Protein AF-A0A455T0Q9-F1 (afdb_monomer)

Secondary structure (DSSP, 8-state):
---EEEE--TT-HHHHHHHHHHHGGG--EEEESS-TTTTT--HHHHHHHHHHHHHHHHHH-TT-EEEEEEES-TT-HHHHHHHHHHHHHH----SEEEEEE---SS--HHHHHHHGGGHHHHHHHHHHHHHHHHSS---EEEEEE-S---SSPPGGGG-HHHHHHHHHHHHHHHHHTT-SEEEES-SSS-GGGGTS-SB-TTT-PBPHHHHHHHHHHHTTSTTS-----SPPPP----B--TT--EEEES----TTGGGGGGSS-BSSS--EEEEGGG-SEEEEEE--S--SEEEEEEE-TT-SSSB-SSSS-EEEEEEEEESS-SSSSSS--EEEEEESS--BSEEEEEEE-TT--EEEEEEEEE-TT-TT-EEEE-EEEEEE-SSHHHHTSEEEEEESHHHHHHTS-BGGG-S-HHHHHHHHSTT---EEEEEE-TT--HHHHHHHHHHHHHH-SS--EEEE---HHHHHTT--HHHHHHHHHHHHHHHHHTT-EEEEEEPPP---TTTHHHHHHHHHHHHHHHHHHHHHTTPPEEEEHHHHHHH-GGGB-TTSSSB-HHHHHHHHHHHHHHHHTTTS--

Sequence (582 aa):
MTCLGVLFNIFDVAFLKHVVSYAGSRCLLYEFGNEPDYNGISSASYLKQWNSVIPQLRQLNPQARFIGPVISQPSATEFLRAFLQGVRASGVLPDAISFHWYPCWQNSESDCLKLANSATEAIQDVRSLTRQILGHELPVGITEWNFDPGNPPPAYGEKSDFITAFTIQALQAMIRGGLTFACQFDAASYAGYGHLDLFDVETNAPRPQYYAMRNFIAQYYPGSAGASATPSQPRASPLVSRGKPVFCSANDDGPGGPAALVDGHYGNWAFWHGTERSLPSWCAIHVGSGPSRLLLTWTSDYVFDYLSDSGPTPRSYTIAVSANSTNGSDGSWKTLVTVSANRARNREHLLSFAGMSWVKMTVTGVQPGNSEHEFMIDEIDLFNVSTQAALNDSFFCLGTSITALSFNRFAEHQPALPELVQAAYPADFPALVNGGIGGQTSAGMLSQLDTFLSLNPDMHYWLIEVGTNDAFGQVDPATYRQTLQNLVTRIKQAGHVPVLALAPYSNRPGDSTVLNAEIEQLNRVVVEITQSAGLMRGPDLYTLFRDHPAYLSADGIHPSDAGAVAINRAWFEALQAYGIWS

Organism: NCBI:txid2045280

InterPro domains:
  IPR013830 SGNH hydrolase-type esterase domain [PF13472] (397-564)
  IPR017853 Glycoside hydrolase superfamily [SSF51445] (14-217)
  IPR036514 SGNH hydrolase superfamily [G3DSA:3.40.50.1110] (394-577)
  IPR051532 Diverse Ester Hydrolysis Enzymes [PTHR30383] (385-577)

Radius of gyration: 30.52 Å; Cα contacts (8 Å, |Δi|>4): 1267; chains: 1; bounding box: 64×58×85 Å

Solvent-accessible surface area (backbone atoms only — not comparable to full-atom values): 29656 Å² total; per-residue (Å²): 136,87,41,78,45,70,41,55,67,66,82,46,57,68,58,52,49,48,52,50,52,70,45,36,94,66,40,46,34,33,35,54,31,65,23,32,75,72,71,74,44,50,48,68,59,51,44,54,40,47,65,62,44,50,64,55,47,39,70,63,31,74,81,42,39,48,27,30,65,27,31,58,42,66,83,51,51,66,49,54,49,50,36,49,53,48,25,62,73,71,68,58,63,62,65,24,40,32,25,25,47,51,70,27,75,96,56,54,71,76,56,34,48,62,36,24,48,49,44,21,56,44,41,43,51,53,48,50,52,41,27,71,68,68,73,45,80,67,50,38,34,35,70,33,33,47,65,47,82,44,78,61,44,67,75,58,56,74,36,54,67,53,30,27,53,31,50,50,42,27,53,51,17,32,57,75,32,64,54,69,48,76,35,73,46,38,60,58,81,51,42,33,84,37,67,43,23,27,22,38,75,88,76,66,46,73,34,54,51,37,54,33,50,47,45,55,48,19,76,80,43,89,83,56,68,80,83,85,90,78,87,76,76,84,42,40,14,41,68,50,28,67,77,39,60,47,32,64,43,50,51,78,55,29,47,74,29,60,50,20,30,24,68,84,55,33,76,74,71,30,15,44,29,39,37,64,87,38,52,71,22,35,44,20,39,48,60,48,76,80,46,42,18,32,38,36,37,39,36,22,70,88,38,75,38,22,69,43,63,41,36,46,26,58,13,13,36,37,35,28,37,21,63,62,46,88,63,62,83,53,60,63,73,48,75,79,46,79,45,75,77,50,38,51,34,48,48,59,47,83,39,90,28,66,82,25,26,32,44,32,44,37,37,69,36,42,20,87,59,16,91,80,31,25,26,39,32,18,37,42,48,31,26,38,29,62,44,72,57,13,41,54,36,19,34,33,36,41,25,17,45,57,39,29,66,31,54,52,52,27,78,72,21,53,61,29,48,40,55,51,43,23,73,78,35,81,62,33,36,47,48,75,42,57,44,3,25,67,79,38,27,55,64,56,49,54,75,44,39,69,58,54,45,72,52,44,76,71,46,26,33,35,42,35,44,55,37,62,45,29,25,74,66,64,57,53,58,68,62,52,40,55,42,50,53,51,43,50,49,52,41,41,74,73,72,30,45,56,25,51,30,36,41,61,44,43,69,25,86,97,48,26,74,61,46,40,55,38,37,54,54,46,33,52,44,51,52,52,50,31,60,76,69,68,42,58,63,38,29,61,34,27,62,54,32,61,79,34,61,80,27,35,32,98,68,16,71,42,57,24,53,68,22,16,22,48,50,25,47,37,46,44,55,34,47,50,77,65,58,78,65,132

pLDDT: mean 92.4, std 10.83, range [26.39, 98.88]

Nearest PDB structures (foldseek):
  4rsh-assembly3_C  TM=8.071E-01  e=1.036E-08  Desulfitobacterium hafniense DCB-2
  7c84-assembly1_A  TM=7.240E-01  e=4.039E-07  Altericroceibacterium indicum
  2y2w-assembly2_E  TM=4.612E-01  e=4.222E-06  Bifidobacterium longum
  5cd9-assembly1_A  TM=6.404E-01  e=2.757E-04  Drosophila melanogaster
  5a4a-assembly1_A  TM=5.853E-01  e=2.322E-04  Drosophila melanogaster

Structure (mmCIF, N/CA/C/O backbone):
data_AF-A0A455T0Q9-F1
#
_entry.id   AF-A0A455T0Q9-F1
#
loop_
_atom_site.group_PDB
_atom_site.id
_atom_site.type_symbol
_atom_site.label_atom_id
_atom_site.label_alt_id
_atom_site.label_comp_id
_atom_site.label_asym_id
_atom_site.label_entity_id
_atom_site.label_seq_id
_atom_site.pdbx_PDB_ins_code
_atom_site.Cartn_x
_atom_site.Cartn_y
_atom_site.Cartn_z
_atom_site.occupancy
_atom_site.B_iso_or_equiv
_atom_site.auth_seq_id
_atom_site.auth_comp_id
_atom_site.auth_asym_id
_atom_site.auth_atom_id
_atom_site.pdbx_PDB_model_num
ATOM 1 N N . MET A 1 1 ? -15.721 6.278 16.844 1.00 50.1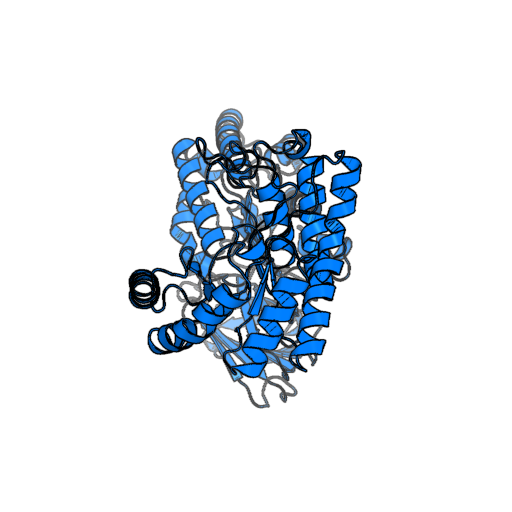2 1 MET A N 1
ATOM 2 C CA . MET A 1 1 ? -16.323 7.306 17.722 1.00 50.12 1 MET A CA 1
ATOM 3 C C . MET A 1 1 ? -15.515 8.577 17.498 1.00 50.12 1 MET A C 1
ATOM 5 O O . MET A 1 1 ? -14.302 8.484 17.579 1.00 50.12 1 MET A O 1
ATOM 9 N N . THR A 1 2 ? -16.124 9.691 17.088 1.00 63.84 2 THR A N 1
ATOM 10 C CA . THR A 1 2 ? -15.394 10.884 16.593 1.00 63.84 2 THR A CA 1
ATOM 11 C C . THR A 1 2 ? -15.257 12.021 17.614 1.00 63.84 2 THR A C 1
ATOM 13 O O . THR A 1 2 ? -14.629 13.022 17.296 1.00 63.84 2 THR A O 1
ATOM 16 N N . CYS A 1 3 ? -15.834 11.900 18.818 1.00 88.38 3 CYS A N 1
ATOM 17 C CA . CYS A 1 3 ? -15.766 12.927 19.866 1.00 88.38 3 CYS A CA 1
ATOM 18 C C . CYS A 1 3 ? -16.138 12.361 21.248 1.00 88.38 3 CYS A C 1
ATOM 20 O O . CYS A 1 3 ? -17.119 11.619 21.350 1.00 88.38 3 CYS A O 1
ATOM 22 N N . LEU A 1 4 ? -15.376 12.758 22.275 1.00 93.31 4 LEU A N 1
ATOM 23 C CA . LEU A 1 4 ? -15.742 12.724 23.693 1.00 93.31 4 LEU A CA 1
ATOM 24 C C . LEU A 1 4 ? -15.847 14.180 24.173 1.00 93.31 4 LEU A C 1
ATOM 26 O O . LEU A 1 4 ? -14.848 14.894 24.182 1.00 93.31 4 LEU A O 1
ATOM 30 N N . GLY A 1 5 ? -17.048 14.639 24.521 1.00 94.88 5 GLY A N 1
ATOM 31 C CA . GLY A 1 5 ? -17.279 15.998 25.013 1.00 94.88 5 GLY A CA 1
ATOM 32 C C . GLY A 1 5 ? -17.323 16.058 26.538 1.00 94.88 5 GLY A C 1
ATOM 33 O O . GLY A 1 5 ? -18.182 15.422 27.145 1.00 94.88 5 GLY A O 1
ATOM 34 N N . VAL A 1 6 ? -16.461 16.863 27.159 1.00 95.06 6 VAL A N 1
ATOM 35 C CA . VAL A 1 6 ? -16.468 17.076 28.616 1.00 95.06 6 VAL A CA 1
ATOM 36 C C . VAL A 1 6 ? -17.491 18.153 28.987 1.00 95.06 6 VAL A C 1
ATOM 38 O O . VAL A 1 6 ? -17.364 19.326 28.630 1.00 95.06 6 VAL A O 1
ATOM 41 N N . LEU A 1 7 ? -18.532 17.764 29.720 1.00 96.94 7 LEU A N 1
ATOM 42 C CA . LEU A 1 7 ? -19.565 18.646 30.264 1.00 96.94 7 LEU A CA 1
ATOM 43 C C . LEU A 1 7 ? -19.110 19.195 31.623 1.00 96.94 7 LEU A C 1
ATOM 45 O O . LEU A 1 7 ? -19.646 18.824 32.666 1.00 96.94 7 LEU A O 1
ATOM 49 N N . PHE A 1 8 ? -18.093 20.060 31.592 1.00 92.62 8 PHE A N 1
ATOM 50 C CA . PHE A 1 8 ? -17.301 20.470 32.758 1.00 92.62 8 PHE A CA 1
ATOM 51 C C . PHE A 1 8 ? -18.134 21.054 33.916 1.00 92.62 8 PHE A C 1
ATOM 53 O O . PHE A 1 8 ? -18.139 20.516 35.023 1.00 92.62 8 PHE A O 1
ATOM 60 N N . ASN A 1 9 ? -18.883 22.139 33.677 1.00 94.56 9 ASN A N 1
ATOM 61 C CA . ASN A 1 9 ? -19.725 22.743 34.712 1.00 94.56 9 ASN A CA 1
ATOM 62 C C . ASN A 1 9 ? -21.099 22.062 34.776 1.00 94.56 9 ASN A C 1
ATOM 64 O O . ASN A 1 9 ? -22.063 22.502 34.146 1.00 94.56 9 ASN A O 1
ATOM 68 N N . ILE A 1 10 ? -21.200 21.017 35.598 1.00 96.94 10 ILE A N 1
ATOM 69 C CA . ILE A 1 10 ? -22.423 20.216 35.760 1.00 96.94 10 ILE A CA 1
ATOM 70 C C . ILE A 1 10 ? -23.625 20.981 36.346 1.00 96.94 10 ILE A C 1
ATOM 72 O O . ILE A 1 10 ? -24.737 20.453 36.372 1.00 96.94 10 ILE A O 1
ATOM 76 N N . PHE A 1 11 ? -23.421 22.210 36.829 1.00 97.31 11 PHE A N 1
ATOM 77 C CA . PHE A 1 11 ? -24.466 23.041 37.428 1.00 97.31 11 PHE A CA 1
ATOM 78 C C . PHE A 1 11 ? -25.106 24.020 36.436 1.00 97.31 11 PHE A C 1
ATOM 80 O O . PHE A 1 11 ? -26.222 24.483 36.683 1.00 97.31 11 PHE A O 1
ATOM 87 N N . ASP A 1 12 ? -24.461 24.303 35.300 1.00 97.50 12 ASP A N 1
ATOM 88 C CA . ASP A 1 12 ? -25.028 25.154 34.249 1.00 97.50 12 ASP A CA 1
ATOM 89 C C . ASP A 1 12 ? -25.850 24.327 33.253 1.00 97.50 12 ASP A C 1
ATOM 91 O O . ASP A 1 12 ? -25.473 24.090 32.105 1.00 97.50 12 ASP A O 1
ATOM 95 N N . VAL A 1 13 ? -27.015 23.863 33.705 1.00 97.81 13 VAL A N 1
ATOM 96 C CA . VAL A 1 13 ? -27.886 22.970 32.924 1.00 97.81 13 VAL A CA 1
ATOM 97 C C . VAL A 1 13 ? -28.285 23.578 31.573 1.00 97.81 13 VAL A C 1
ATOM 99 O O . VAL A 1 13 ? -28.458 22.842 30.600 1.00 97.81 13 VAL A O 1
ATOM 102 N N . ALA A 1 14 ? -28.432 24.904 31.490 1.00 97.75 14 ALA A N 1
ATOM 103 C CA . ALA A 1 14 ? -28.763 25.581 30.240 1.00 97.75 14 ALA A CA 1
ATOM 104 C C . ALA A 1 14 ? -27.619 25.445 29.226 1.00 97.75 14 ALA A C 1
ATOM 106 O O . ALA A 1 14 ? -27.864 25.054 28.080 1.00 97.75 14 ALA A O 1
ATOM 107 N N . PHE A 1 15 ? -26.380 25.678 29.666 1.00 96.62 15 PHE A N 1
ATOM 108 C CA . PHE A 1 15 ? -25.196 25.474 28.841 1.00 96.62 15 PHE A CA 1
ATOM 109 C C . PHE A 1 15 ? -25.038 24.010 28.414 1.00 96.62 15 PHE A C 1
ATOM 111 O O . PHE A 1 15 ? -24.849 23.739 27.229 1.00 96.62 15 PHE A O 1
ATOM 118 N N . LEU A 1 16 ? -25.215 23.048 29.326 1.00 98.19 16 LEU A N 1
ATOM 119 C CA . LEU A 1 16 ? -25.100 21.622 28.988 1.00 98.19 16 LEU A CA 1
ATOM 120 C C . LEU A 1 16 ? -26.107 21.196 27.911 1.00 98.19 16 LEU A C 1
ATOM 122 O O . LEU A 1 16 ? -25.747 20.528 26.940 1.00 98.19 16 LEU A O 1
ATOM 126 N N . LYS A 1 17 ? -27.370 21.622 28.045 1.00 98.06 17 LYS A N 1
ATOM 127 C CA . LYS A 1 17 ? -28.409 21.368 27.036 1.00 98.06 17 LYS A CA 1
ATOM 128 C C . LYS A 1 17 ? -28.064 22.005 25.698 1.00 98.06 17 LYS A C 1
ATOM 130 O O . LYS A 1 17 ? -28.289 21.380 24.660 1.00 98.06 17 LYS A O 1
ATOM 135 N N . HIS A 1 18 ? -27.530 23.226 25.719 1.00 97.56 18 HIS A N 1
ATOM 136 C CA . HIS A 1 18 ? -27.092 23.914 24.514 1.00 97.56 18 HIS A CA 1
ATOM 137 C C . HIS A 1 18 ? -25.981 23.132 23.806 1.00 97.56 18 HIS A C 1
ATOM 139 O O . HIS A 1 18 ? -26.129 22.837 22.624 1.00 97.56 18 HIS A O 1
ATOM 145 N N . VAL A 1 19 ? -24.933 22.716 24.525 1.00 96.69 19 VAL A N 1
ATOM 146 C CA . VAL A 1 19 ? -23.808 21.945 23.967 1.00 96.69 19 VAL A CA 1
ATOM 147 C C . VAL A 1 19 ? -24.282 20.632 23.342 1.00 96.69 19 VAL A C 1
ATOM 149 O O . VAL A 1 19 ? -23.943 20.350 22.193 1.00 96.69 19 VAL A O 1
ATOM 152 N N . VAL A 1 20 ? -25.096 19.847 24.057 1.00 97.38 20 VAL A N 1
ATOM 153 C CA . VAL A 1 20 ? -25.588 18.549 23.560 1.00 97.38 20 VAL A CA 1
ATOM 154 C C . VAL A 1 20 ? -26.487 18.720 22.334 1.00 97.38 20 VAL A C 1
ATOM 156 O O . VAL A 1 20 ? -26.324 18.001 21.348 1.00 97.38 20 VAL A O 1
ATOM 159 N N . SER A 1 21 ? -27.392 19.703 22.358 1.00 97.12 21 SER A N 1
ATOM 160 C CA . SER A 1 21 ? -28.280 19.987 21.222 1.00 97.12 21 SER A CA 1
ATOM 161 C C . SER A 1 21 ? -27.502 20.500 20.011 1.00 97.12 21 SER A C 1
ATOM 163 O O . SER A 1 21 ? -27.764 20.091 18.884 1.00 97.12 21 SER A O 1
ATOM 165 N N . TYR A 1 22 ? -26.534 21.391 20.241 1.00 96.38 22 TYR A N 1
ATOM 166 C CA . TYR A 1 22 ? -25.723 21.987 19.187 1.00 96.38 22 TYR A CA 1
ATOM 167 C C . TYR A 1 22 ? -24.826 20.949 18.516 1.00 96.38 22 TYR A C 1
ATOM 169 O O . TYR A 1 22 ? -24.775 20.874 17.288 1.00 96.38 22 TYR A O 1
ATOM 177 N N . ALA A 1 23 ? -24.105 20.144 19.297 1.00 95.00 23 ALA A N 1
ATOM 178 C CA . ALA A 1 23 ? -23.210 19.127 18.757 1.00 95.00 23 ALA A CA 1
ATOM 179 C C . ALA A 1 23 ? -23.984 18.040 17.991 1.00 95.00 23 ALA A C 1
ATOM 181 O O . ALA A 1 23 ? -23.546 17.653 16.903 1.00 95.00 23 ALA A O 1
ATOM 182 N N . GLY A 1 24 ? -25.149 17.612 18.493 1.00 93.31 24 GLY A N 1
ATOM 183 C CA . GLY A 1 24 ? -26.023 16.655 17.813 1.00 93.31 24 GLY A CA 1
ATOM 184 C C . GLY A 1 24 ? -25.279 15.374 17.427 1.00 93.31 24 GLY A C 1
ATOM 185 O O . GLY A 1 24 ? -24.556 14.797 18.233 1.00 93.31 24 GLY A O 1
ATOM 186 N N . SER A 1 25 ? -25.388 14.944 16.169 1.00 93.00 25 SER A N 1
ATOM 187 C CA . SER A 1 25 ? -24.703 13.739 15.674 1.00 93.00 25 SER A CA 1
ATOM 188 C C . SER A 1 25 ? -23.174 13.858 15.576 1.00 93.00 25 SER A C 1
ATOM 190 O O . SER A 1 25 ? -22.503 12.853 15.350 1.00 93.00 25 SER A O 1
ATOM 192 N N . ARG A 1 26 ? -22.597 15.057 15.755 1.00 94.44 26 ARG A N 1
ATOM 193 C CA . ARG A 1 26 ? -21.139 15.273 15.686 1.00 94.44 26 ARG A CA 1
ATOM 194 C C . ARG A 1 26 ? -20.408 14.781 16.934 1.00 94.44 26 ARG A C 1
ATOM 196 O O . ARG A 1 26 ? -19.225 14.463 16.844 1.00 94.44 26 ARG A O 1
ATOM 203 N N . CYS A 1 27 ? -21.095 14.705 18.075 1.00 94.69 27 CYS A N 1
ATOM 204 C CA . CYS A 1 27 ? -20.546 14.160 19.312 1.00 94.69 27 CYS A CA 1
ATOM 205 C C . CYS A 1 27 ? -21.562 13.234 19.978 1.00 94.69 27 CYS A C 1
ATOM 207 O O . CYS A 1 27 ? -22.686 13.630 20.269 1.00 94.69 27 CYS A O 1
ATOM 209 N N . LEU A 1 28 ? -21.161 11.981 20.189 1.00 95.88 28 LEU A N 1
ATOM 210 C CA . LEU A 1 28 ? -22.045 10.913 20.667 1.00 95.88 28 LEU A CA 1
ATOM 211 C C . LEU A 1 28 ? -21.576 10.303 21.992 1.00 95.88 28 LEU A C 1
ATOM 213 O O . LEU A 1 28 ? -22.174 9.337 22.458 1.00 95.88 28 LEU A O 1
ATOM 217 N N . LEU A 1 29 ? -20.527 10.852 22.598 1.00 97.00 29 LEU A N 1
ATOM 218 C CA . LEU A 1 29 ? -20.042 10.456 23.912 1.00 97.00 29 LEU A CA 1
ATOM 219 C C . LEU A 1 29 ? -19.778 11.719 24.728 1.00 97.00 29 LEU A C 1
ATOM 221 O O . LEU A 1 29 ? -19.074 12.614 24.263 1.00 97.00 29 LEU A O 1
ATOM 225 N N . TYR A 1 30 ? -20.350 11.788 25.924 1.00 97.88 30 TYR A N 1
ATOM 226 C CA . TYR A 1 30 ? -20.175 12.909 26.838 1.00 97.88 30 TYR A CA 1
ATOM 227 C C . TYR A 1 30 ? -19.791 12.423 28.221 1.00 97.88 30 TYR A C 1
ATOM 229 O O . TYR A 1 30 ? -20.456 11.549 28.775 1.00 97.88 30 TYR A O 1
ATOM 237 N N . GLU A 1 31 ? -18.775 13.046 28.794 1.00 97.69 31 GLU A N 1
ATOM 238 C CA . GLU A 1 31 ? -18.416 12.870 30.194 1.00 97.69 31 GLU A CA 1
ATOM 239 C C . GLU A 1 31 ? -19.015 13.993 31.032 1.00 97.69 31 GLU A C 1
ATOM 241 O O . GLU A 1 31 ? -18.981 15.159 30.641 1.00 97.69 31 GLU A O 1
ATOM 246 N N . PHE A 1 32 ? -19.626 13.645 32.162 1.00 98.19 32 PHE A N 1
ATOM 247 C CA . PHE A 1 32 ? -20.325 14.606 33.008 1.00 98.19 32 PHE A CA 1
ATOM 248 C C . PHE A 1 32 ? -19.419 15.099 34.142 1.00 98.19 32 PHE A C 1
ATOM 250 O O . PHE A 1 32 ? -19.192 14.380 35.111 1.00 98.19 32 PHE A O 1
ATOM 257 N N . GLY A 1 33 ? -18.950 16.343 34.064 1.00 96.50 33 GLY A N 1
ATOM 258 C CA . GLY A 1 33 ? -18.023 16.931 35.035 1.00 96.50 33 GLY A CA 1
ATOM 259 C C . GLY A 1 33 ? -16.555 16.643 34.735 1.00 96.50 33 GLY A C 1
ATOM 260 O O . GLY A 1 33 ? -16.224 16.220 33.634 1.00 96.50 33 GLY A O 1
ATOM 261 N N . ASN A 1 34 ? -15.696 16.920 35.718 1.00 95.44 34 ASN A N 1
ATOM 262 C CA . ASN A 1 34 ? -14.262 16.630 35.709 1.00 95.44 34 ASN A CA 1
ATOM 263 C C . ASN A 1 34 ? -13.773 16.559 37.163 1.00 95.44 34 ASN A C 1
ATOM 265 O O . ASN A 1 34 ? -13.859 17.564 37.873 1.00 95.44 34 ASN A O 1
ATOM 269 N N . GLU A 1 35 ? -13.322 15.392 37.619 1.00 94.62 35 GLU A N 1
ATOM 270 C CA . GLU A 1 35 ? -12.754 15.177 38.961 1.00 94.62 35 GLU A CA 1
ATOM 271 C C . GLU A 1 35 ? -13.577 15.796 40.109 1.00 94.62 35 GLU A C 1
ATOM 273 O O . GLU A 1 35 ? -13.072 16.625 40.875 1.00 94.62 35 GLU A O 1
ATOM 278 N N . PRO A 1 36 ? -14.879 15.475 40.244 1.00 94.44 36 PRO A N 1
ATOM 279 C CA . PRO A 1 36 ? -15.721 16.081 41.275 1.00 94.44 36 PRO A CA 1
ATOM 280 C C . PRO A 1 36 ? -15.217 15.787 42.697 1.00 94.44 36 PRO A C 1
ATOM 282 O O . PRO A 1 36 ? -15.365 16.627 43.584 1.00 94.44 36 PRO A O 1
ATOM 285 N N . ASP A 1 37 ? -14.604 14.620 42.896 1.00 92.62 37 ASP A N 1
ATOM 286 C CA . ASP A 1 37 ? -13.989 14.161 44.141 1.00 92.62 37 ASP A CA 1
ATOM 287 C C . ASP A 1 37 ? -12.774 15.003 44.555 1.00 92.62 37 ASP A C 1
ATOM 289 O O . ASP A 1 37 ? -12.572 15.224 45.749 1.00 92.62 37 ASP A O 1
ATOM 293 N N . TYR A 1 38 ? -12.020 15.529 43.587 1.00 91.50 38 TYR A N 1
ATOM 294 C CA . TYR A 1 38 ? -10.909 16.449 43.832 1.00 91.50 38 TYR A CA 1
ATOM 295 C C . TYR A 1 38 ? -11.378 17.908 43.944 1.00 91.50 38 TYR A C 1
ATOM 297 O O . TYR A 1 38 ? -10.924 18.661 44.805 1.00 91.50 38 TYR A O 1
ATOM 305 N N . ASN A 1 39 ? -12.364 18.303 43.134 1.00 92.06 39 ASN A N 1
ATOM 306 C CA . ASN A 1 39 ? -12.865 19.678 43.038 1.00 92.06 39 ASN A CA 1
ATOM 307 C C . ASN A 1 39 ? -13.926 20.047 44.099 1.00 92.06 39 ASN A C 1
ATOM 309 O O . ASN A 1 39 ? -14.656 21.030 43.949 1.00 92.06 39 ASN A O 1
ATOM 313 N N . GLY A 1 40 ? -14.035 19.272 45.182 1.00 91.81 40 GLY A N 1
ATOM 314 C CA . GLY A 1 40 ? -14.900 19.584 46.327 1.00 91.81 40 GLY A CA 1
ATOM 315 C C . GLY A 1 40 ? -16.405 19.428 46.072 1.00 91.81 40 GLY A C 1
ATOM 316 O O . GLY A 1 40 ? -17.222 19.897 46.869 1.00 91.81 40 GLY A O 1
ATOM 317 N N . ILE A 1 41 ? -16.804 18.761 44.989 1.00 95.19 41 ILE A N 1
ATOM 318 C CA . ILE A 1 41 ? -18.204 18.419 44.731 1.00 95.19 41 ILE A CA 1
ATOM 319 C C . ILE A 1 41 ? -18.493 17.115 45.470 1.00 95.19 41 ILE A C 1
ATOM 321 O O . ILE A 1 41 ? -17.886 16.095 45.187 1.00 95.19 41 ILE A O 1
ATOM 325 N N . SER A 1 42 ? -19.443 17.100 46.406 1.00 95.25 42 SER A N 1
ATOM 326 C CA . SER A 1 42 ? -19.795 15.853 47.099 1.00 95.25 42 SER A CA 1
ATOM 327 C C . SER A 1 42 ? -20.470 14.844 46.160 1.00 95.25 42 SER A C 1
ATOM 329 O O . SER A 1 42 ? -21.213 15.226 45.249 1.00 95.25 42 SER A O 1
ATOM 331 N N . SER A 1 43 ? -20.303 13.545 46.430 1.00 95.06 43 SER A N 1
ATOM 332 C CA . SER A 1 43 ? -20.961 12.473 45.662 1.00 95.06 43 SER A CA 1
ATOM 333 C C . SER A 1 43 ? -22.486 12.618 45.643 1.00 95.06 43 SER A C 1
ATOM 335 O O . SER A 1 43 ? -23.119 12.362 44.622 1.00 95.06 43 SER A O 1
ATOM 337 N N . ALA A 1 44 ? -23.081 13.125 46.728 1.00 97.00 44 ALA A N 1
ATOM 338 C CA . ALA A 1 44 ? -24.506 13.440 46.803 1.00 97.00 44 ALA A CA 1
ATOM 339 C C . ALA A 1 44 ? -24.916 14.583 45.854 1.00 97.00 44 ALA A C 1
ATOM 341 O O . ALA A 1 44 ? -25.931 14.474 45.162 1.00 97.00 44 ALA A O 1
ATOM 342 N N . SER A 1 45 ? -24.136 15.669 45.795 1.00 97.75 45 SER A N 1
ATOM 343 C CA . SER A 1 45 ? -24.395 16.796 44.889 1.00 97.75 45 SER A CA 1
ATOM 344 C C . SER A 1 45 ? -24.212 16.400 43.427 1.00 97.75 45 SER A C 1
ATOM 346 O O . SER A 1 45 ? -25.068 16.720 42.599 1.00 97.75 45 SER A O 1
ATOM 348 N N . TYR A 1 46 ? -23.148 15.656 43.120 1.00 98.00 46 TYR A N 1
ATOM 349 C CA . TYR A 1 46 ? -22.896 15.124 41.784 1.00 98.00 46 TYR A CA 1
ATOM 350 C C . TYR A 1 46 ? -24.029 14.196 41.334 1.00 98.00 46 TYR A C 1
ATOM 352 O O . TYR A 1 46 ? -24.625 14.409 40.282 1.00 98.00 46 TYR A O 1
ATOM 360 N N . LEU A 1 47 ? -24.407 13.223 42.171 1.00 98.25 47 LEU A N 1
ATOM 361 C CA . LEU A 1 47 ? -25.494 12.286 41.886 1.00 98.25 47 LEU A CA 1
ATOM 362 C C . LEU A 1 47 ? -26.841 12.997 41.701 1.00 98.25 47 LEU A C 1
ATOM 364 O O . LEU A 1 47 ? -27.625 12.620 40.828 1.00 98.25 47 LEU A O 1
ATOM 368 N N . LYS A 1 48 ? -27.122 14.036 42.498 1.00 98.25 48 LYS A N 1
ATOM 369 C CA . LYS A 1 48 ? -28.328 14.858 42.335 1.00 98.25 48 LYS A CA 1
ATOM 370 C C . LYS A 1 48 ? -28.365 15.508 40.952 1.00 98.25 48 LYS A C 1
ATOM 372 O O . LYS A 1 48 ? -29.415 15.480 40.309 1.00 98.25 48 LYS A O 1
ATOM 377 N N . GLN A 1 49 ? -27.244 16.068 40.493 1.00 98.44 49 GLN A N 1
ATOM 378 C CA . GLN A 1 49 ? -27.159 16.639 39.149 1.00 98.44 49 GLN A CA 1
ATOM 379 C C . GLN A 1 49 ? -27.270 15.563 38.074 1.00 98.44 49 GLN A C 1
ATOM 381 O O . GLN A 1 49 ? -28.100 15.695 37.182 1.00 98.44 49 GLN A O 1
ATOM 386 N N . TRP A 1 50 ? -26.533 14.461 38.204 1.00 98.69 50 TRP A N 1
ATOM 387 C CA . TRP A 1 50 ? -26.584 13.331 37.282 1.00 98.69 50 TRP A CA 1
ATOM 388 C C . TRP A 1 50 ? -28.021 12.830 37.060 1.00 98.69 50 TRP A C 1
ATOM 390 O O . TRP A 1 50 ? -28.522 12.821 35.935 1.00 98.69 50 TRP A O 1
ATOM 400 N N . ASN A 1 51 ? -28.724 12.497 38.147 1.00 98.56 51 ASN A N 1
ATOM 401 C CA . ASN A 1 51 ? -30.087 11.962 38.096 1.00 98.56 51 ASN A CA 1
ATOM 402 C C . ASN A 1 51 ? -31.101 12.961 37.521 1.00 98.56 51 ASN A C 1
ATOM 404 O O . ASN A 1 51 ? -32.099 12.549 36.935 1.00 98.56 51 ASN A O 1
ATOM 408 N N . SER A 1 52 ? -30.863 14.262 37.694 1.00 98.25 52 SER A N 1
ATOM 409 C CA . SER A 1 52 ? -31.735 15.316 37.172 1.00 98.25 52 SER A CA 1
ATOM 410 C C . SER A 1 52 ? -31.463 15.608 35.695 1.00 98.25 52 SER A C 1
ATOM 412 O O . SER A 1 52 ? -32.391 15.747 34.898 1.00 98.25 52 SER A O 1
ATOM 414 N N . VAL A 1 53 ? -30.190 15.712 35.315 1.00 98.62 53 VAL A N 1
ATOM 415 C CA . VAL A 1 53 ? -29.760 16.301 34.043 1.00 98.62 53 VAL A CA 1
ATOM 416 C C . VAL A 1 53 ? -29.609 15.252 32.946 1.00 98.62 53 VAL A C 1
ATOM 418 O O . VAL A 1 53 ? -30.097 15.478 31.840 1.00 98.62 53 VAL A O 1
ATOM 421 N N . ILE A 1 54 ? -29.012 14.088 33.227 1.00 98.69 54 ILE A N 1
ATOM 422 C CA . ILE A 1 54 ? -28.749 13.062 32.202 1.00 98.69 54 ILE A CA 1
ATOM 423 C C . ILE A 1 54 ? -30.019 12.604 31.464 1.00 98.69 54 ILE A C 1
ATOM 425 O O . ILE A 1 54 ? -29.974 12.526 30.234 1.00 98.69 54 ILE A O 1
ATOM 429 N N . PRO A 1 55 ? -31.178 12.375 32.119 1.00 98.69 55 PRO A N 1
ATOM 430 C CA . PRO A 1 55 ? -32.408 12.043 31.398 1.00 98.69 55 PRO A CA 1
ATOM 431 C C . PRO A 1 55 ? -32.832 13.127 30.399 1.00 98.69 55 PRO A C 1
ATOM 433 O O . PRO A 1 55 ? -33.306 12.813 29.310 1.00 98.69 55 PRO A O 1
ATOM 436 N N . GLN A 1 56 ? -32.619 14.402 30.738 1.00 98.50 56 GLN A N 1
ATOM 437 C CA . GLN A 1 56 ? -32.939 15.529 29.860 1.00 98.50 56 GLN A CA 1
ATOM 438 C C . GLN A 1 56 ? -31.972 15.596 28.671 1.00 98.50 56 GLN A C 1
ATOM 440 O O . GLN A 1 56 ? -32.401 15.839 27.547 1.00 98.50 56 GLN A O 1
ATOM 445 N N . LEU A 1 57 ? -30.677 15.342 28.888 1.00 98.62 57 LEU A N 1
ATOM 446 C CA . LEU A 1 57 ? -29.690 15.318 27.802 1.00 98.62 57 LEU A CA 1
ATOM 447 C C . LEU A 1 57 ? -29.917 14.136 26.847 1.00 98.62 57 LEU A C 1
ATOM 449 O O . LEU A 1 57 ? -29.824 14.310 25.634 1.00 98.62 57 LEU A O 1
ATOM 453 N N . ARG A 1 58 ? -30.315 12.968 27.369 1.00 98.38 58 ARG A N 1
ATOM 454 C CA . ARG A 1 58 ? -30.720 11.806 26.557 1.00 98.38 58 ARG A CA 1
ATOM 455 C C . ARG A 1 58 ? -31.948 12.087 25.689 1.00 98.38 58 ARG A C 1
ATOM 457 O O . ARG A 1 58 ? -32.037 11.559 24.590 1.00 98.38 58 ARG A O 1
ATOM 464 N N . GLN A 1 59 ? -32.882 12.924 26.144 1.00 97.88 59 GLN A N 1
ATOM 465 C CA . GLN A 1 59 ? -34.013 13.351 25.309 1.00 97.88 59 GLN A CA 1
ATOM 466 C C . GLN A 1 59 ? -33.570 14.265 24.159 1.00 97.88 59 GLN A C 1
ATOM 468 O O . GLN A 1 59 ? -34.120 14.172 23.065 1.00 97.88 59 GLN A O 1
ATOM 473 N N . LEU A 1 60 ? -32.580 15.130 24.397 1.00 98.00 60 LEU A N 1
ATOM 474 C CA . LEU A 1 60 ? -32.050 16.046 23.382 1.00 98.00 60 LEU A CA 1
ATOM 475 C C . LEU A 1 60 ? -31.194 15.328 22.335 1.00 98.00 60 LEU A C 1
ATOM 477 O O . LEU A 1 60 ? -31.256 15.673 21.158 1.00 98.00 60 LEU A O 1
ATOM 481 N N . ASN A 1 61 ? -30.415 14.326 22.749 1.00 96.88 61 ASN A N 1
ATOM 482 C CA . ASN A 1 61 ? -29.622 13.495 21.849 1.00 96.88 61 ASN A CA 1
ATOM 483 C C . ASN A 1 61 ? -29.759 12.006 22.220 1.00 96.88 61 ASN A C 1
ATOM 485 O O . ASN A 1 61 ? -28.923 11.471 22.952 1.00 96.88 61 ASN A O 1
ATOM 489 N N . PRO A 1 62 ? -30.791 11.312 21.701 1.00 96.19 62 PRO A N 1
ATOM 490 C CA . PRO A 1 62 ? -31.055 9.907 22.027 1.00 96.19 62 PRO A CA 1
ATOM 491 C C . PRO A 1 62 ? -29.975 8.924 21.561 1.00 96.19 62 PRO A C 1
ATOM 493 O O . PRO A 1 62 ? -29.970 7.771 21.988 1.00 96.19 62 PRO A O 1
ATOM 496 N N . GLN A 1 63 ? -29.081 9.354 20.666 1.00 95.31 63 GLN A N 1
ATOM 497 C CA . GLN A 1 63 ? -27.965 8.542 20.177 1.00 95.31 63 GLN A CA 1
ATOM 498 C C . GLN A 1 63 ? -26.699 8.707 21.027 1.00 95.31 63 GLN A C 1
ATOM 500 O O . GLN A 1 63 ? -25.780 7.895 20.901 1.00 95.31 63 GLN A O 1
ATOM 505 N N . ALA A 1 64 ? -26.638 9.737 21.875 1.00 96.69 64 ALA A N 1
ATOM 506 C CA . ALA A 1 64 ? -25.482 10.003 22.711 1.00 96.69 64 ALA A CA 1
ATOM 507 C C . ALA A 1 64 ? -25.423 9.091 23.941 1.00 96.69 64 ALA A C 1
ATOM 509 O O . ALA A 1 64 ? -26.436 8.706 24.531 1.00 96.69 64 ALA A O 1
ATOM 510 N N . ARG A 1 65 ? -24.192 8.789 24.343 1.00 97.44 65 ARG A N 1
ATOM 511 C CA . ARG A 1 65 ? -23.829 8.055 25.551 1.00 97.44 65 ARG A CA 1
ATOM 512 C C . ARG A 1 65 ? -23.287 9.031 26.585 1.00 97.44 65 ARG A C 1
ATOM 514 O O . ARG A 1 65 ? -22.512 9.922 26.241 1.00 97.44 65 ARG A O 1
ATOM 521 N N . PHE A 1 66 ? -23.688 8.853 27.837 1.00 98.31 66 PHE A N 1
ATOM 522 C CA . PHE A 1 66 ? -23.278 9.698 28.954 1.00 98.31 66 PHE A CA 1
ATOM 523 C C . PHE A 1 66 ? -22.519 8.859 29.977 1.00 98.31 66 PHE A C 1
ATOM 525 O O . PHE A 1 66 ? -23.042 7.867 30.491 1.00 98.31 66 PHE A O 1
ATOM 532 N N . ILE A 1 67 ? -21.282 9.257 30.253 1.00 98.38 67 ILE A N 1
ATOM 533 C CA . ILE A 1 67 ? -20.333 8.531 31.099 1.00 98.38 67 ILE A CA 1
ATOM 534 C C . ILE A 1 67 ? -19.951 9.372 32.318 1.00 98.38 67 ILE A C 1
ATOM 536 O O . ILE A 1 67 ? -20.099 10.596 32.321 1.00 98.38 67 ILE A O 1
ATOM 540 N N . GLY A 1 68 ? -19.491 8.700 33.364 1.00 96.44 68 GLY A N 1
ATOM 541 C CA . GLY A 1 68 ? -19.084 9.319 34.620 1.00 96.44 68 GLY A CA 1
ATOM 542 C C . GLY A 1 68 ? -18.708 8.258 35.659 1.00 96.44 68 GLY A C 1
ATOM 543 O O . GLY A 1 68 ? -18.858 7.067 35.395 1.00 96.44 68 GLY A O 1
ATOM 544 N N . PRO A 1 69 ? -18.254 8.639 36.859 1.00 96.00 69 PRO A N 1
ATOM 545 C CA . PRO A 1 69 ? -18.323 9.987 37.404 1.00 96.00 69 PRO A CA 1
ATOM 546 C C . PRO A 1 69 ? -17.019 10.790 37.293 1.00 96.00 69 PRO A C 1
ATOM 548 O O . PRO A 1 69 ? -16.910 11.803 37.975 1.00 96.00 69 PRO A O 1
ATOM 551 N N . VAL A 1 70 ? -16.054 10.337 36.481 1.00 94.62 70 VAL A N 1
ATOM 552 C CA . VAL A 1 70 ? -14.768 11.012 36.234 1.00 94.62 70 VAL A CA 1
ATOM 553 C C . VAL A 1 70 ? -13.991 11.319 37.516 1.00 94.62 70 VAL A C 1
ATOM 555 O O . VAL A 1 70 ? -13.597 12.448 37.768 1.00 94.62 70 VAL A O 1
ATOM 558 N N . ILE A 1 71 ? -13.812 10.315 38.381 1.00 93.12 71 ILE A N 1
ATOM 559 C CA . ILE A 1 71 ? -13.006 10.485 39.604 1.00 93.12 71 ILE A CA 1
ATOM 560 C C . ILE A 1 71 ? -11.528 10.716 39.271 1.00 93.12 71 ILE A C 1
ATOM 562 O O . ILE A 1 71 ? -11.005 10.098 38.344 1.00 93.12 71 ILE A O 1
ATOM 566 N N . SER A 1 72 ? -10.855 11.539 40.074 1.00 90.00 72 SER A N 1
ATOM 567 C CA . SER A 1 72 ? -9.437 11.896 39.897 1.00 90.00 72 SER A CA 1
ATOM 568 C C . SER A 1 72 ? -8.470 10.723 40.064 1.00 90.00 72 SER A C 1
ATOM 570 O O . SER A 1 72 ? -7.403 10.704 39.455 1.00 90.00 72 SER A O 1
ATOM 572 N N . GLN A 1 73 ? -8.831 9.720 40.872 1.00 78.25 73 GLN A N 1
ATOM 573 C CA . GLN A 1 73 ? -8.060 8.487 41.012 1.00 78.25 73 GLN A CA 1
ATOM 574 C C . GLN A 1 73 ? -8.968 7.268 41.231 1.00 78.25 73 GLN A C 1
ATOM 576 O O . GLN A 1 73 ? -9.968 7.354 41.948 1.00 78.25 73 GLN A O 1
ATOM 581 N N . PRO A 1 74 ? -8.602 6.086 40.700 1.00 67.75 74 PRO A N 1
ATOM 582 C CA . PRO A 1 74 ? -9.385 4.851 40.839 1.00 67.75 74 PRO A CA 1
ATOM 583 C C . PRO A 1 74 ? -9.510 4.375 42.297 1.00 67.75 74 PRO A C 1
ATOM 585 O O . PRO A 1 74 ? -10.465 3.681 42.648 1.00 67.75 74 PRO A O 1
ATOM 588 N N . SER A 1 75 ? -8.584 4.793 43.166 1.00 61.84 75 SER A N 1
ATOM 589 C CA . SER A 1 75 ? -8.582 4.519 44.606 1.00 61.84 75 SER A CA 1
ATOM 590 C C . SER A 1 75 ? -9.636 5.318 45.391 1.00 61.84 75 SER A C 1
ATOM 592 O O . SER A 1 75 ? -9.881 5.001 46.559 1.00 61.84 75 SER A O 1
ATOM 594 N N . ALA A 1 76 ? -10.322 6.292 44.770 1.00 60.72 76 ALA A N 1
ATOM 595 C CA . ALA A 1 76 ? -11.416 7.076 45.358 1.00 60.72 76 ALA A CA 1
ATOM 596 C C . ALA A 1 76 ? -12.723 6.259 45.481 1.00 60.72 76 ALA A C 1
ATOM 598 O O . ALA A 1 76 ? -13.809 6.640 45.026 1.00 60.72 76 ALA A O 1
ATOM 599 N N . THR A 1 77 ? -12.613 5.092 46.117 1.00 69.94 77 THR A N 1
ATOM 600 C CA . THR A 1 77 ? -13.649 4.058 46.175 1.00 69.94 77 THR A CA 1
ATOM 601 C C . THR A 1 77 ? -14.938 4.531 46.840 1.00 69.94 77 THR A C 1
ATOM 603 O O . THR A 1 77 ? -16.002 4.034 46.479 1.00 69.94 77 THR A O 1
ATOM 606 N N . GLU A 1 78 ? -14.897 5.497 47.765 1.00 88.94 78 GLU A N 1
ATOM 607 C CA . GLU A 1 78 ? -16.104 6.005 48.431 1.00 88.94 78 GLU A CA 1
ATOM 608 C C . GLU A 1 78 ? -16.989 6.830 47.495 1.00 88.94 78 GLU A C 1
ATOM 610 O O . GLU A 1 78 ? -18.206 6.625 47.468 1.00 88.94 78 GLU A O 1
ATOM 615 N N . PHE A 1 79 ? -16.394 7.714 46.687 1.00 94.56 79 PHE A N 1
ATOM 616 C CA . PHE A 1 79 ? -17.150 8.521 45.733 1.00 94.56 79 PHE A CA 1
ATOM 617 C C . PHE A 1 79 ? -17.797 7.628 44.676 1.00 94.56 79 PHE A C 1
ATOM 619 O O . PHE A 1 79 ? -19.008 7.703 44.449 1.00 94.56 79 PHE A O 1
ATOM 626 N N . LEU A 1 80 ? -17.005 6.728 44.084 1.00 95.12 80 LEU A N 1
ATOM 627 C CA . LEU A 1 80 ? -17.486 5.782 43.083 1.00 95.12 80 LEU A CA 1
ATOM 628 C C . LEU A 1 80 ? -18.558 4.848 43.655 1.00 95.12 80 LEU A C 1
ATOM 630 O O . LEU A 1 80 ? -19.595 4.645 43.027 1.00 95.12 80 LEU A O 1
ATOM 634 N N . ARG A 1 81 ? -18.364 4.318 44.869 1.00 95.62 81 ARG A N 1
ATOM 635 C CA . ARG A 1 81 ? -19.355 3.473 45.553 1.00 95.62 81 ARG A CA 1
ATOM 636 C C . ARG A 1 81 ? -20.667 4.218 45.775 1.00 95.62 81 ARG A C 1
ATOM 638 O O . ARG A 1 81 ? -21.720 3.667 45.453 1.00 95.62 81 ARG A O 1
ATOM 645 N N . ALA A 1 82 ? -20.613 5.447 46.288 1.00 96.62 82 ALA A N 1
ATOM 646 C CA . ALA A 1 82 ? -21.799 6.269 46.518 1.00 96.62 82 ALA A CA 1
ATOM 647 C C . ALA A 1 82 ? -22.529 6.589 45.204 1.00 96.62 82 ALA A C 1
ATOM 649 O O . ALA A 1 82 ? -23.754 6.472 45.132 1.00 96.62 82 ALA A O 1
ATOM 650 N N . PHE A 1 83 ? -21.784 6.918 44.144 1.00 97.44 83 PHE A N 1
ATOM 651 C CA . PHE A 1 83 ? -22.341 7.134 42.812 1.00 97.44 83 PHE A CA 1
ATOM 652 C C . PHE A 1 83 ? -23.028 5.873 42.271 1.00 97.44 83 PHE A C 1
ATOM 654 O O . PHE A 1 83 ? -24.202 5.934 41.913 1.00 97.44 83 PHE A O 1
ATOM 661 N N . LEU A 1 84 ? -22.350 4.718 42.288 1.00 97.56 84 LEU A N 1
ATOM 662 C CA . LEU A 1 84 ? -22.881 3.435 41.809 1.00 97.56 84 LEU A CA 1
ATOM 663 C C . LEU A 1 84 ? -24.143 2.999 42.573 1.00 97.56 84 LEU A C 1
ATOM 665 O O . LEU A 1 84 ? -25.121 2.561 41.965 1.00 97.56 84 LEU A O 1
ATOM 669 N N . GLN A 1 85 ? -24.154 3.143 43.902 1.00 98.12 85 GLN A N 1
ATOM 670 C CA . GLN A 1 85 ? -25.342 2.878 44.724 1.00 98.12 85 GLN A CA 1
ATOM 671 C C . GLN A 1 85 ? -26.489 3.824 44.355 1.00 98.12 85 GLN A C 1
ATOM 673 O O . GLN A 1 85 ? -27.639 3.401 44.231 1.00 98.12 85 GLN A O 1
ATOM 678 N N . GLY A 1 86 ? -26.158 5.094 44.135 1.00 98.38 86 GLY A N 1
ATOM 679 C CA . GLY A 1 86 ? -27.087 6.134 43.736 1.00 98.38 86 GLY A CA 1
ATOM 680 C C . GLY A 1 86 ? -27.760 5.889 42.390 1.00 98.38 86 GLY A C 1
ATOM 681 O O . GLY A 1 86 ? -28.985 5.954 42.303 1.00 98.38 86 GLY A O 1
ATOM 682 N N . VAL A 1 87 ? -26.981 5.587 41.348 1.00 98.44 87 VAL A N 1
ATOM 683 C CA . VAL A 1 87 ? -27.515 5.322 40.000 1.00 98.44 87 VAL A CA 1
ATOM 684 C C . VAL A 1 87 ? -28.276 4.002 39.936 1.00 98.44 87 VAL A C 1
ATOM 686 O O . VAL A 1 87 ? -29.257 3.898 39.203 1.00 98.44 87 VAL A O 1
ATOM 689 N N . ARG A 1 88 ? -27.898 3.009 40.756 1.00 98.06 88 ARG A N 1
ATOM 690 C CA . ARG A 1 88 ? -28.699 1.792 40.943 1.00 98.06 88 ARG A CA 1
ATOM 691 C C . ARG A 1 88 ? -30.062 2.110 41.546 1.00 98.06 88 ARG A C 1
ATOM 693 O O . ARG A 1 88 ? -31.061 1.565 41.090 1.00 98.06 88 ARG A O 1
ATOM 700 N N . ALA A 1 89 ? -30.099 2.960 42.571 1.00 98.19 89 ALA A N 1
ATOM 701 C CA . ALA A 1 89 ? -31.337 3.330 43.248 1.00 98.19 89 ALA A CA 1
ATOM 702 C C . ALA A 1 89 ? -32.250 4.200 42.368 1.00 98.19 89 ALA A C 1
ATOM 704 O O . ALA A 1 89 ? -33.466 4.033 42.406 1.00 98.19 89 ALA A O 1
ATOM 705 N N . SER A 1 90 ? -31.683 5.113 41.572 1.00 98.19 90 SER A N 1
ATOM 706 C CA . SER A 1 90 ? -32.455 5.995 40.687 1.00 98.19 90 SER A CA 1
ATOM 707 C C . SER A 1 90 ? -32.844 5.353 39.353 1.00 98.19 90 SER A C 1
ATOM 709 O O . SER A 1 90 ? -33.770 5.827 38.698 1.00 98.19 90 SER A O 1
ATOM 711 N N . GLY A 1 91 ? -32.123 4.316 38.918 1.00 97.81 91 GLY A N 1
ATOM 712 C CA . GLY A 1 91 ? -32.248 3.724 37.584 1.00 97.81 91 GLY A CA 1
ATOM 713 C C . GLY A 1 91 ? -31.592 4.547 36.466 1.00 97.81 91 GLY A C 1
ATOM 714 O O . GLY A 1 91 ? -31.616 4.129 35.308 1.00 97.81 91 GLY A O 1
ATOM 715 N N . VAL A 1 92 ? -30.976 5.695 36.774 1.00 98.44 92 VAL A N 1
ATOM 716 C CA . VAL A 1 92 ? -30.282 6.544 35.789 1.00 98.44 92 VAL A CA 1
ATOM 717 C C . VAL A 1 92 ? -28.837 6.068 35.638 1.00 98.44 92 VAL A C 1
ATOM 719 O O . VAL A 1 92 ? -27.895 6.732 36.065 1.00 98.44 92 VAL A O 1
ATOM 722 N N . LEU A 1 93 ? -28.655 4.885 35.051 1.00 98.31 93 LEU A N 1
ATOM 723 C CA . LEU A 1 93 ? -27.330 4.286 34.871 1.00 98.31 93 LEU A CA 1
ATOM 724 C C . LEU A 1 93 ? -26.470 5.076 33.865 1.00 98.31 93 LEU A C 1
ATOM 726 O O . LEU A 1 93 ? -27.019 5.567 32.868 1.00 98.31 93 LEU A O 1
ATOM 730 N N . PRO A 1 94 ? -25.146 5.183 34.087 1.00 98.19 94 PRO A N 1
ATOM 731 C CA . PRO A 1 94 ? -24.204 5.643 33.073 1.00 98.19 94 PRO A CA 1
ATOM 732 C C . PRO A 1 94 ? -24.020 4.608 31.967 1.00 98.19 94 PRO A C 1
ATOM 734 O O . PRO A 1 94 ? -24.210 3.412 32.173 1.00 98.19 94 PRO A O 1
ATOM 737 N N . ASP A 1 95 ? -23.641 5.084 30.784 1.00 98.25 95 ASP A N 1
ATOM 738 C CA . ASP A 1 95 ? -23.313 4.227 29.645 1.00 98.25 95 ASP A CA 1
ATOM 739 C C . ASP A 1 95 ? -21.901 3.610 29.774 1.00 98.25 95 ASP A C 1
ATOM 741 O O . ASP A 1 95 ? -21.629 2.574 29.172 1.00 98.25 95 ASP A O 1
ATOM 745 N N . ALA A 1 96 ? -21.017 4.220 30.573 1.00 97.81 96 ALA A N 1
ATOM 746 C CA . ALA A 1 96 ? -19.713 3.692 30.981 1.00 97.81 96 ALA A CA 1
ATOM 747 C C . ALA A 1 96 ? -19.248 4.357 32.286 1.00 97.81 96 ALA A C 1
ATOM 749 O O . ALA A 1 96 ? -19.651 5.486 32.583 1.00 97.81 96 ALA A O 1
ATOM 750 N N . ILE A 1 97 ? -18.375 3.678 33.031 1.00 97.31 97 ILE A N 1
ATOM 751 C CA . ILE A 1 97 ? -17.673 4.252 34.181 1.00 97.31 97 ILE A CA 1
ATOM 752 C C . ILE A 1 97 ? -16.365 4.889 33.720 1.00 97.31 97 ILE A C 1
ATOM 754 O O . ILE A 1 97 ? -15.612 4.257 32.979 1.00 97.31 97 ILE A O 1
ATOM 758 N N . SER A 1 98 ? -16.086 6.113 34.160 1.00 96.50 98 SER A N 1
ATOM 759 C CA . SER A 1 98 ? -14.859 6.835 33.810 1.00 96.50 98 SER A CA 1
ATOM 760 C C . SER A 1 98 ? -14.091 7.362 35.020 1.00 96.50 98 SER A C 1
ATOM 762 O O . SER A 1 98 ? -14.682 7.639 36.070 1.00 96.50 98 SER A O 1
ATOM 764 N N . PHE A 1 99 ? -12.769 7.459 34.871 1.00 96.25 99 PHE A N 1
ATOM 765 C CA . PHE A 1 99 ? -11.828 7.957 35.875 1.00 96.25 99 PHE A CA 1
ATOM 766 C C . PHE A 1 99 ? -10.515 8.426 35.224 1.00 96.25 99 PHE A C 1
ATOM 768 O O . PHE A 1 99 ? -10.242 8.091 34.069 1.00 96.25 99 PHE A O 1
ATOM 775 N N . HIS A 1 100 ? -9.702 9.169 35.972 1.00 95.88 100 HIS A N 1
ATOM 776 C CA . HIS A 1 100 ? -8.367 9.614 35.570 1.00 95.88 100 HIS A CA 1
ATOM 777 C C . HIS A 1 100 ? -7.272 8.726 36.170 1.00 95.88 100 HIS A C 1
ATOM 779 O O . HIS A 1 100 ? -7.456 8.106 37.222 1.00 95.88 100 HIS A O 1
ATOM 785 N N . TRP A 1 101 ? -6.116 8.643 35.510 1.00 96.06 101 TRP A N 1
ATOM 786 C CA . TRP A 1 101 ? -5.003 7.826 35.989 1.00 96.06 101 TRP A CA 1
ATOM 787 C C . TRP A 1 101 ? -3.643 8.480 35.736 1.00 96.06 101 TRP A C 1
ATOM 789 O O . TRP A 1 101 ? -3.180 8.569 34.601 1.00 96.06 101 TRP A O 1
ATOM 799 N N . TYR A 1 102 ? -2.982 8.855 36.832 1.00 95.25 102 TYR A N 1
ATOM 800 C CA . TYR A 1 102 ? -1.595 9.308 36.864 1.00 95.25 102 TYR A CA 1
ATOM 801 C C . TYR A 1 102 ? -0.853 8.526 37.952 1.00 95.25 102 TYR A C 1
ATOM 803 O O . TYR A 1 102 ? -1.059 8.784 39.141 1.00 95.25 102 TYR A O 1
ATOM 811 N N . PRO A 1 103 ? -0.060 7.507 37.590 1.00 95.00 103 PRO A N 1
ATOM 812 C CA . PRO A 1 103 ? 0.488 6.574 38.566 1.00 95.00 103 PRO A CA 1
ATOM 813 C C . PRO A 1 103 ? 1.686 7.128 39.339 1.00 95.00 103 PRO A C 1
ATOM 815 O O . PRO A 1 103 ? 2.007 6.582 40.392 1.00 95.00 103 PRO A O 1
ATOM 818 N N . CYS A 1 104 ? 2.364 8.159 38.829 1.00 95.06 104 CYS A N 1
ATOM 819 C CA . CYS A 1 104 ? 3.553 8.720 39.455 1.00 95.06 104 CYS A CA 1
ATOM 820 C C . CYS A 1 104 ? 3.240 10.025 40.185 1.00 95.06 104 CYS A C 1
ATOM 822 O O . CYS A 1 104 ? 2.408 10.823 39.758 1.00 95.06 104 CYS A O 1
ATOM 824 N N . TRP A 1 105 ? 3.928 10.221 41.306 1.00 91.62 105 TRP A N 1
ATOM 825 C CA . TRP A 1 105 ? 3.947 11.464 42.059 1.00 91.62 105 TRP A CA 1
ATOM 826 C C . TRP A 1 105 ? 5.205 11.504 42.925 1.00 91.62 105 TRP A C 1
ATOM 828 O O . TRP A 1 105 ? 5.338 10.742 43.885 1.00 91.62 105 TRP A O 1
ATOM 838 N N . GLN A 1 106 ? 6.150 12.387 42.589 1.00 88.75 106 GLN A N 1
ATOM 839 C CA . GLN A 1 106 ? 7.445 12.511 43.289 1.00 88.75 106 GLN A CA 1
ATOM 840 C C . GLN A 1 106 ? 8.297 11.221 43.275 1.00 88.75 106 GLN A C 1
ATOM 842 O O . GLN A 1 106 ? 9.178 11.031 44.116 1.00 88.75 106 GLN A O 1
ATOM 847 N N . ASN A 1 107 ? 8.061 10.323 42.315 1.00 96.12 107 ASN A N 1
ATOM 848 C CA . ASN A 1 107 ? 8.824 9.086 42.163 1.00 96.12 107 ASN A CA 1
ATOM 849 C C . ASN A 1 107 ? 10.131 9.307 41.389 1.00 96.12 107 ASN A C 1
ATOM 851 O O . ASN A 1 107 ? 10.235 10.198 40.542 1.00 96.12 107 ASN A O 1
ATOM 855 N N . SER A 1 108 ? 11.112 8.429 41.627 1.00 95.94 108 SER A N 1
ATOM 856 C CA . SER A 1 108 ? 12.267 8.288 40.735 1.00 95.94 108 SER A CA 1
ATOM 857 C C . SER A 1 108 ? 11.828 7.765 39.360 1.00 95.94 108 SER A C 1
ATOM 859 O O . SER A 1 108 ? 10.804 7.090 39.254 1.00 95.94 108 SER A O 1
ATOM 861 N N . GLU A 1 109 ? 12.630 8.003 38.320 1.00 94.75 109 GLU A N 1
ATOM 862 C CA . GLU A 1 109 ? 12.395 7.476 36.963 1.00 94.75 109 GLU A CA 1
ATOM 863 C C . GLU A 1 109 ? 12.142 5.956 36.969 1.00 94.75 109 GLU A C 1
ATOM 865 O O . GLU A 1 109 ? 11.175 5.463 36.388 1.00 94.75 109 GLU A O 1
ATOM 870 N N . SER A 1 110 ? 12.970 5.209 37.709 1.00 91.81 110 SER A N 1
ATOM 871 C CA . SER A 1 110 ? 12.872 3.749 37.787 1.00 91.81 110 SER A CA 1
ATOM 872 C C . SER A 1 110 ? 11.636 3.255 38.541 1.00 91.81 110 SER A C 1
ATOM 874 O O . SER A 1 110 ? 11.112 2.189 38.223 1.00 91.81 110 SER A O 1
ATOM 876 N N . ASP A 1 111 ? 11.166 4.006 39.540 1.00 96.06 111 ASP A N 1
ATOM 877 C CA . ASP A 1 111 ? 9.978 3.631 40.306 1.00 96.06 111 ASP A CA 1
ATOM 878 C C . ASP A 1 111 ? 8.708 4.002 39.553 1.00 96.06 111 ASP A C 1
ATOM 880 O O . ASP A 1 111 ? 7.791 3.189 39.484 1.00 96.06 111 ASP A O 1
ATOM 884 N N . CYS A 1 112 ? 8.693 5.168 38.906 1.00 97.12 112 CYS A N 1
ATOM 885 C CA . CYS A 1 112 ? 7.589 5.592 38.057 1.00 97.12 112 CYS A CA 1
ATOM 886 C C . CYS A 1 112 ? 7.322 4.579 36.931 1.00 97.12 112 CYS A C 1
ATOM 888 O O . CYS A 1 112 ? 6.182 4.165 36.719 1.00 97.12 112 CYS A O 1
ATOM 890 N N . LEU A 1 113 ? 8.374 4.073 36.274 1.00 94.94 113 LEU A N 1
ATOM 891 C CA . LEU A 1 113 ? 8.218 3.065 35.222 1.00 94.94 113 LEU A CA 1
ATOM 892 C C . LEU A 1 113 ? 7.558 1.768 35.727 1.00 94.94 113 LEU A C 1
ATOM 894 O O . LEU A 1 113 ? 6.741 1.184 35.019 1.00 94.94 113 LEU A O 1
ATOM 898 N N . LYS A 1 114 ? 7.852 1.325 36.959 1.00 93.19 114 LYS A N 1
ATOM 899 C CA . LYS A 1 114 ? 7.206 0.133 37.550 1.00 93.19 114 LYS A CA 1
ATOM 900 C C . LYS A 1 114 ? 5.705 0.347 37.748 1.00 93.19 114 LYS A C 1
ATOM 902 O O . LYS A 1 114 ? 4.926 -0.594 37.582 1.00 93.19 114 LYS A O 1
ATOM 907 N N . LEU A 1 115 ? 5.303 1.576 38.079 1.00 96.50 115 LEU A N 1
ATOM 908 C CA . LEU A 1 115 ? 3.911 1.936 38.339 1.00 96.50 115 LEU A CA 1
ATOM 909 C C . LEU A 1 115 ? 3.060 1.996 37.064 1.00 96.50 115 LEU A C 1
ATOM 911 O O . LEU A 1 115 ? 1.837 1.929 37.172 1.00 96.50 115 LEU A O 1
ATOM 915 N N . ALA A 1 116 ? 3.657 2.006 35.866 1.00 94.88 116 ALA A N 1
ATOM 916 C CA . ALA A 1 116 ? 2.917 1.931 34.603 1.00 94.88 116 ALA A CA 1
ATOM 917 C C . ALA A 1 116 ? 1.968 0.714 34.542 1.00 94.88 116 ALA A C 1
ATOM 919 O O . ALA A 1 116 ? 0.867 0.789 34.000 1.00 94.88 116 ALA A O 1
ATOM 920 N N . ASN A 1 117 ? 2.356 -0.409 35.161 1.00 91.62 117 ASN A N 1
ATOM 921 C CA . ASN A 1 117 ? 1.542 -1.626 35.180 1.00 91.62 117 ASN A CA 1
ATOM 922 C C . ASN A 1 117 ? 0.317 -1.554 36.113 1.00 91.62 117 ASN A C 1
ATOM 924 O O . ASN A 1 117 ? -0.597 -2.375 35.962 1.00 91.62 117 ASN A O 1
ATOM 928 N N . SER A 1 118 ? 0.267 -0.570 37.024 1.00 95.12 118 SER A N 1
ATOM 929 C CA . SER A 1 118 ? -0.828 -0.388 37.993 1.00 95.12 118 SER A CA 1
ATOM 930 C C . SER A 1 118 ? -2.173 -0.057 37.343 1.00 95.12 118 SER A C 1
ATOM 932 O O . SER A 1 118 ? -3.214 -0.288 37.956 1.00 95.12 118 SER A O 1
ATOM 934 N N . ALA A 1 119 ? -2.186 0.386 36.077 1.00 95.00 119 ALA A N 1
ATOM 935 C CA . ALA A 1 119 ? -3.425 0.585 35.328 1.00 95.00 119 ALA A CA 1
ATOM 936 C C . ALA A 1 119 ? -4.296 -0.684 35.314 1.00 95.00 119 ALA A C 1
ATOM 938 O O . ALA A 1 119 ? -5.516 -0.592 35.411 1.00 95.00 119 ALA A O 1
ATOM 939 N N . THR A 1 120 ? -3.682 -1.876 35.255 1.00 94.75 120 THR A N 1
ATOM 940 C CA . THR A 1 120 ? -4.420 -3.154 35.267 1.00 94.75 120 THR A CA 1
ATOM 941 C C . THR A 1 120 ? -5.269 -3.291 36.535 1.00 94.75 120 THR A C 1
ATOM 943 O O . THR A 1 120 ? -6.451 -3.617 36.449 1.00 94.75 120 THR A O 1
ATOM 946 N N . GLU A 1 121 ? -4.667 -3.026 37.697 1.00 92.81 121 GLU A N 1
ATOM 947 C CA . GLU A 1 121 ? -5.309 -3.141 39.011 1.00 92.81 121 GLU A CA 1
ATOM 948 C C . GLU A 1 121 ? -6.399 -2.080 39.176 1.00 92.81 121 GLU A C 1
ATOM 950 O O . GLU A 1 121 ? -7.542 -2.420 39.469 1.00 92.81 121 GLU A O 1
ATOM 955 N N . ALA A 1 122 ? -6.096 -0.825 38.832 1.00 93.62 122 ALA A N 1
ATOM 956 C CA . ALA A 1 122 ? -7.066 0.268 38.825 1.00 93.62 122 ALA A CA 1
ATOM 957 C C . ALA A 1 122 ? -8.347 -0.071 38.040 1.00 93.62 122 ALA A C 1
ATOM 959 O O . ALA A 1 122 ? -9.465 0.147 38.512 1.00 93.62 122 ALA A O 1
ATOM 960 N N . ILE A 1 123 ? -8.196 -0.638 36.840 1.00 95.31 123 ILE A N 1
ATOM 961 C CA . ILE A 1 123 ? -9.333 -1.032 36.001 1.00 95.31 123 ILE A CA 1
ATOM 962 C C . ILE A 1 123 ? -10.104 -2.186 36.645 1.00 95.31 123 ILE A C 1
ATOM 964 O O . ILE A 1 123 ? -11.337 -2.171 36.673 1.00 95.31 123 ILE A O 1
ATOM 968 N N . GLN A 1 124 ? -9.398 -3.191 37.163 1.00 92.94 124 GLN A N 1
ATOM 969 C CA . GLN A 1 124 ? -10.015 -4.356 37.795 1.00 92.94 124 GLN A CA 1
ATOM 970 C C . GLN A 1 124 ? -10.786 -3.989 39.066 1.00 92.94 124 GLN A C 1
ATOM 972 O O . GLN A 1 124 ? -11.870 -4.540 39.283 1.00 92.94 124 GLN A O 1
ATOM 977 N N . ASP A 1 125 ? -10.303 -3.028 39.848 1.00 92.50 125 ASP A N 1
ATOM 978 C CA . ASP A 1 125 ? -10.986 -2.516 41.036 1.00 92.50 125 ASP A CA 1
ATOM 979 C C . ASP A 1 125 ? -12.298 -1.820 40.672 1.00 92.50 125 ASP A C 1
ATOM 981 O O . ASP A 1 125 ? -13.359 -2.152 41.216 1.00 92.50 125 ASP A O 1
ATOM 985 N N . VAL A 1 126 ? -12.264 -0.922 39.681 1.00 94.38 126 VAL A N 1
ATOM 986 C CA . VAL A 1 126 ? -13.461 -0.229 39.180 1.00 94.38 126 VAL A CA 1
ATOM 987 C C . VAL A 1 126 ? -14.486 -1.230 38.643 1.00 94.38 126 VAL A C 1
ATOM 989 O O . VAL A 1 126 ? -15.674 -1.150 38.979 1.00 94.38 126 VAL A O 1
ATOM 992 N N . ARG A 1 127 ? -14.052 -2.217 37.849 1.00 93.94 127 ARG A N 1
ATOM 993 C CA . ARG A 1 127 ? -14.934 -3.271 37.317 1.00 93.94 127 ARG A CA 1
ATOM 994 C C . ARG A 1 127 ? -15.538 -4.126 38.424 1.00 93.94 127 ARG A C 1
ATOM 996 O O . ARG A 1 127 ? -16.743 -4.386 38.407 1.00 93.94 127 ARG A O 1
ATOM 1003 N N . SER A 1 128 ? -14.722 -4.545 39.388 1.00 93.31 128 SER A N 1
ATOM 1004 C CA . SER A 1 128 ? -15.153 -5.387 40.505 1.00 93.31 128 SER A CA 1
ATOM 1005 C C . SER A 1 128 ? -16.187 -4.670 41.363 1.00 93.31 128 SER A C 1
ATOM 1007 O O . SER A 1 128 ? -17.241 -5.239 41.655 1.00 93.31 128 SER A O 1
ATOM 1009 N N . LEU A 1 129 ? -15.948 -3.398 41.688 1.00 94.44 129 LEU A N 1
ATOM 1010 C CA . LEU A 1 129 ? -16.885 -2.574 42.443 1.00 94.44 129 LEU A CA 1
ATOM 1011 C C . LEU A 1 129 ? -18.194 -2.339 41.676 1.00 94.44 129 LEU A C 1
ATOM 1013 O O . LEU A 1 129 ? -19.281 -2.470 42.245 1.00 94.44 129 LEU A O 1
ATOM 1017 N N . THR A 1 130 ? -18.097 -2.054 40.374 1.00 95.00 130 THR A N 1
ATOM 1018 C CA . THR A 1 130 ? -19.259 -1.885 39.488 1.00 95.00 130 THR A CA 1
ATOM 1019 C C . THR A 1 130 ? -20.110 -3.150 39.468 1.00 95.00 130 THR A C 1
ATOM 1021 O O . THR A 1 130 ? -21.308 -3.085 39.744 1.00 95.00 130 THR A O 1
ATOM 1024 N N . ARG A 1 131 ? -19.493 -4.318 39.252 1.00 95.69 131 ARG A N 1
ATOM 1025 C CA . ARG A 1 131 ? -20.184 -5.613 39.252 1.00 95.69 131 ARG A CA 1
ATOM 1026 C C . ARG A 1 131 ? -20.804 -5.929 40.612 1.00 95.69 131 ARG A C 1
ATOM 1028 O O . ARG A 1 131 ? -21.947 -6.377 40.664 1.00 95.69 131 ARG A O 1
ATOM 1035 N N . GLN A 1 132 ? -20.086 -5.669 41.705 1.00 96.19 132 GLN A N 1
ATOM 1036 C CA . GLN A 1 132 ? -20.574 -5.895 43.067 1.00 96.19 132 GLN A CA 1
ATOM 1037 C C . GLN A 1 132 ? -21.836 -5.072 43.363 1.00 96.19 132 GLN A C 1
ATOM 1039 O O . GLN A 1 132 ? -22.767 -5.575 43.994 1.00 96.19 132 GLN A O 1
ATOM 1044 N N . ILE A 1 133 ? -21.874 -3.808 42.933 1.00 97.06 133 ILE A N 1
ATOM 1045 C CA . ILE A 1 133 ? -22.978 -2.902 43.257 1.00 97.06 133 ILE A CA 1
ATOM 1046 C C . ILE A 1 133 ? -24.120 -3.032 42.253 1.00 97.06 133 ILE A C 1
ATOM 1048 O O . ILE A 1 133 ? -25.263 -3.124 42.687 1.00 97.06 133 ILE A O 1
ATOM 1052 N N . LEU A 1 134 ? -23.853 -3.048 40.946 1.00 97.00 134 LEU A N 1
ATOM 1053 C CA . LEU A 1 134 ? -24.887 -3.056 39.903 1.00 97.00 134 LEU A CA 1
ATOM 1054 C C . LEU A 1 134 ? -25.363 -4.466 39.518 1.00 97.00 134 LEU A C 1
ATOM 1056 O O . LEU A 1 134 ? -26.405 -4.605 38.878 1.00 97.00 134 LEU A O 1
ATOM 1060 N N . GLY A 1 135 ? -24.620 -5.512 39.888 1.00 95.25 135 GLY A N 1
ATOM 1061 C CA . GLY A 1 135 ? -24.907 -6.904 39.516 1.00 95.25 135 GLY A CA 1
ATOM 1062 C C . GLY A 1 135 ? -24.530 -7.269 38.075 1.00 95.25 135 GLY A C 1
ATOM 1063 O O . GLY A 1 135 ? -24.737 -8.405 37.662 1.00 95.25 135 GLY A O 1
ATOM 1064 N N . HIS A 1 136 ? -23.977 -6.328 37.312 1.00 93.75 136 HIS A N 1
ATOM 1065 C CA . HIS A 1 136 ? -23.481 -6.509 35.949 1.00 93.75 136 HIS A CA 1
ATOM 1066 C C . HIS A 1 136 ? -22.316 -5.547 35.700 1.00 93.75 136 HIS A C 1
ATOM 1068 O O . HIS A 1 136 ? -22.061 -4.643 36.497 1.00 93.75 136 HIS A O 1
ATOM 1074 N N . GLU A 1 137 ? -21.588 -5.756 34.608 1.00 91.19 137 GLU A N 1
ATOM 1075 C CA . GLU A 1 137 ? -20.510 -4.856 34.208 1.00 91.19 137 GLU A CA 1
ATOM 1076 C C . GLU A 1 137 ? -21.021 -3.737 33.306 1.00 91.19 137 GLU A C 1
ATOM 1078 O O . GLU A 1 137 ? -21.916 -3.942 32.486 1.00 91.19 137 GLU A O 1
ATOM 1083 N N . LEU A 1 138 ? -20.393 -2.572 33.433 1.00 96.19 138 LEU A N 1
ATOM 1084 C CA . LEU A 1 138 ? -20.463 -1.495 32.456 1.00 96.19 138 LEU A CA 1
ATOM 1085 C C . LEU A 1 138 ? -19.091 -1.350 31.784 1.00 96.19 138 LEU A C 1
ATOM 1087 O O . LEU A 1 138 ? -18.082 -1.737 32.386 1.00 96.19 138 LEU A O 1
ATOM 1091 N N . PRO A 1 139 ? -19.026 -0.792 30.562 1.00 97.62 139 PRO A N 1
ATOM 1092 C CA . PRO A 1 139 ? -17.763 -0.373 29.972 1.00 97.62 139 PRO A CA 1
ATOM 1093 C C . PRO A 1 139 ? -16.998 0.556 30.919 1.00 97.62 139 PRO A C 1
ATOM 1095 O O . PRO A 1 139 ? -17.606 1.324 31.666 1.00 97.62 139 PRO A O 1
ATOM 1098 N N . VAL A 1 140 ? -15.670 0.489 30.882 1.00 96.25 140 VAL A N 1
ATOM 1099 C CA . VAL A 1 140 ? -14.790 1.309 31.724 1.00 96.25 140 VAL A CA 1
ATOM 1100 C C . VAL A 1 140 ? -13.818 2.064 30.830 1.00 96.25 140 VAL A C 1
ATOM 1102 O O . VAL A 1 140 ? -13.198 1.453 29.956 1.00 96.25 140 VAL A O 1
ATOM 1105 N N . GLY A 1 141 ? -13.698 3.372 31.036 1.00 96.00 141 GLY A N 1
ATOM 1106 C CA . GLY A 1 141 ? -12.782 4.238 30.303 1.00 96.00 141 GLY A CA 1
ATOM 1107 C C . GLY A 1 141 ? -11.857 5.019 31.226 1.00 96.00 141 GLY A C 1
ATOM 1108 O O . GLY A 1 141 ? -12.268 5.432 32.306 1.00 96.00 141 GLY A O 1
ATOM 1109 N N . ILE A 1 142 ? -10.619 5.230 30.784 1.00 96.94 142 ILE A N 1
ATOM 1110 C CA . ILE A 1 142 ? -9.717 6.203 31.404 1.00 96.94 142 ILE A CA 1
ATOM 1111 C C . ILE A 1 142 ? -9.778 7.462 30.549 1.00 96.94 142 ILE A C 1
ATOM 1113 O O . ILE A 1 142 ? -9.288 7.468 29.421 1.00 96.94 142 ILE A O 1
ATOM 1117 N N . THR A 1 143 ? -10.445 8.497 31.037 1.00 95.31 143 THR A N 1
ATOM 1118 C CA . THR A 1 143 ? -10.731 9.713 30.258 1.00 95.31 143 THR A CA 1
ATOM 1119 C C . THR A 1 143 ? -9.632 10.759 30.324 1.00 95.31 143 THR A C 1
ATOM 1121 O O . THR A 1 143 ? -9.627 11.680 29.512 1.00 95.31 143 THR A O 1
ATOM 1124 N N . GLU A 1 144 ? -8.645 10.541 31.186 1.00 95.19 144 GLU A N 1
ATOM 1125 C CA . GLU A 1 144 ? -7.425 11.331 31.247 1.00 95.19 144 GLU A CA 1
ATOM 1126 C C . GLU A 1 144 ? -6.290 10.478 31.826 1.00 95.19 144 GLU A C 1
ATOM 1128 O O . GLU A 1 144 ? -6.458 9.839 32.872 1.00 95.19 144 GLU A O 1
ATOM 1133 N N . TRP A 1 145 ? -5.141 10.422 31.148 1.00 96.38 145 TRP A N 1
ATOM 1134 C CA . TRP A 1 145 ? -3.944 9.786 31.699 1.00 96.38 145 TRP A CA 1
ATOM 1135 C C . TRP A 1 145 ? -2.631 10.341 31.155 1.00 96.38 145 TRP A C 1
ATOM 1137 O O . TRP A 1 145 ? -2.501 10.602 29.959 1.00 96.38 145 TRP A O 1
ATOM 1147 N N . ASN A 1 146 ? -1.625 10.399 32.028 1.00 96.31 146 ASN A N 1
ATOM 1148 C CA . ASN A 1 146 ? -0.206 10.486 31.681 1.00 96.31 146 ASN A CA 1
ATOM 1149 C C . ASN A 1 146 ? 0.644 9.922 32.840 1.00 96.31 146 ASN A C 1
ATOM 1151 O O . ASN A 1 146 ? 0.103 9.324 33.768 1.00 96.31 146 ASN A O 1
ATOM 1155 N N . PHE A 1 147 ? 1.972 10.046 32.793 1.00 96.50 147 PHE A N 1
ATOM 1156 C CA . PHE A 1 147 ? 2.851 9.451 33.803 1.00 96.50 147 PHE A CA 1
ATOM 1157 C C . PHE A 1 147 ? 2.772 10.137 35.169 1.00 96.50 147 PHE A C 1
ATOM 1159 O O . PHE A 1 147 ? 2.690 9.446 36.180 1.00 96.50 147 PHE A O 1
ATOM 1166 N N . ASP A 1 148 ? 2.758 11.467 35.202 1.00 95.62 148 ASP A N 1
ATOM 1167 C CA . ASP A 1 148 ? 2.774 12.280 36.419 1.00 95.62 148 ASP A CA 1
ATOM 1168 C C . ASP A 1 148 ? 1.903 13.531 36.188 1.00 95.62 148 ASP A C 1
ATOM 1170 O O . ASP A 1 148 ? 1.954 14.096 35.093 1.00 95.62 148 ASP A O 1
ATOM 1174 N N . PRO A 1 149 ? 1.088 13.962 37.166 1.00 92.75 149 PRO A N 1
ATOM 1175 C CA . PRO A 1 149 ? 0.205 15.119 37.026 1.00 92.75 149 PRO A CA 1
ATOM 1176 C C . PRO A 1 149 ? 0.893 16.455 37.378 1.00 92.75 149 PRO A C 1
ATOM 1178 O O . PRO A 1 149 ? 0.238 17.493 37.468 1.00 92.75 149 PRO A O 1
ATOM 1181 N N . GLY A 1 150 ? 2.201 16.453 37.651 1.00 91.31 150 GLY A N 1
ATOM 1182 C CA . GLY A 1 150 ? 2.979 17.634 38.000 1.00 91.31 150 GLY A CA 1
ATOM 1183 C C . GLY A 1 150 ? 2.988 18.701 36.903 1.00 91.31 150 GLY A C 1
ATOM 1184 O O . GLY A 1 150 ? 2.923 18.416 35.709 1.00 91.31 150 GLY A O 1
ATOM 1185 N N . ASN A 1 151 ? 3.109 19.964 37.317 1.00 89.56 151 ASN A N 1
ATOM 1186 C CA . ASN A 1 151 ? 3.143 21.113 36.416 1.00 89.56 151 ASN A CA 1
ATOM 1187 C C . ASN A 1 151 ? 4.271 22.091 36.828 1.00 89.56 151 ASN A C 1
ATOM 1189 O O . ASN A 1 151 ? 4.022 22.978 37.651 1.00 89.56 151 ASN A O 1
ATOM 1193 N N . PRO A 1 152 ? 5.514 21.931 36.319 1.00 92.44 152 PRO A N 1
ATOM 1194 C CA . PRO A 1 152 ? 5.934 20.940 35.323 1.00 92.44 152 PRO A CA 1
ATOM 1195 C C . PRO A 1 152 ? 6.097 19.532 35.926 1.00 92.44 152 PRO A C 1
ATOM 1197 O O . PRO A 1 152 ? 6.358 19.402 37.128 1.00 92.44 152 PRO A O 1
ATOM 1200 N N . PRO A 1 153 ? 5.977 18.476 35.109 1.00 94.56 153 PRO A N 1
ATOM 1201 C CA . PRO A 1 153 ? 6.243 17.115 35.548 1.00 94.56 153 PRO A CA 1
ATOM 1202 C C . PRO A 1 153 ? 7.761 16.876 35.706 1.00 94.56 153 PRO A C 1
ATOM 1204 O O . PRO A 1 153 ? 8.582 17.693 35.271 1.00 94.56 153 PRO A O 1
ATOM 1207 N N . PRO A 1 154 ? 8.187 15.759 36.325 1.00 95.88 154 PRO A N 1
ATOM 1208 C CA . PRO A 1 154 ? 9.602 15.420 36.449 1.00 95.88 154 PRO A CA 1
ATOM 1209 C C . PRO A 1 154 ? 10.339 15.366 35.100 1.00 95.88 154 PRO A C 1
ATOM 1211 O O . PRO A 1 154 ? 9.876 14.746 34.146 1.00 95.88 154 PRO A O 1
ATOM 1214 N N . ALA A 1 155 ? 11.552 15.931 35.050 1.00 94.31 155 ALA A N 1
ATOM 1215 C CA . ALA A 1 155 ? 12.335 16.086 33.815 1.00 94.31 155 ALA A CA 1
ATOM 1216 C C . ALA A 1 155 ? 12.689 14.770 33.093 1.00 94.31 155 ALA A C 1
ATOM 1218 O O . ALA A 1 155 ? 13.038 14.792 31.916 1.00 94.31 155 ALA A O 1
ATOM 1219 N N . TYR A 1 156 ? 12.610 13.614 33.765 1.00 94.12 156 TYR A N 1
ATOM 1220 C CA . TYR A 1 156 ? 12.802 12.325 33.096 1.00 94.12 156 TYR A CA 1
ATOM 1221 C C . TYR A 1 156 ? 11.680 11.994 32.099 1.00 94.12 156 TYR A C 1
ATOM 1223 O O . TYR A 1 156 ? 11.909 11.181 31.210 1.00 94.12 156 TYR A O 1
ATOM 1231 N N . GLY A 1 157 ? 10.514 12.649 32.187 1.00 90.81 157 GLY A N 1
ATOM 1232 C CA . GLY A 1 157 ? 9.443 12.548 31.188 1.00 90.81 157 GLY A CA 1
ATOM 1233 C C . GLY A 1 157 ? 9.866 12.996 29.785 1.00 90.81 157 GLY A C 1
ATOM 1234 O O . GLY A 1 157 ? 9.352 12.482 28.798 1.00 90.81 157 GLY A O 1
ATOM 1235 N N . GLU A 1 158 ? 10.868 13.874 29.684 1.00 87.94 158 GLU A N 1
ATOM 1236 C CA . GLU A 1 158 ? 11.430 14.334 28.405 1.00 87.94 158 GLU A CA 1
ATOM 1237 C C . GLU A 1 158 ? 12.367 13.305 27.757 1.00 87.94 158 GLU A C 1
ATOM 1239 O O . GLU A 1 158 ? 12.706 13.405 26.575 1.00 87.94 158 GLU A O 1
ATOM 1244 N N . LYS A 1 159 ? 12.822 12.302 28.516 1.00 88.38 159 LYS A N 1
ATOM 1245 C CA . LYS A 1 159 ? 13.711 11.276 27.981 1.00 88.38 159 LYS A CA 1
ATOM 1246 C C . LYS A 1 159 ? 12.917 10.308 27.112 1.00 88.38 159 LYS A C 1
ATOM 1248 O O . LYS A 1 159 ? 11.972 9.657 27.561 1.00 88.38 159 LYS A O 1
ATOM 1253 N N . SER A 1 160 ? 13.335 10.195 25.853 1.00 79.88 160 SER A N 1
ATOM 1254 C CA . SER A 1 160 ? 12.639 9.386 24.852 1.00 79.88 160 SER A CA 1
ATOM 1255 C C . SER A 1 160 ? 12.528 7.909 25.240 1.00 79.88 160 SER A C 1
ATOM 1257 O O . SER A 1 160 ? 11.498 7.303 24.954 1.00 79.88 160 SER A O 1
ATOM 1259 N N . ASP A 1 161 ? 13.543 7.332 25.880 1.00 72.50 161 ASP A N 1
ATOM 1260 C CA . ASP A 1 161 ? 13.557 5.941 26.344 1.00 72.50 161 ASP A CA 1
ATOM 1261 C C . ASP A 1 161 ? 12.548 5.701 27.475 1.00 72.50 161 ASP A C 1
ATOM 1263 O O . ASP A 1 161 ? 11.733 4.779 27.380 1.00 72.50 161 ASP A O 1
ATOM 1267 N N . PHE A 1 162 ? 12.538 6.566 28.493 1.00 95.06 162 PHE A N 1
ATOM 1268 C CA . PHE A 1 162 ? 11.591 6.489 29.603 1.00 95.06 162 PHE A CA 1
ATOM 1269 C C . PHE A 1 162 ? 10.144 6.615 29.119 1.00 95.06 162 PHE A C 1
ATOM 1271 O O . PHE A 1 162 ? 9.338 5.713 29.359 1.00 95.06 162 PHE A O 1
ATOM 1278 N N . ILE A 1 163 ? 9.802 7.704 28.419 1.00 95.38 163 ILE A N 1
ATOM 1279 C CA . ILE A 1 163 ? 8.398 7.984 28.087 1.00 95.38 163 ILE A CA 1
ATOM 1280 C C . ILE A 1 163 ? 7.844 6.977 27.078 1.00 95.38 163 ILE A C 1
ATOM 1282 O O . ILE A 1 163 ? 6.668 6.617 27.142 1.00 95.38 163 ILE A O 1
ATOM 1286 N N . THR A 1 164 ? 8.700 6.440 26.201 1.00 87.25 164 THR A N 1
ATOM 1287 C CA . THR A 1 164 ? 8.335 5.338 25.304 1.00 87.25 164 THR A CA 1
ATOM 1288 C C . THR A 1 164 ? 8.030 4.068 26.092 1.00 87.25 164 THR A C 1
ATOM 1290 O O . THR A 1 164 ? 6.974 3.463 25.893 1.00 87.25 164 THR A O 1
ATOM 1293 N N . ALA A 1 165 ? 8.915 3.676 27.016 1.00 82.88 165 ALA A N 1
ATOM 1294 C CA . ALA A 1 165 ? 8.729 2.481 27.833 1.00 82.88 165 ALA A CA 1
ATOM 1295 C C . ALA A 1 165 ? 7.492 2.589 28.739 1.00 82.88 165 ALA A C 1
ATOM 1297 O O . ALA A 1 165 ? 6.700 1.648 28.800 1.00 82.88 165 ALA A O 1
ATOM 1298 N N . PHE A 1 166 ? 7.298 3.738 29.393 1.00 97.69 166 PHE A N 1
ATOM 1299 C CA . PHE A 1 166 ? 6.131 4.011 30.230 1.00 97.69 166 PHE A CA 1
ATOM 1300 C C . PHE A 1 166 ? 4.835 3.890 29.423 1.00 97.69 166 PHE A C 1
ATOM 1302 O O . PHE A 1 166 ? 3.936 3.143 29.801 1.00 97.69 166 PHE A O 1
ATOM 1309 N N . THR A 1 167 ? 4.770 4.569 28.275 1.00 97.00 167 THR A N 1
ATOM 1310 C CA . THR A 1 167 ? 3.582 4.611 27.411 1.00 97.00 167 THR A CA 1
ATOM 1311 C C . THR A 1 167 ? 3.185 3.221 26.928 1.00 97.00 167 THR A C 1
ATOM 1313 O O . THR A 1 167 ? 2.019 2.841 27.026 1.00 97.00 167 THR A O 1
ATOM 1316 N N . ILE A 1 168 ? 4.149 2.425 26.453 1.00 89.88 168 ILE A N 1
ATOM 1317 C CA . ILE A 1 168 ? 3.885 1.056 25.993 1.00 89.88 168 ILE A CA 1
ATOM 1318 C C . ILE A 1 168 ? 3.403 0.177 27.155 1.00 89.88 168 ILE A C 1
ATOM 1320 O O . ILE A 1 168 ? 2.411 -0.535 27.005 1.00 89.88 168 ILE A O 1
ATOM 1324 N N . GLN A 1 169 ? 4.059 0.236 28.320 1.00 93.44 169 GLN A N 1
ATOM 1325 C CA . GLN A 1 169 ? 3.661 -0.570 29.480 1.00 93.44 169 GLN A CA 1
ATOM 1326 C C . GLN A 1 169 ? 2.271 -0.194 30.003 1.00 93.44 169 GLN A C 1
ATOM 1328 O O . GLN A 1 169 ? 1.473 -1.087 30.292 1.00 93.44 169 GLN A O 1
ATOM 1333 N N . ALA A 1 170 ? 1.959 1.102 30.072 1.00 97.75 170 ALA A N 1
ATOM 1334 C CA . ALA A 1 170 ? 0.650 1.600 30.477 1.00 97.75 170 ALA A CA 1
ATOM 1335 C C . ALA A 1 170 ? -0.451 1.106 29.527 1.00 97.75 170 ALA A C 1
ATOM 1337 O O . ALA A 1 170 ? -1.434 0.518 29.975 1.00 97.75 170 ALA A O 1
ATOM 1338 N N . LEU A 1 171 ? -0.260 1.240 28.210 1.00 96.50 171 LEU A N 1
ATOM 1339 C CA . LEU A 1 171 ? -1.233 0.770 27.220 1.00 96.50 171 LEU A CA 1
ATOM 1340 C C . LEU A 1 171 ? -1.421 -0.756 27.266 1.00 96.50 171 LEU A C 1
ATOM 1342 O O . LEU A 1 171 ? -2.551 -1.242 27.218 1.00 96.50 171 LEU A O 1
ATOM 1346 N N . GLN A 1 172 ? -0.346 -1.533 27.436 1.00 93.06 172 GLN A N 1
ATOM 1347 C CA . GLN A 1 172 ? -0.452 -2.985 27.634 1.00 93.06 172 GLN A CA 1
ATOM 1348 C C . GLN A 1 172 ? -1.215 -3.339 28.917 1.00 93.06 172 GLN A C 1
ATOM 1350 O O . GLN A 1 172 ? -2.021 -4.270 28.918 1.00 93.06 172 GLN A O 1
ATOM 1355 N N . ALA A 1 173 ? -0.977 -2.610 30.007 1.00 94.19 173 ALA A N 1
ATOM 1356 C CA . ALA A 1 173 ? -1.694 -2.783 31.265 1.00 94.19 173 ALA A CA 1
ATOM 1357 C C . ALA A 1 173 ? -3.187 -2.454 31.120 1.00 94.19 173 ALA A C 1
ATOM 1359 O O . ALA A 1 173 ? -4.032 -3.215 31.592 1.00 94.19 173 ALA A O 1
ATOM 1360 N N . MET A 1 174 ? -3.525 -1.396 30.381 1.00 97.06 174 MET A N 1
ATOM 1361 C CA . MET A 1 174 ? -4.910 -1.041 30.064 1.00 97.06 174 MET A CA 1
ATOM 1362 C C . MET A 1 174 ? -5.618 -2.134 29.251 1.00 97.06 174 MET A C 1
ATOM 1364 O O . MET A 1 174 ? -6.751 -2.502 29.570 1.00 97.06 174 MET A O 1
ATOM 1368 N N . ILE A 1 175 ? -4.939 -2.716 28.256 1.00 92.94 175 ILE A N 1
ATOM 1369 C CA . ILE A 1 175 ? -5.463 -3.855 27.486 1.00 92.94 175 ILE A CA 1
ATOM 1370 C C . ILE A 1 175 ? -5.685 -5.069 28.393 1.00 92.94 175 ILE A C 1
ATOM 1372 O O . ILE A 1 175 ? -6.766 -5.657 28.368 1.00 92.94 175 ILE A O 1
ATOM 1376 N N . ARG A 1 176 ? -4.706 -5.430 29.235 1.00 92.81 176 ARG A N 1
ATOM 1377 C CA . ARG A 1 176 ? -4.843 -6.546 30.193 1.00 92.81 176 ARG A CA 1
ATOM 1378 C C . ARG A 1 176 ? -5.976 -6.325 31.194 1.00 92.81 176 ARG A C 1
ATOM 1380 O O . ARG A 1 176 ? -6.635 -7.285 31.584 1.00 92.81 176 ARG A O 1
ATOM 1387 N N . GLY A 1 177 ? -6.219 -5.076 31.591 1.00 91.12 177 GLY A N 1
ATOM 1388 C CA . GLY A 1 177 ? -7.345 -4.692 32.444 1.00 91.12 177 GLY A CA 1
ATOM 1389 C C . GLY A 1 177 ? -8.710 -4.790 31.750 1.00 91.12 177 GLY A C 1
ATOM 1390 O O . GLY A 1 177 ? -9.741 -4.756 32.420 1.00 91.12 177 GLY A O 1
ATOM 1391 N N . GLY A 1 178 ? -8.743 -4.933 30.420 1.00 92.25 178 GLY A N 1
ATOM 1392 C CA . GLY A 1 178 ? -9.978 -4.946 29.638 1.00 92.25 178 GLY A CA 1
ATOM 1393 C C . GLY A 1 178 ? -10.633 -3.566 29.553 1.00 92.25 178 GLY A C 1
ATOM 1394 O O . GLY A 1 178 ? -11.862 -3.462 29.636 1.00 92.25 178 GLY A O 1
ATOM 1395 N N . LEU A 1 179 ? -9.823 -2.507 29.449 1.00 95.19 179 LEU A N 1
ATOM 1396 C CA . LEU A 1 179 ? -10.307 -1.140 29.275 1.00 95.19 179 LEU A CA 1
ATOM 1397 C C . LEU A 1 179 ? -11.044 -0.984 27.938 1.00 95.19 179 LEU A C 1
ATOM 1399 O O . LEU A 1 179 ? -10.631 -1.536 26.922 1.00 95.19 179 LEU A O 1
ATOM 1403 N N . THR A 1 180 ? -12.138 -0.221 27.927 1.00 95.00 180 THR A N 1
ATOM 1404 C CA . THR A 1 180 ? -12.931 0.015 26.709 1.00 95.00 180 THR A CA 1
ATOM 1405 C C . THR A 1 180 ? -12.356 1.143 25.854 1.00 95.00 180 THR A C 1
ATOM 1407 O O . THR A 1 180 ? -12.353 1.041 24.631 1.00 95.00 180 THR A O 1
ATOM 1410 N N . PHE A 1 181 ? -11.884 2.224 26.478 1.00 93.81 181 PHE A N 1
ATOM 1411 C CA . PHE A 1 181 ? -11.247 3.353 25.798 1.00 93.81 181 PHE A CA 1
ATOM 1412 C C . PHE A 1 181 ? -10.320 4.112 26.755 1.00 93.81 181 PHE A C 1
ATOM 1414 O O . PHE A 1 181 ? -10.519 4.078 27.969 1.00 93.81 181 PHE A O 1
ATOM 1421 N N . ALA A 1 182 ? -9.321 4.796 26.198 1.00 94.94 182 ALA A N 1
ATOM 1422 C CA . ALA A 1 182 ? -8.387 5.638 26.937 1.00 94.94 182 ALA A CA 1
ATOM 1423 C C . ALA A 1 182 ? -8.157 6.962 26.196 1.00 94.94 182 ALA A C 1
ATOM 1425 O O . ALA A 1 182 ? -8.038 6.960 24.968 1.00 94.94 182 ALA A O 1
ATOM 1426 N N . CYS A 1 183 ? -8.037 8.062 26.931 1.00 94.88 183 CYS A N 1
ATOM 1427 C CA . CYS A 1 183 ? -7.723 9.387 26.402 1.00 94.88 183 CYS A CA 1
ATOM 1428 C C . CYS A 1 183 ? -6.417 9.876 27.038 1.00 94.88 183 CYS A C 1
ATOM 1430 O O . CYS A 1 183 ? -6.386 10.177 28.227 1.00 94.88 183 CYS A O 1
ATOM 1432 N N . GLN A 1 184 ? -5.329 9.882 26.260 1.00 95.12 184 GLN A N 1
ATOM 1433 C CA . GLN A 1 184 ? -4.043 10.395 26.740 1.00 95.12 184 GLN A CA 1
ATOM 1434 C C . GLN A 1 184 ? -4.128 11.914 26.911 1.00 95.12 184 GLN A C 1
ATOM 1436 O O . GLN A 1 184 ? -4.730 12.601 26.083 1.00 95.12 184 GLN A O 1
ATOM 1441 N N . PHE A 1 185 ? -3.539 12.401 27.999 1.00 93.69 185 PHE A N 1
ATOM 1442 C CA . PHE A 1 185 ? -3.428 13.812 28.330 1.00 93.69 185 PHE A CA 1
ATOM 1443 C C . PHE A 1 185 ? -1.983 14.287 28.110 1.00 93.69 185 PHE A C 1
ATOM 1445 O O . PHE A 1 185 ? -1.101 13.863 28.845 1.00 93.69 185 PHE A O 1
ATOM 1452 N N . ASP A 1 186 ? -1.682 15.124 27.123 1.00 91.25 186 ASP A N 1
ATOM 1453 C CA . ASP A 1 186 ? -2.617 15.708 26.160 1.00 91.25 186 ASP A CA 1
ATOM 1454 C C . ASP A 1 186 ? -2.011 15.892 24.760 1.00 91.25 186 ASP A C 1
ATOM 1456 O O . ASP A 1 186 ? -0.859 15.564 24.498 1.00 91.25 186 ASP A O 1
ATOM 1460 N N . ALA A 1 187 ? -2.815 16.374 23.809 1.00 91.25 187 ALA A N 1
ATOM 1461 C CA . ALA A 1 187 ? -2.363 16.515 22.430 1.00 91.25 187 ALA A CA 1
ATOM 1462 C C . ALA A 1 187 ? -1.412 17.711 22.230 1.00 91.25 187 ALA A C 1
ATOM 1464 O O . ALA A 1 187 ? -0.336 17.517 21.671 1.00 91.25 187 ALA A O 1
ATOM 1465 N N . ALA A 1 188 ? -1.834 18.926 22.602 1.00 92.56 188 ALA A N 1
ATOM 1466 C CA . ALA A 1 188 ? -1.142 20.182 22.279 1.00 92.56 188 ALA A CA 1
ATOM 1467 C C . ALA A 1 188 ? -1.800 21.398 22.984 1.00 92.56 188 ALA A C 1
ATOM 1469 O O . ALA A 1 188 ? -2.325 22.289 22.307 1.00 92.56 188 ALA A O 1
ATOM 1470 N N . SER A 1 189 ? -1.866 21.434 24.320 1.00 92.44 189 SER A N 1
ATOM 1471 C CA . SER A 1 189 ? -2.447 22.563 25.081 1.00 92.44 189 SER A CA 1
ATOM 1472 C C . SER A 1 189 ? -1.447 23.348 25.931 1.00 92.44 189 SER A C 1
ATOM 1474 O O . SER A 1 189 ? -1.853 24.271 26.641 1.00 92.44 189 SER A O 1
ATOM 1476 N N . TYR A 1 190 ? -0.151 23.041 25.818 1.00 92.81 190 TYR A N 1
ATOM 1477 C CA . TYR A 1 190 ? 0.913 23.543 26.687 1.00 92.81 190 TYR A CA 1
ATOM 1478 C C . TYR A 1 190 ? 0.785 23.013 28.127 1.00 92.81 190 TYR A C 1
ATOM 1480 O O . TYR A 1 190 ? 1.122 23.695 29.104 1.00 92.81 190 TYR A O 1
ATOM 1488 N N . ALA A 1 191 ? 0.290 21.783 28.275 1.00 91.06 191 ALA A N 1
ATOM 1489 C CA . ALA A 1 191 ? 0.112 21.135 29.561 1.00 91.06 191 ALA A CA 1
ATOM 1490 C C . ALA A 1 191 ? 1.471 20.791 30.181 1.00 91.06 191 ALA A C 1
ATOM 1492 O O . ALA A 1 191 ? 2.403 20.330 29.521 1.00 91.06 191 ALA A O 1
ATOM 1493 N N . GLY A 1 192 ? 1.626 21.059 31.479 1.00 90.81 192 GLY A N 1
ATOM 1494 C CA . GLY A 1 192 ? 2.914 20.843 32.132 1.00 90.81 192 GLY A CA 1
ATOM 1495 C C . GLY A 1 192 ? 4.038 21.698 31.538 1.00 90.81 192 GLY A C 1
ATOM 1496 O O . GLY A 1 192 ? 5.165 21.227 31.518 1.00 90.81 192 GLY A O 1
ATOM 1497 N N . TYR A 1 193 ? 3.754 22.903 31.019 1.00 92.75 193 TYR A N 1
ATOM 1498 C CA . TYR A 1 193 ? 4.684 23.713 30.205 1.00 92.75 193 TYR A CA 1
ATOM 1499 C C . TYR A 1 193 ? 5.064 23.064 28.856 1.00 92.75 193 TYR A C 1
ATOM 1501 O O . TYR A 1 193 ? 6.166 23.263 28.348 1.00 92.75 193 TYR A O 1
ATOM 1509 N N . GLY A 1 194 ? 4.159 22.270 28.278 1.00 91.25 194 GLY A N 1
ATOM 1510 C CA . GLY A 1 194 ? 4.372 21.520 27.036 1.00 91.25 194 GLY A CA 1
ATOM 1511 C C . GLY A 1 194 ? 5.049 20.160 27.235 1.00 91.25 194 GLY A C 1
ATOM 1512 O O . GLY A 1 194 ? 5.274 19.441 26.264 1.00 91.25 194 GLY A O 1
ATOM 1513 N N . HIS A 1 195 ? 5.398 19.801 28.475 1.00 91.62 195 HIS A N 1
ATOM 1514 C CA . HIS A 1 195 ? 6.094 18.553 28.806 1.00 91.62 195 HIS A CA 1
ATOM 1515 C C . HIS A 1 195 ? 5.167 17.325 28.863 1.00 91.62 195 HIS A C 1
ATOM 1517 O O . HIS A 1 195 ? 5.653 16.196 28.908 1.00 91.62 195 HIS A O 1
ATOM 1523 N N . LEU A 1 196 ? 3.845 17.526 28.872 1.00 93.69 196 LEU A N 1
ATOM 1524 C CA . LEU A 1 196 ? 2.848 16.446 28.833 1.00 93.69 196 LEU A CA 1
ATOM 1525 C C . LEU A 1 196 ? 2.219 16.260 27.440 1.00 93.69 196 LEU A C 1
ATOM 1527 O O . LEU A 1 196 ? 1.513 15.272 27.214 1.00 93.69 196 LEU A O 1
ATOM 1531 N N . ASP A 1 197 ? 2.519 17.169 26.511 1.00 94.62 197 ASP A N 1
ATOM 1532 C CA . ASP A 1 197 ? 1.920 17.214 25.185 1.00 94.62 197 ASP A CA 1
ATOM 1533 C C . ASP A 1 197 ? 2.511 16.148 24.239 1.00 94.62 197 ASP A C 1
ATOM 1535 O O . ASP A 1 197 ? 3.708 15.839 24.241 1.00 94.62 197 ASP A O 1
ATOM 1539 N N . LEU A 1 198 ? 1.682 15.621 23.336 1.00 95.62 198 LEU A N 1
ATOM 1540 C CA . LEU A 1 198 ? 2.120 14.784 22.213 1.00 95.62 198 LEU A CA 1
ATOM 1541 C C . LEU A 1 198 ? 2.812 15.596 21.116 1.00 95.62 198 LEU A C 1
ATOM 1543 O O . LEU A 1 198 ? 3.635 15.048 20.376 1.00 95.62 198 LEU A O 1
ATOM 1547 N N . PHE A 1 199 ? 2.484 16.880 21.000 1.00 94.75 199 PHE A N 1
ATOM 1548 C CA . PHE A 1 199 ? 3.044 17.791 20.014 1.00 94.75 199 PHE A CA 1
ATOM 1549 C C . PHE A 1 199 ? 3.503 19.077 20.678 1.00 94.75 199 PHE A C 1
ATOM 1551 O O . PHE A 1 199 ? 2.836 19.641 21.536 1.00 94.75 199 PHE A O 1
ATOM 1558 N N . ASP A 1 200 ? 4.644 19.572 20.230 1.00 91.06 200 ASP A N 1
ATOM 1559 C CA . ASP A 1 200 ? 5.097 20.901 20.588 1.00 91.06 200 ASP A CA 1
ATOM 1560 C C . ASP A 1 200 ? 4.152 21.967 20.004 1.00 91.06 200 ASP A C 1
ATOM 1562 O O . ASP A 1 200 ? 3.959 22.032 18.789 1.00 91.06 200 ASP A O 1
ATOM 1566 N N . VAL A 1 201 ? 3.550 22.792 20.865 1.00 90.50 201 VAL A N 1
ATOM 1567 C CA . VAL A 1 201 ? 2.507 23.760 20.473 1.00 90.50 201 VAL A CA 1
ATOM 1568 C C . VAL A 1 201 ? 3.009 24.893 19.576 1.00 90.50 201 VAL A C 1
ATOM 1570 O O . VAL A 1 201 ? 2.211 25.513 18.875 1.00 90.50 201 VAL A O 1
ATOM 1573 N N . GLU A 1 202 ? 4.312 25.183 19.588 1.00 88.50 202 GLU A N 1
ATOM 1574 C CA . GLU A 1 202 ? 4.900 26.250 18.773 1.00 88.50 202 GLU A CA 1
ATOM 1575 C C . GLU A 1 202 ? 5.305 25.733 17.391 1.00 88.50 202 GLU A C 1
ATOM 1577 O O . GLU A 1 202 ? 5.085 26.393 16.373 1.00 88.50 202 GLU A O 1
ATOM 1582 N N . THR A 1 203 ? 5.895 24.538 17.343 1.00 89.44 203 THR A N 1
ATOM 1583 C CA . THR A 1 203 ? 6.504 23.983 16.126 1.00 89.44 203 THR A CA 1
ATOM 1584 C C . THR A 1 203 ? 5.654 22.919 15.433 1.00 89.44 203 THR A C 1
ATOM 1586 O O . THR A 1 203 ? 5.954 22.549 14.297 1.00 89.44 203 THR A O 1
ATOM 1589 N N . ASN A 1 204 ? 4.599 22.419 16.084 1.00 86.06 204 ASN A N 1
ATOM 1590 C CA . ASN A 1 204 ? 3.841 21.219 15.705 1.00 86.06 204 ASN A CA 1
ATOM 1591 C C . ASN A 1 204 ? 4.696 19.941 15.622 1.00 86.06 204 ASN A C 1
ATOM 1593 O O . ASN A 1 204 ? 4.275 18.943 15.030 1.00 86.06 204 ASN A O 1
ATOM 1597 N N . ALA A 1 205 ? 5.910 19.953 16.180 1.00 83.44 205 ALA A N 1
ATOM 1598 C CA . ALA A 1 205 ? 6.787 18.797 16.144 1.00 83.44 205 ALA A CA 1
ATOM 1599 C C . ALA A 1 205 ? 6.254 17.696 17.083 1.00 83.44 205 ALA A C 1
ATOM 1601 O O . ALA A 1 205 ? 5.979 17.973 18.252 1.00 83.44 205 ALA A O 1
ATOM 1602 N N . PRO A 1 206 ? 6.115 16.442 16.616 1.00 88.50 206 PRO A N 1
ATOM 1603 C CA . PRO A 1 206 ? 5.722 15.333 17.479 1.00 88.50 206 PRO A CA 1
ATOM 1604 C C . PRO A 1 206 ? 6.807 15.022 18.518 1.00 88.50 206 PRO A C 1
ATOM 1606 O O . PRO A 1 206 ? 7.991 14.908 18.189 1.00 88.50 206 PRO A O 1
ATOM 1609 N N . ARG A 1 207 ? 6.384 14.815 19.765 1.00 89.19 207 ARG A N 1
ATOM 1610 C CA . ARG A 1 207 ? 7.231 14.426 20.900 1.00 89.19 207 ARG A CA 1
ATOM 1611 C C . ARG A 1 207 ? 7.359 12.896 21.002 1.00 89.19 207 ARG A C 1
ATOM 1613 O O . ARG A 1 207 ? 6.583 12.165 20.382 1.00 89.19 207 ARG A O 1
ATOM 1620 N N . PRO A 1 208 ? 8.321 12.351 21.770 1.00 86.75 208 PRO A N 1
ATOM 1621 C CA . PRO A 1 208 ? 8.544 10.901 21.833 1.00 86.75 208 PRO A CA 1
ATOM 1622 C C . PRO A 1 208 ? 7.306 10.072 22.219 1.00 86.75 208 PRO A C 1
ATOM 1624 O O . PRO A 1 208 ? 7.092 8.995 21.659 1.00 86.75 208 PRO A O 1
ATOM 1627 N N . GLN A 1 209 ? 6.447 10.586 23.108 1.00 94.38 209 GLN A N 1
ATOM 1628 C CA . GLN A 1 209 ? 5.210 9.910 23.511 1.00 94.38 209 GLN A CA 1
ATOM 1629 C C . GLN A 1 209 ? 4.233 9.709 22.337 1.00 94.38 209 GLN A C 1
ATOM 1631 O O . GLN A 1 209 ? 3.612 8.648 22.242 1.00 94.38 209 GLN A O 1
ATOM 1636 N N . TYR A 1 210 ? 4.168 10.654 21.386 1.00 93.88 210 TYR A N 1
ATOM 1637 C CA . TYR A 1 210 ? 3.384 10.500 20.153 1.00 93.88 210 TYR A CA 1
ATOM 1638 C C . TYR A 1 210 ? 3.845 9.287 19.355 1.00 93.88 210 TYR A C 1
ATOM 1640 O O . TYR A 1 210 ? 3.027 8.464 18.948 1.00 93.88 210 TYR A O 1
ATOM 1648 N N . TYR A 1 211 ? 5.156 9.145 19.152 1.00 84.19 211 TYR A N 1
ATOM 1649 C CA . TYR A 1 211 ? 5.704 8.010 18.417 1.00 84.19 211 TYR A CA 1
ATOM 1650 C C . TYR A 1 211 ? 5.438 6.690 19.138 1.00 84.19 211 TYR A C 1
ATOM 1652 O O . TYR A 1 211 ? 5.054 5.721 18.487 1.00 84.19 211 TYR A O 1
ATOM 1660 N N . ALA A 1 212 ? 5.569 6.656 20.466 1.00 82.69 212 ALA A N 1
ATOM 1661 C CA . ALA A 1 212 ? 5.259 5.475 21.263 1.00 82.69 212 ALA A CA 1
ATOM 1662 C C . ALA A 1 212 ? 3.788 5.054 21.112 1.00 82.69 212 ALA A C 1
ATOM 1664 O O . ALA A 1 212 ? 3.512 3.892 20.811 1.00 82.69 212 ALA A O 1
ATOM 1665 N N . MET A 1 213 ? 2.848 5.998 21.234 1.00 92.44 213 MET A N 1
ATOM 1666 C CA . MET A 1 213 ? 1.421 5.733 21.036 1.00 92.44 213 MET A CA 1
ATOM 1667 C C . MET A 1 213 ? 1.103 5.328 19.598 1.00 92.44 213 MET A C 1
ATOM 1669 O O . MET A 1 213 ? 0.439 4.318 19.389 1.00 92.44 213 MET A O 1
ATOM 1673 N N . ARG A 1 214 ? 1.592 6.076 18.601 1.00 87.62 214 ARG A N 1
ATOM 1674 C CA . ARG A 1 214 ? 1.379 5.782 17.178 1.00 87.62 214 ARG A CA 1
ATOM 1675 C C . ARG A 1 214 ? 1.869 4.381 16.837 1.00 87.62 214 ARG A C 1
ATOM 1677 O O . ARG A 1 214 ? 1.123 3.613 16.242 1.00 87.62 214 ARG A O 1
ATOM 1684 N N . ASN A 1 215 ? 3.095 4.046 17.233 1.00 76.00 215 ASN A N 1
ATOM 1685 C CA . ASN A 1 215 ? 3.696 2.749 16.941 1.00 76.00 215 ASN A CA 1
ATOM 1686 C C . ASN A 1 215 ? 2.978 1.621 17.696 1.00 76.00 215 ASN A C 1
ATOM 1688 O O . ASN A 1 215 ? 2.796 0.547 17.137 1.00 76.00 215 ASN A O 1
ATOM 1692 N N . PHE A 1 216 ? 2.528 1.855 18.935 1.00 81.50 216 PHE A N 1
ATOM 1693 C CA . PHE A 1 216 ? 1.725 0.883 19.679 1.00 81.50 216 PHE A CA 1
ATOM 1694 C C . PHE A 1 216 ? 0.365 0.644 19.015 1.00 81.50 216 PHE A C 1
ATOM 1696 O O . PHE A 1 216 ? -0.017 -0.495 18.779 1.00 81.50 216 PHE A O 1
ATOM 1703 N N . ILE A 1 217 ? -0.354 1.710 18.659 1.00 80.69 217 ILE A N 1
ATOM 1704 C CA . ILE A 1 217 ? -1.652 1.641 17.976 1.00 80.69 217 ILE A CA 1
ATOM 1705 C C . ILE A 1 217 ? -1.499 0.969 16.608 1.00 80.69 217 ILE A C 1
ATOM 1707 O O . ILE A 1 217 ? -2.331 0.139 16.248 1.00 80.69 217 ILE A O 1
ATOM 1711 N N . ALA A 1 218 ? -0.419 1.246 15.874 1.00 65.06 218 ALA A N 1
ATOM 1712 C CA . ALA A 1 218 ? -0.126 0.609 14.590 1.00 65.06 218 ALA A CA 1
ATOM 1713 C C . ALA A 1 218 ? -0.054 -0.928 14.679 1.00 65.06 218 ALA A C 1
ATOM 1715 O O . ALA A 1 218 ? -0.386 -1.601 13.705 1.00 65.06 218 ALA A O 1
ATOM 1716 N N . GLN A 1 219 ? 0.279 -1.497 15.849 1.00 67.06 219 GLN A N 1
ATOM 1717 C CA . GLN A 1 219 ? 0.236 -2.952 16.085 1.00 67.06 219 GLN A CA 1
ATOM 1718 C C . GLN A 1 219 ? -1.186 -3.527 15.969 1.00 67.06 219 GLN A C 1
ATOM 1720 O O . GLN A 1 219 ? -1.353 -4.697 15.638 1.00 67.06 219 GLN A O 1
ATOM 1725 N N . TYR A 1 220 ? -2.209 -2.710 16.233 1.00 65.50 220 TYR A N 1
ATOM 1726 C CA . TYR A 1 220 ? -3.624 -3.099 16.230 1.00 65.50 220 TYR A CA 1
ATOM 1727 C C . TYR A 1 220 ? -4.397 -2.536 15.027 1.00 65.50 220 TYR A C 1
ATOM 1729 O O . TYR A 1 220 ? -5.510 -2.979 14.748 1.00 65.50 220 TYR A O 1
ATOM 1737 N N . TYR A 1 221 ? -3.801 -1.589 14.297 1.00 53.66 221 TYR A N 1
ATOM 1738 C CA . TYR A 1 221 ? -4.337 -0.983 13.078 1.00 53.66 221 TYR A CA 1
ATOM 1739 C C . TYR A 1 221 ? -3.256 -1.009 11.989 1.00 53.66 221 TYR A C 1
ATOM 1741 O O . TYR A 1 221 ? -2.593 0.006 11.762 1.00 53.66 221 TYR A O 1
ATOM 1749 N N . PRO A 1 222 ? -3.060 -2.150 11.302 1.00 40.72 222 PRO A N 1
ATOM 1750 C CA . PRO A 1 222 ? -1.913 -2.384 10.416 1.00 40.72 222 PRO A CA 1
ATOM 1751 C C . PRO A 1 222 ? -1.916 -1.566 9.102 1.00 40.72 222 PRO A C 1
ATOM 1753 O O . PRO A 1 222 ? -1.317 -1.978 8.115 1.00 40.72 222 PRO A O 1
ATOM 1756 N N . GLY A 1 223 ? -2.564 -0.396 9.070 1.00 40.28 223 GLY A N 1
ATOM 1757 C CA . GLY A 1 223 ? -2.600 0.532 7.935 1.00 40.28 223 GLY A CA 1
ATOM 1758 C C . GLY A 1 223 ? -1.783 1.820 8.108 1.00 40.28 223 GLY A C 1
ATOM 1759 O O . GLY A 1 223 ? -1.738 2.621 7.179 1.00 40.28 223 GLY A O 1
ATOM 1760 N N . SER A 1 224 ? -1.136 2.071 9.254 1.00 38.16 224 SER A N 1
ATOM 1761 C CA . SER A 1 224 ? -0.413 3.338 9.463 1.00 38.16 224 SER A CA 1
ATOM 1762 C C . SER A 1 224 ? 0.794 3.215 10.407 1.00 38.16 224 SER A C 1
ATOM 1764 O O . SER A 1 224 ? 0.635 3.291 11.619 1.00 38.16 224 SER A O 1
ATOM 1766 N N . ALA A 1 225 ? 1.991 3.141 9.804 1.00 38.44 225 ALA A N 1
ATOM 1767 C CA . ALA A 1 225 ? 3.349 3.354 10.350 1.00 38.44 225 ALA A CA 1
ATOM 1768 C C . ALA A 1 225 ? 4.147 2.157 10.948 1.00 38.44 225 ALA A C 1
ATOM 1770 O O . ALA A 1 225 ? 4.003 1.812 12.113 1.00 38.44 225 ALA A O 1
ATOM 1771 N N . GLY A 1 226 ? 5.076 1.627 10.130 1.00 38.09 226 GLY A N 1
ATOM 1772 C CA . GLY A 1 226 ? 6.503 1.325 10.413 1.00 38.09 226 GLY A CA 1
ATOM 1773 C C . GLY A 1 226 ? 6.941 0.525 11.661 1.00 38.09 226 GLY A C 1
ATOM 1774 O O . GLY A 1 226 ? 7.016 1.084 12.748 1.00 38.09 226 GLY A O 1
ATOM 1775 N N . ALA A 1 227 ? 7.356 -0.731 11.418 1.00 41.50 227 ALA A N 1
ATOM 1776 C CA . ALA A 1 227 ? 8.046 -1.765 12.230 1.00 41.50 227 ALA A CA 1
ATOM 1777 C C . ALA A 1 227 ? 8.996 -1.301 13.380 1.00 41.50 227 ALA A C 1
ATOM 1779 O O . ALA A 1 227 ? 9.697 -0.306 13.229 1.00 41.50 227 ALA A O 1
ATOM 1780 N N . SER A 1 228 ? 9.115 -2.010 14.525 1.00 32.91 228 SER A N 1
ATOM 1781 C CA . SER A 1 228 ? 9.697 -3.370 14.610 1.00 32.91 228 SER A CA 1
ATOM 1782 C C . SER A 1 228 ? 9.173 -4.347 15.701 1.00 32.91 228 SER A C 1
ATOM 1784 O O . SER A 1 228 ? 8.988 -4.009 16.865 1.00 32.91 228 SER A O 1
ATOM 1786 N N . ALA A 1 229 ? 9.018 -5.599 15.235 1.00 39.69 229 ALA A N 1
ATOM 1787 C CA . ALA A 1 229 ? 9.279 -6.942 15.792 1.00 39.69 229 ALA A CA 1
ATOM 1788 C C . ALA A 1 229 ? 8.810 -7.390 17.202 1.00 39.69 229 ALA A C 1
ATOM 1790 O O . ALA A 1 229 ? 9.518 -7.235 18.196 1.00 39.69 229 ALA A O 1
ATOM 1791 N N . THR A 1 230 ? 7.742 -8.205 17.236 1.00 26.39 230 THR A N 1
ATOM 1792 C CA . THR A 1 230 ? 7.767 -9.583 17.800 1.00 26.39 230 THR A CA 1
ATOM 1793 C C . THR A 1 230 ? 6.630 -10.436 17.185 1.00 26.39 230 THR A C 1
ATOM 1795 O O . THR A 1 230 ? 5.720 -9.868 16.585 1.00 26.39 230 THR A O 1
ATOM 1798 N N . PRO A 1 231 ? 6.704 -11.780 17.262 1.00 35.22 231 PRO A N 1
ATOM 1799 C CA . PRO A 1 231 ? 6.586 -12.688 16.120 1.00 35.22 231 PRO A CA 1
ATOM 1800 C C . PRO A 1 231 ? 5.224 -12.624 15.409 1.00 35.22 231 PRO A C 1
ATOM 1802 O O . PRO A 1 231 ? 4.158 -12.737 16.016 1.00 35.22 231 PRO A O 1
ATOM 1805 N N . SER A 1 232 ? 5.314 -12.469 14.094 1.00 38.19 232 SER A N 1
ATOM 1806 C CA . SER A 1 232 ? 4.250 -12.506 13.098 1.00 38.19 232 SER A CA 1
ATOM 1807 C C . SER A 1 232 ? 3.418 -13.787 13.203 1.00 38.19 232 SER A C 1
ATOM 1809 O O . SER A 1 232 ? 3.931 -14.901 13.320 1.00 38.19 232 SER A O 1
ATOM 1811 N N . GLN A 1 233 ? 2.099 -13.640 13.091 1.00 39.25 233 GLN A N 1
ATOM 1812 C CA . GLN A 1 233 ? 1.336 -14.725 12.486 1.00 39.25 233 GLN A CA 1
ATOM 1813 C C . GLN A 1 233 ? 1.819 -14.890 11.039 1.00 39.25 233 GLN A C 1
ATOM 1815 O O . GLN A 1 233 ? 2.085 -13.868 10.401 1.00 39.25 233 GLN A O 1
ATOM 1820 N N . PRO A 1 234 ? 1.944 -16.126 10.524 1.00 44.53 234 PRO A N 1
ATOM 1821 C CA . PRO A 1 234 ? 2.509 -16.364 9.204 1.00 44.53 234 PRO A CA 1
ATOM 1822 C C . PRO A 1 234 ? 1.763 -15.541 8.151 1.00 44.53 234 PRO A C 1
ATOM 1824 O O . PRO A 1 234 ? 0.547 -15.663 7.988 1.00 44.53 234 PRO A O 1
ATOM 1827 N N . ARG A 1 235 ? 2.525 -14.674 7.478 1.00 60.41 235 ARG A N 1
ATOM 1828 C CA . ARG A 1 235 ? 2.087 -13.827 6.363 1.00 60.41 235 ARG A CA 1
ATOM 1829 C C . ARG A 1 235 ? 1.979 -14.606 5.053 1.00 60.41 235 ARG A C 1
ATOM 1831 O O . ARG A 1 235 ? 1.556 -14.028 4.061 1.00 60.41 235 ARG A O 1
ATOM 1838 N N . ALA A 1 236 ? 2.300 -15.900 5.102 1.00 67.50 236 ALA A N 1
ATOM 1839 C CA . ALA A 1 236 ? 2.231 -16.834 4.000 1.00 67.50 236 ALA A CA 1
ATOM 1840 C C . ALA A 1 236 ? 1.002 -16.566 3.135 1.00 67.50 236 ALA A C 1
ATOM 1842 O O . ALA A 1 236 ? -0.141 -16.668 3.599 1.00 67.50 236 ALA A O 1
ATOM 1843 N N . SER A 1 237 ? 1.265 -16.259 1.870 1.00 72.25 237 SER A N 1
ATOM 1844 C CA . SER A 1 237 ? 0.301 -16.267 0.780 1.00 72.25 237 SER A CA 1
ATOM 1845 C C . SER A 1 237 ? 0.588 -17.495 -0.085 1.00 72.25 237 SER A C 1
ATOM 1847 O O . SER A 1 237 ? 1.243 -17.379 -1.118 1.00 72.25 237 SER A O 1
ATOM 1849 N N . PRO A 1 238 ? 0.197 -18.718 0.339 1.00 84.81 238 PRO A N 1
ATOM 1850 C CA . PRO A 1 238 ? 0.584 -19.917 -0.383 1.00 84.81 238 PRO A CA 1
ATOM 1851 C C . PRO A 1 238 ? 0.076 -19.854 -1.816 1.00 84.81 238 PRO A C 1
ATOM 1853 O O . PRO A 1 238 ? -1.126 -19.675 -2.050 1.00 84.81 238 PRO A O 1
ATOM 1856 N N . LEU A 1 239 ? 0.983 -20.058 -2.763 1.00 93.94 239 LEU A N 1
ATOM 1857 C CA . LEU A 1 239 ? 0.635 -20.265 -4.154 1.00 93.94 239 LEU A CA 1
ATOM 1858 C C . LEU A 1 239 ? -0.013 -21.649 -4.306 1.00 93.94 239 LEU A C 1
ATOM 1860 O O . LEU A 1 239 ? 0.616 -22.679 -4.064 1.00 93.94 239 LEU A O 1
ATOM 1864 N N . VAL A 1 240 ? -1.294 -21.678 -4.672 1.00 95.56 240 VAL A N 1
ATOM 1865 C CA . VAL A 1 240 ? -2.126 -22.892 -4.702 1.00 95.56 240 VAL A CA 1
ATOM 1866 C C . VAL A 1 240 ? -2.496 -23.362 -6.109 1.00 95.56 240 VAL A C 1
ATOM 1868 O O . VAL A 1 240 ? -3.146 -24.398 -6.225 1.00 95.56 240 VAL A O 1
ATOM 1871 N N . SER A 1 241 ? -2.104 -22.653 -7.172 1.00 96.62 241 SER A N 1
ATOM 1872 C CA . SER A 1 241 ? -2.341 -23.072 -8.566 1.00 96.62 241 SER A CA 1
ATOM 1873 C C . SER A 1 241 ? -1.331 -24.099 -9.079 1.00 96.62 241 SER A C 1
ATOM 1875 O O . SER A 1 241 ? -1.698 -24.930 -9.906 1.00 96.62 241 SER A O 1
ATOM 1877 N N . ARG A 1 242 ? -0.083 -24.074 -8.594 1.00 94.81 242 ARG A N 1
ATOM 1878 C CA . ARG A 1 242 ? 1.029 -24.849 -9.171 1.00 94.81 242 ARG A CA 1
ATOM 1879 C C . ARG A 1 242 ? 0.741 -26.344 -9.269 1.00 94.81 242 ARG A C 1
ATOM 1881 O O . ARG A 1 242 ? 0.355 -26.976 -8.284 1.00 94.81 242 ARG A O 1
ATOM 1888 N N . GLY A 1 243 ? 0.933 -26.902 -10.465 1.00 95.12 243 GLY A N 1
ATOM 1889 C CA . GLY A 1 243 ? 0.726 -28.324 -10.758 1.00 95.12 243 GLY A CA 1
ATOM 1890 C C . GLY A 1 243 ? -0.716 -28.821 -10.586 1.00 95.12 243 GLY A C 1
ATOM 1891 O O . GLY A 1 243 ? -0.950 -30.033 -10.564 1.00 95.12 243 GLY A O 1
ATOM 1892 N N . LYS A 1 244 ? -1.698 -27.923 -10.424 1.00 97.00 244 LYS A N 1
ATOM 1893 C CA . LYS A 1 244 ? -3.108 -28.308 -10.311 1.00 97.00 244 LYS A CA 1
ATOM 1894 C C . LYS A 1 244 ? -3.664 -28.769 -11.661 1.00 97.00 244 LYS A C 1
ATOM 1896 O O . LYS A 1 244 ? -3.200 -28.321 -12.703 1.00 97.00 244 LYS A O 1
ATOM 1901 N N . PRO A 1 245 ? -4.692 -29.636 -11.672 1.00 96.88 245 PRO A N 1
ATOM 1902 C CA . PRO A 1 245 ? -5.363 -30.010 -12.911 1.00 96.88 245 PRO A CA 1
ATOM 1903 C C . PRO A 1 245 ? -5.959 -28.790 -13.621 1.00 96.88 245 PRO A C 1
ATOM 1905 O O . PRO A 1 245 ? -6.716 -28.027 -13.009 1.00 96.88 245 PRO A O 1
ATOM 1908 N N . VAL A 1 246 ? -5.658 -28.658 -14.914 1.00 96.75 246 VAL A N 1
ATOM 1909 C CA . VAL A 1 246 ? -6.192 -27.616 -15.798 1.00 96.75 246 VAL A CA 1
ATOM 1910 C C . VAL A 1 246 ? -6.944 -28.263 -16.955 1.00 96.75 246 VAL A C 1
ATOM 1912 O O . VAL A 1 246 ? -6.467 -29.219 -17.564 1.00 96.75 246 VAL A O 1
ATOM 1915 N N . PHE A 1 247 ? -8.125 -27.732 -17.257 1.00 95.81 247 PHE A N 1
ATOM 1916 C CA . PHE A 1 247 ? -8.962 -28.159 -18.375 1.00 95.81 247 PHE A CA 1
ATOM 1917 C C . PHE A 1 247 ? -9.302 -26.949 -19.227 1.00 95.81 247 PHE A C 1
ATOM 1919 O O . PHE A 1 247 ? -9.737 -25.935 -18.685 1.00 95.81 247 PHE A O 1
ATOM 1926 N N . CYS A 1 248 ? -9.146 -27.060 -20.541 1.00 95.00 248 CYS A N 1
ATOM 1927 C CA . CYS A 1 248 ? -9.412 -25.962 -21.460 1.00 95.00 248 CYS A CA 1
ATOM 1928 C C . CYS A 1 248 ? -10.385 -26.363 -22.572 1.00 95.00 248 CYS A C 1
ATOM 1930 O O . CYS A 1 248 ? -10.544 -27.540 -22.894 1.00 95.00 248 CYS A O 1
ATOM 1932 N N . SER A 1 249 ? -11.022 -25.363 -23.171 1.00 93.56 249 SER A N 1
ATOM 1933 C CA . SER A 1 249 ? -11.864 -25.473 -24.359 1.00 93.56 249 SER A CA 1
ATOM 1934 C C . SER A 1 249 ? -11.478 -24.387 -25.343 1.00 93.56 249 SER A C 1
ATOM 1936 O O . SER A 1 249 ? -11.318 -23.233 -24.949 1.00 93.56 249 SER A O 1
ATOM 1938 N N . ALA A 1 250 ? -11.406 -24.753 -26.625 1.00 85.12 250 ALA A N 1
ATOM 1939 C CA . ALA A 1 250 ? -10.969 -23.860 -27.696 1.00 85.12 250 ALA A CA 1
ATOM 1940 C C . ALA A 1 250 ? -9.596 -23.210 -27.405 1.00 85.12 250 ALA A C 1
ATOM 1942 O O . ALA A 1 250 ? -9.356 -22.052 -27.746 1.00 85.12 250 ALA A O 1
ATOM 1943 N N . ASN A 1 251 ? -8.730 -23.978 -26.736 1.00 76.06 251 ASN A N 1
ATOM 1944 C CA . ASN A 1 251 ? -7.283 -23.814 -26.721 1.00 76.06 251 ASN A CA 1
ATOM 1945 C C . ASN A 1 251 ? -6.779 -24.533 -27.972 1.00 76.06 251 ASN A C 1
ATOM 1947 O O . ASN A 1 251 ? -7.104 -25.703 -28.162 1.00 76.06 251 ASN A O 1
ATOM 1951 N N . ASP A 1 252 ? -6.033 -23.857 -28.830 1.00 72.12 252 ASP A N 1
ATOM 1952 C CA . ASP A 1 252 ? -5.341 -24.496 -29.961 1.00 72.12 252 ASP A CA 1
ATOM 1953 C C . ASP A 1 252 ? -4.094 -25.282 -29.520 1.00 72.12 252 ASP A C 1
ATOM 1955 O O . ASP A 1 252 ? -3.319 -25.736 -30.360 1.00 72.12 252 ASP A O 1
ATOM 1959 N N . ASP A 1 253 ? -3.969 -25.504 -28.207 1.00 62.91 253 ASP A N 1
ATOM 1960 C CA . ASP A 1 253 ? -2.901 -26.239 -27.548 1.00 62.91 253 ASP A CA 1
ATOM 1961 C C . ASP A 1 253 ? -1.538 -25.680 -27.949 1.00 62.91 253 ASP A C 1
ATOM 1963 O O . ASP A 1 253 ? -0.677 -26.396 -28.472 1.00 62.91 253 ASP A O 1
ATOM 1967 N N . GLY A 1 254 ? -1.334 -24.391 -27.640 1.00 66.81 254 GLY A N 1
ATOM 1968 C CA . GLY A 1 254 ? 0.002 -23.808 -27.549 1.00 66.81 254 GLY A CA 1
ATOM 1969 C C . GLY A 1 254 ? 0.973 -24.762 -26.827 1.00 66.81 254 GLY A C 1
ATOM 1970 O O . GLY A 1 254 ? 0.539 -25.634 -26.057 1.00 66.81 254 GLY A O 1
ATOM 1971 N N . PRO A 1 255 ? 2.289 -24.679 -27.097 1.00 71.12 255 PRO A N 1
ATOM 1972 C CA . PRO A 1 255 ? 3.248 -25.647 -26.570 1.00 71.12 255 PRO A CA 1
ATOM 1973 C C . PRO A 1 255 ? 3.068 -25.858 -25.052 1.00 71.12 255 PRO A C 1
ATOM 1975 O O . PRO A 1 255 ? 2.746 -24.931 -24.323 1.00 71.12 255 PRO A O 1
ATOM 1978 N N . GLY A 1 256 ? 3.183 -27.097 -24.564 1.00 77.69 256 GLY A N 1
ATOM 1979 C CA . GLY A 1 256 ? 2.930 -27.430 -23.147 1.00 77.69 256 GLY A CA 1
ATOM 1980 C C . GLY A 1 256 ? 1.462 -27.702 -22.767 1.00 77.69 256 GLY A C 1
ATOM 1981 O O . GLY A 1 256 ? 1.215 -28.327 -21.732 1.00 77.69 256 GLY A O 1
ATOM 1982 N N . GLY A 1 257 ? 0.491 -27.348 -23.618 1.00 86.25 257 GLY A N 1
ATOM 1983 C CA . GLY A 1 257 ? -0.933 -27.623 -23.396 1.00 86.25 257 GLY A CA 1
ATOM 1984 C C . GLY A 1 257 ? -1.507 -26.922 -22.151 1.00 86.25 257 GLY A C 1
ATOM 1985 O O . GLY A 1 257 ? -0.899 -25.993 -21.624 1.00 86.25 257 GLY A O 1
ATOM 1986 N N . PRO A 1 258 ? -2.666 -27.366 -21.620 1.00 90.44 258 PRO A N 1
ATOM 1987 C CA . PRO A 1 258 ? -3.325 -26.714 -20.479 1.00 90.44 258 PRO A CA 1
ATOM 1988 C C . PRO A 1 258 ? -2.464 -26.565 -19.216 1.00 90.44 258 PRO A C 1
ATOM 1990 O O . PRO A 1 258 ? -2.705 -25.668 -18.414 1.00 90.44 258 PRO A O 1
ATOM 1993 N N . ALA A 1 259 ? -1.485 -27.452 -19.019 1.00 91.50 259 ALA A N 1
ATOM 1994 C CA . ALA A 1 259 ? -0.627 -27.446 -17.838 1.00 91.50 259 ALA A CA 1
ATOM 1995 C C . ALA A 1 259 ? 0.359 -26.268 -17.809 1.00 91.50 259 ALA A C 1
ATOM 1997 O O . ALA A 1 259 ? 0.806 -25.925 -16.718 1.00 91.50 259 ALA A O 1
ATOM 1998 N N . ALA A 1 260 ? 0.647 -25.642 -18.961 1.00 92.19 260 ALA A N 1
ATOM 1999 C CA . ALA A 1 260 ? 1.517 -24.468 -19.046 1.00 92.19 260 ALA A CA 1
ATOM 2000 C C . ALA A 1 260 ? 1.056 -23.351 -18.096 1.00 92.19 260 ALA A C 1
ATOM 2002 O O . ALA A 1 260 ? 1.860 -22.774 -17.387 1.00 92.19 260 ALA A O 1
ATOM 2003 N N . LEU A 1 261 ? -0.263 -23.166 -17.955 1.00 95.00 261 LEU A N 1
ATOM 2004 C CA . LEU A 1 261 ? -0.866 -22.133 -17.106 1.00 95.00 261 LEU A CA 1
ATOM 2005 C C . LEU A 1 261 ? -0.580 -22.247 -15.601 1.00 95.00 261 LEU A C 1
ATOM 2007 O O . LEU A 1 261 ? -1.073 -21.405 -14.850 1.00 95.00 261 LEU A O 1
ATOM 2011 N N . VAL A 1 262 ? 0.069 -23.320 -15.142 1.00 96.44 262 VAL A N 1
ATOM 2012 C CA . VAL A 1 262 ? 0.345 -23.565 -13.719 1.00 96.44 262 VAL A CA 1
ATOM 2013 C C . VAL A 1 262 ? 1.710 -24.227 -13.474 1.00 96.44 262 VAL A C 1
ATOM 2015 O O . VAL A 1 262 ? 1.910 -24.846 -12.420 1.00 96.44 262 VAL A O 1
ATOM 2018 N N . ASP A 1 263 ? 2.655 -24.157 -14.415 1.00 94.12 263 ASP A N 1
ATOM 2019 C CA . ASP A 1 263 ? 3.874 -24.986 -14.393 1.00 94.12 263 ASP A CA 1
ATOM 2020 C C . ASP A 1 263 ? 5.091 -24.344 -13.701 1.00 94.12 263 ASP A C 1
ATOM 2022 O O . ASP A 1 263 ? 5.870 -25.046 -13.058 1.00 94.12 263 ASP A O 1
ATOM 2026 N N . GLY A 1 264 ? 5.206 -23.022 -13.722 1.00 93.62 264 GLY A N 1
ATOM 2027 C CA . GLY A 1 264 ? 6.258 -22.248 -13.058 1.00 93.62 264 GLY A CA 1
ATOM 2028 C C . GLY A 1 264 ? 7.113 -21.470 -14.035 1.00 93.62 264 GLY A C 1
ATOM 2029 O O . GLY A 1 264 ? 8.140 -20.929 -13.621 1.00 93.62 264 GLY A O 1
ATOM 2030 N N . HIS A 1 265 ? 6.761 -21.479 -15.316 1.00 91.94 265 HIS A N 1
ATOM 2031 C CA . HIS A 1 265 ? 7.643 -21.084 -16.389 1.00 91.94 265 HIS A CA 1
ATOM 2032 C C . HIS A 1 265 ? 7.043 -19.940 -17.204 1.00 91.94 265 HIS A C 1
ATOM 2034 O O . HIS A 1 265 ? 5.979 -20.049 -17.797 1.00 91.94 265 HIS A O 1
ATOM 2040 N N . TYR A 1 266 ? 7.793 -18.844 -17.267 1.00 92.62 266 TYR A N 1
ATOM 2041 C CA . TYR A 1 266 ? 7.395 -17.600 -17.918 1.00 92.62 266 TYR A CA 1
ATOM 2042 C C . TYR A 1 266 ? 8.216 -17.400 -19.185 1.00 92.62 266 TYR A C 1
ATOM 2044 O O . TYR A 1 266 ? 9.418 -17.686 -19.189 1.00 92.62 266 TYR A O 1
ATOM 2052 N N . GLY A 1 267 ? 7.583 -16.923 -20.259 1.00 89.56 267 GLY A N 1
ATOM 2053 C CA . GLY A 1 267 ? 8.263 -16.628 -21.528 1.00 89.56 267 GLY A CA 1
ATOM 2054 C C . GLY A 1 267 ? 8.951 -17.821 -22.208 1.00 89.56 267 GLY A C 1
ATOM 2055 O O . GLY A 1 267 ? 9.780 -17.632 -23.098 1.00 89.56 267 GLY A O 1
ATOM 2056 N N . ASN A 1 268 ? 8.621 -19.056 -21.825 1.00 88.94 268 ASN A N 1
ATOM 2057 C CA . ASN A 1 268 ? 9.210 -20.286 -22.371 1.00 88.94 268 ASN A CA 1
ATOM 2058 C C . ASN A 1 268 ? 8.528 -20.772 -23.667 1.00 88.94 268 ASN A C 1
ATOM 2060 O O . ASN A 1 268 ? 8.797 -21.888 -24.115 1.00 88.94 268 ASN A O 1
ATOM 2064 N N . TRP A 1 269 ? 7.643 -19.958 -24.256 1.00 89.00 269 TRP A N 1
ATOM 2065 C CA . TRP A 1 269 ? 6.783 -20.310 -25.392 1.00 89.00 269 TRP A CA 1
ATOM 2066 C C . TRP A 1 269 ? 5.808 -21.460 -25.118 1.00 89.00 269 TRP A C 1
ATOM 2068 O O . TRP A 1 269 ? 5.275 -22.032 -26.067 1.00 89.00 269 TRP A O 1
ATOM 2078 N N . ALA A 1 270 ? 5.545 -21.775 -23.848 1.00 89.00 270 ALA A N 1
ATOM 2079 C CA . ALA A 1 270 ? 4.420 -22.599 -23.445 1.00 89.00 270 ALA A CA 1
ATOM 2080 C C . ALA A 1 270 ? 3.277 -21.705 -22.954 1.00 89.00 270 ALA A C 1
ATOM 2082 O O . ALA A 1 270 ? 3.499 -20.785 -22.170 1.00 89.00 270 ALA A O 1
ATOM 2083 N N . PHE A 1 271 ? 2.066 -21.907 -23.472 1.00 91.56 271 PHE A N 1
ATOM 2084 C CA . PHE A 1 271 ? 0.949 -21.001 -23.200 1.00 91.56 271 PHE A CA 1
ATOM 2085 C C . PHE A 1 271 ? -0.406 -21.590 -23.587 1.00 91.56 271 PHE A C 1
ATOM 2087 O O . PHE A 1 271 ? -0.523 -22.453 -24.457 1.00 91.56 271 PHE A O 1
ATOM 2094 N N . TRP A 1 272 ? -1.456 -21.036 -22.987 1.00 93.69 272 TRP A N 1
ATOM 2095 C CA . TRP A 1 272 ? -2.796 -21.049 -23.561 1.00 93.69 272 TRP A CA 1
ATOM 2096 C C . TRP A 1 272 ? -2.863 -20.029 -24.694 1.00 93.69 272 TRP A C 1
ATOM 2098 O O . TRP A 1 272 ? -2.635 -18.839 -24.470 1.00 93.69 272 TRP A O 1
ATOM 2108 N N . HIS A 1 273 ? -3.207 -20.492 -25.894 1.00 93.25 273 HIS A N 1
ATOM 2109 C CA . HIS A 1 273 ? -3.413 -19.648 -27.066 1.00 93.25 273 HIS A CA 1
ATOM 2110 C C . HIS A 1 273 ? -4.828 -19.791 -27.619 1.00 93.25 273 HIS A C 1
ATOM 2112 O O . HIS A 1 273 ? -5.564 -20.756 -27.375 1.00 93.25 273 HIS A O 1
ATOM 2118 N N . GLY A 1 274 ? -5.264 -18.717 -28.261 1.00 92.38 274 GLY A N 1
ATOM 2119 C CA . GLY A 1 274 ? -6.542 -18.653 -28.930 1.00 92.38 274 GLY A CA 1
ATOM 2120 C C . GLY A 1 274 ? -6.613 -17.446 -29.849 1.00 92.38 274 GLY A C 1
ATOM 2121 O O . GLY A 1 274 ? -5.915 -16.448 -29.679 1.00 92.38 274 GLY A O 1
ATOM 2122 N N . THR A 1 275 ? -7.512 -17.528 -30.820 1.00 93.44 275 THR A N 1
ATOM 2123 C CA . THR A 1 275 ? -7.727 -16.502 -31.842 1.00 93.44 275 THR A CA 1
ATOM 2124 C C . THR A 1 275 ? -9.153 -15.990 -31.765 1.00 93.44 275 THR A C 1
ATOM 2126 O O . THR A 1 275 ? -10.019 -16.634 -31.176 1.00 93.44 275 THR A O 1
ATOM 2129 N N . GLU A 1 276 ? -9.450 -14.872 -32.423 1.00 94.12 276 GLU A N 1
ATOM 2130 C CA . GLU A 1 276 ? -10.818 -14.349 -32.528 1.00 94.12 276 GLU A CA 1
ATOM 2131 C C . GLU A 1 276 ? -11.833 -15.419 -32.981 1.00 94.12 276 GLU A C 1
ATOM 2133 O O . GLU A 1 276 ? -12.976 -15.437 -32.526 1.00 94.12 276 GLU A O 1
ATOM 2138 N N . ARG A 1 277 ? -11.404 -16.370 -33.823 1.00 92.62 277 ARG A N 1
ATOM 2139 C CA . ARG A 1 277 ? -12.245 -17.463 -34.336 1.00 92.62 277 ARG A CA 1
ATOM 2140 C C . ARG A 1 277 ? -12.520 -18.569 -33.318 1.00 92.62 277 ARG A C 1
ATOM 2142 O O . ARG A 1 277 ? -13.483 -19.309 -33.505 1.00 92.62 277 ARG A O 1
ATOM 2149 N N . SER A 1 278 ? -11.681 -18.716 -32.292 1.00 90.88 278 SER A N 1
ATOM 2150 C CA . SER A 1 278 ? -11.846 -19.728 -31.243 1.00 90.88 278 SER A CA 1
ATOM 2151 C C . SER A 1 278 ? -12.615 -19.205 -30.025 1.00 90.88 278 SER A C 1
ATOM 2153 O O . SER A 1 278 ? -12.894 -19.965 -29.099 1.00 90.88 278 SER A O 1
ATOM 2155 N N . LEU A 1 279 ? -13.008 -17.926 -30.020 1.00 94.81 279 LEU A N 1
ATOM 2156 C CA . LEU A 1 279 ? -13.754 -17.330 -28.917 1.00 94.81 279 LEU A CA 1
ATOM 2157 C C . LEU A 1 279 ? -15.226 -17.807 -28.873 1.00 94.81 279 LEU A C 1
ATOM 2159 O O . LEU A 1 279 ? -15.875 -17.910 -29.915 1.00 94.81 279 LEU A O 1
ATOM 2163 N N . PRO A 1 280 ? -15.805 -18.020 -27.673 1.00 96.38 280 PRO A N 1
ATOM 2164 C CA . PRO A 1 280 ? -15.150 -17.917 -26.373 1.00 96.38 280 PRO A CA 1
ATOM 2165 C C . PRO A 1 280 ? -14.224 -19.112 -26.099 1.00 96.38 280 PRO A C 1
ATOM 2167 O O . PRO A 1 280 ? -14.631 -20.267 -26.211 1.00 96.38 280 PRO A O 1
ATOM 2170 N N . SER A 1 281 ? -13.005 -18.811 -25.656 1.00 96.50 281 SER A N 1
ATOM 2171 C CA . SER A 1 281 ? -12.021 -19.799 -25.206 1.00 96.50 281 SER A CA 1
ATOM 2172 C C . SER A 1 281 ? -11.939 -19.750 -23.683 1.00 96.50 281 SER A C 1
ATOM 2174 O O . SER A 1 281 ? -12.058 -18.671 -23.093 1.00 96.50 281 SER A O 1
ATOM 2176 N N . TRP A 1 282 ? -11.769 -20.887 -23.009 1.00 97.31 282 TRP A N 1
ATOM 2177 C CA . TRP A 1 282 ? -11.655 -20.904 -21.547 1.00 97.31 282 TRP A CA 1
ATOM 2178 C C . TRP A 1 282 ? -10.699 -21.968 -21.032 1.00 97.31 282 TRP A C 1
ATOM 2180 O O . TRP A 1 282 ? -10.611 -23.049 -21.604 1.00 97.31 282 TRP A O 1
ATOM 2190 N N . CYS A 1 283 ? -10.081 -21.681 -19.887 1.00 97.75 283 CYS A N 1
ATOM 2191 C CA . CYS A 1 283 ? -9.336 -22.636 -19.075 1.00 97.75 283 CYS A CA 1
ATOM 2192 C C . CYS A 1 283 ? -9.827 -22.587 -17.621 1.00 97.75 283 CYS A C 1
ATOM 2194 O O . CYS A 1 283 ? -10.122 -21.518 -17.076 1.00 97.75 283 CYS A O 1
ATOM 2196 N N . ALA A 1 284 ? -9.959 -23.758 -17.000 1.00 98.31 284 ALA A N 1
ATOM 2197 C CA . ALA A 1 284 ? -10.440 -23.955 -15.641 1.00 98.31 284 ALA A CA 1
ATOM 2198 C C . ALA A 1 284 ? -9.418 -24.740 -14.813 1.00 98.31 284 ALA A C 1
ATOM 2200 O O . ALA A 1 284 ? -8.971 -25.808 -15.225 1.00 98.31 284 ALA A O 1
ATOM 2201 N N . ILE A 1 285 ? -9.099 -24.223 -13.629 1.00 98.62 285 ILE A N 1
ATOM 2202 C CA . ILE A 1 285 ? -8.110 -24.768 -12.700 1.00 98.62 285 ILE A CA 1
ATOM 2203 C C . ILE A 1 285 ? -8.845 -25.348 -11.490 1.00 98.62 285 ILE A C 1
ATOM 2205 O O . ILE A 1 285 ? -9.630 -24.652 -10.831 1.00 98.62 285 ILE A O 1
ATOM 2209 N N . HIS A 1 286 ? -8.576 -26.616 -11.171 1.00 98.25 286 HIS A N 1
ATOM 2210 C CA . HIS A 1 286 ? -9.074 -27.249 -9.951 1.00 98.25 286 HIS A CA 1
ATOM 2211 C C . HIS A 1 286 ? -8.165 -26.909 -8.766 1.00 98.25 286 HIS A C 1
ATOM 2213 O O . HIS A 1 286 ? -7.224 -27.634 -8.448 1.00 98.25 286 HIS A O 1
ATOM 2219 N N . VAL A 1 287 ? -8.459 -25.800 -8.090 1.00 97.44 287 VAL A N 1
ATOM 2220 C CA . VAL A 1 287 ? -7.697 -25.318 -6.925 1.00 97.44 287 VAL A CA 1
ATOM 2221 C C . VAL A 1 287 ? -7.789 -26.306 -5.756 1.00 97.44 287 VAL A C 1
ATOM 2223 O O . VAL A 1 287 ? -6.799 -26.591 -5.072 1.00 97.44 287 VAL A O 1
ATOM 2226 N N . GLY A 1 288 ? -8.977 -26.884 -5.568 1.00 94.88 288 GLY A N 1
ATOM 2227 C CA . GLY A 1 288 ? -9.347 -27.672 -4.397 1.00 94.88 288 GLY A CA 1
ATOM 2228 C C . GLY A 1 288 ? -9.989 -26.818 -3.300 1.00 94.88 288 GLY A C 1
ATOM 2229 O O . GLY A 1 288 ? -10.111 -25.601 -3.415 1.00 94.88 288 GLY A O 1
ATOM 2230 N N . SER A 1 289 ? -10.445 -27.471 -2.232 1.00 90.94 289 SER A N 1
ATOM 2231 C CA . SER A 1 289 ? -11.093 -26.812 -1.093 1.00 90.94 289 SER A CA 1
ATOM 2232 C C . SER A 1 289 ? -10.083 -26.205 -0.116 1.00 90.94 289 SER A C 1
ATOM 2234 O O . SER A 1 289 ? -8.983 -26.730 0.040 1.00 90.94 289 SER A O 1
ATOM 2236 N N . GLY A 1 290 ? -10.495 -25.183 0.634 1.00 89.81 290 GLY A N 1
ATOM 2237 C CA . GLY A 1 290 ? -9.723 -24.633 1.756 1.00 89.81 290 GLY A CA 1
ATOM 2238 C C . GLY A 1 290 ? -9.686 -23.107 1.756 1.00 89.81 290 GLY A C 1
ATOM 2239 O O . GLY A 1 290 ? -10.114 -22.511 2.746 1.00 89.81 290 GLY A O 1
ATOM 2240 N N . PRO A 1 291 ? -9.239 -22.462 0.663 1.00 95.56 291 PRO A N 1
ATOM 2241 C CA . PRO A 1 291 ? -9.238 -21.007 0.568 1.00 95.56 291 PRO A CA 1
ATOM 2242 C C . PRO A 1 291 ? -10.657 -20.424 0.638 1.00 95.56 291 PRO A C 1
ATOM 2244 O O . PRO A 1 291 ? -11.582 -20.926 0.003 1.00 95.56 291 PRO A O 1
ATOM 2247 N N . SER A 1 292 ? -10.838 -19.337 1.387 1.00 96.62 292 SER A N 1
ATOM 2248 C CA . SER A 1 292 ? -12.068 -18.531 1.381 1.00 96.62 292 SER A CA 1
ATOM 2249 C C . SER A 1 292 ? -11.973 -17.328 0.440 1.00 96.62 292 SER A C 1
ATOM 2251 O O . SER A 1 292 ? -12.999 -16.786 0.013 1.00 96.62 292 SER A O 1
ATOM 2253 N N . ARG A 1 293 ? -10.745 -16.927 0.092 1.00 97.56 293 ARG A N 1
ATOM 2254 C CA . ARG A 1 293 ? -10.403 -15.878 -0.870 1.00 97.56 293 ARG A CA 1
ATOM 2255 C C . ARG A 1 293 ? -9.175 -16.305 -1.669 1.00 97.56 293 ARG A C 1
ATOM 2257 O O . ARG A 1 293 ? -8.278 -16.940 -1.113 1.00 97.56 293 ARG A O 1
ATOM 2264 N N . LEU A 1 294 ? -9.134 -15.925 -2.941 1.00 98.31 294 LEU A N 1
ATOM 2265 C CA . LEU A 1 294 ? -7.970 -16.104 -3.809 1.00 98.31 294 LEU A CA 1
ATOM 2266 C C . LEU A 1 294 ? -7.580 -14.767 -4.429 1.00 98.31 294 LEU A C 1
ATOM 2268 O O . LEU A 1 294 ? -8.465 -14.041 -4.874 1.00 98.31 294 LEU A O 1
ATOM 2272 N N . LEU A 1 295 ? -6.288 -14.461 -4.492 1.00 98.44 295 LEU A N 1
ATOM 2273 C CA . LEU A 1 295 ? -5.777 -13.456 -5.417 1.00 98.44 295 LEU A CA 1
ATOM 2274 C C . LEU A 1 295 ? -5.360 -14.211 -6.675 1.00 98.44 295 LEU A C 1
ATOM 2276 O O . LEU A 1 295 ? -4.508 -15.091 -6.600 1.00 98.44 295 LEU A O 1
ATOM 2280 N N . LEU A 1 296 ? -6.013 -13.937 -7.800 1.00 98.56 296 LEU A N 1
ATOM 2281 C CA . LEU A 1 296 ? -5.610 -14.461 -9.100 1.00 98.56 296 LEU A CA 1
ATOM 2282 C C . LEU A 1 296 ? -4.697 -13.442 -9.760 1.00 98.56 296 LEU A C 1
ATOM 2284 O O . LEU A 1 296 ? -5.109 -12.295 -9.886 1.00 98.56 296 LEU A O 1
ATOM 2288 N N . THR A 1 297 ? -3.538 -13.858 -10.258 1.00 97.75 297 THR A N 1
ATOM 2289 C CA . THR A 1 297 ? -2.756 -13.085 -11.229 1.00 97.75 297 THR A CA 1
ATOM 2290 C C . THR A 1 297 ? -2.584 -13.903 -12.495 1.00 97.75 297 THR A C 1
ATOM 2292 O O . THR A 1 297 ? -2.271 -15.086 -12.423 1.00 97.75 297 THR A O 1
ATOM 2295 N N . TRP A 1 298 ? -2.781 -13.291 -13.654 1.00 97.19 298 TRP A N 1
ATOM 2296 C CA . TRP A 1 298 ? -2.454 -13.918 -14.934 1.00 97.19 298 TRP A CA 1
ATOM 2297 C C . TRP A 1 298 ? -1.391 -13.099 -15.655 1.00 97.19 298 TRP A C 1
ATOM 2299 O O . TRP A 1 298 ? -1.344 -11.876 -15.473 1.00 97.19 298 TRP A O 1
ATOM 2309 N N . THR A 1 299 ? -0.577 -13.766 -16.471 1.00 95.62 299 THR A N 1
ATOM 2310 C CA . THR A 1 299 ? 0.552 -13.166 -17.188 1.00 95.62 299 THR A CA 1
ATOM 2311 C C . THR A 1 299 ? 0.553 -13.560 -18.665 1.00 95.62 299 THR A C 1
ATOM 2313 O O . THR A 1 299 ? 0.042 -14.605 -19.056 1.00 95.62 299 THR A O 1
ATOM 2316 N N . SER A 1 300 ? 1.055 -12.644 -19.489 1.00 93.25 300 SER A N 1
ATOM 2317 C CA . SER A 1 300 ? 1.348 -12.816 -20.907 1.00 93.25 300 SER A CA 1
ATOM 2318 C C . SER A 1 300 ? 2.658 -12.091 -21.204 1.00 93.25 300 SER A C 1
ATOM 2320 O O . SER A 1 300 ? 2.653 -10.917 -21.597 1.00 93.25 300 SER A O 1
ATOM 2322 N N . ASP A 1 301 ? 3.794 -12.762 -21.040 1.00 86.75 301 ASP A N 1
ATOM 2323 C CA . ASP A 1 301 ? 5.098 -12.110 -21.199 1.00 86.75 301 ASP A CA 1
ATOM 2324 C C . ASP A 1 301 ? 5.552 -11.875 -22.657 1.00 86.75 301 ASP A C 1
ATOM 2326 O O . ASP A 1 301 ? 6.614 -11.305 -22.901 1.00 86.75 301 ASP A O 1
ATOM 2330 N N . TYR A 1 302 ? 4.711 -12.186 -23.647 1.00 86.81 302 TYR A N 1
ATOM 2331 C CA . TYR A 1 302 ? 4.954 -11.936 -25.082 1.00 86.81 302 TYR A CA 1
ATOM 2332 C C . TYR A 1 302 ? 4.744 -10.472 -25.517 1.00 86.81 302 TYR A C 1
ATOM 2334 O O . TYR A 1 302 ? 4.721 -10.145 -26.704 1.00 86.81 302 TYR A O 1
ATOM 2342 N N . VAL A 1 303 ? 4.572 -9.574 -24.549 1.00 91.12 303 VAL A N 1
ATOM 2343 C CA . VAL A 1 303 ? 4.468 -8.125 -24.731 1.00 91.12 303 VAL A CA 1
ATOM 2344 C C . VAL A 1 303 ? 5.482 -7.476 -23.812 1.00 91.12 303 VAL A C 1
ATOM 2346 O O . VAL A 1 303 ? 5.575 -7.862 -22.654 1.00 91.12 303 VAL A O 1
ATOM 2349 N N . PHE A 1 304 ? 6.224 -6.485 -24.302 1.00 94.19 304 PHE A N 1
ATOM 2350 C CA . PHE A 1 304 ? 7.219 -5.798 -23.482 1.00 94.19 304 PHE A CA 1
ATOM 2351 C C . PHE A 1 304 ? 6.575 -4.853 -22.455 1.00 94.19 304 PHE A C 1
ATOM 2353 O O . PHE A 1 304 ? 6.773 -5.001 -21.251 1.00 94.19 304 PHE A O 1
ATOM 2360 N N . ASP A 1 305 ? 5.769 -3.901 -22.929 1.00 96.88 305 ASP A N 1
ATOM 2361 C CA . ASP A 1 305 ? 5.158 -2.884 -22.074 1.00 96.88 305 ASP A CA 1
ATOM 2362 C C . ASP A 1 305 ? 3.961 -3.428 -21.296 1.00 96.88 305 ASP A C 1
ATOM 2364 O O . ASP A 1 305 ? 3.118 -4.145 -21.840 1.00 96.88 305 ASP A O 1
ATOM 2368 N N . TYR A 1 306 ? 3.836 -3.011 -20.033 1.00 97.56 306 TYR A N 1
ATOM 2369 C CA . TYR A 1 306 ? 2.688 -3.347 -19.192 1.00 97.56 306 TYR A CA 1
ATOM 2370 C C . TYR A 1 306 ? 1.348 -3.019 -19.862 1.00 97.56 306 TYR A C 1
ATOM 2372 O O . TYR A 1 306 ? 0.434 -3.835 -19.797 1.00 97.56 306 TYR A O 1
ATOM 2380 N N . LEU A 1 307 ? 1.237 -1.858 -20.525 1.00 96.25 307 LEU A N 1
ATOM 2381 C CA . LEU A 1 307 ? 0.048 -1.441 -21.272 1.00 96.25 307 LEU A CA 1
ATOM 2382 C C . LEU A 1 307 ? 0.302 -1.501 -22.780 1.00 96.25 307 LEU A C 1
ATOM 2384 O O . LEU A 1 307 ? 1.146 -0.770 -23.292 1.00 96.25 307 LEU A O 1
ATOM 2388 N N . SER A 1 308 ? -0.492 -2.291 -23.501 1.00 93.25 308 SER A N 1
ATOM 2389 C CA . SER A 1 308 ? -0.426 -2.405 -24.959 1.00 93.25 308 SER A CA 1
ATOM 2390 C C . SER A 1 308 ? -1.812 -2.598 -25.578 1.00 93.25 308 SER A C 1
ATOM 2392 O O . SER A 1 308 ? -2.656 -3.309 -25.036 1.00 93.25 308 SER A O 1
ATOM 2394 N N . ASP A 1 309 ? -2.036 -1.973 -26.738 1.00 90.56 309 ASP A N 1
ATOM 2395 C CA . ASP A 1 309 ? -3.248 -2.149 -27.558 1.00 90.56 309 ASP A CA 1
ATOM 2396 C C . ASP A 1 309 ? -3.053 -3.139 -28.719 1.00 90.56 309 ASP A C 1
ATOM 2398 O O . ASP A 1 309 ? -3.993 -3.399 -29.473 1.00 90.56 309 ASP A O 1
ATOM 2402 N N . SER A 1 310 ? -1.837 -3.666 -28.894 1.00 92.12 310 SER A N 1
ATOM 2403 C CA . SER A 1 310 ? -1.455 -4.509 -30.038 1.00 92.12 310 SER A CA 1
ATOM 2404 C C . SER A 1 310 ? -0.811 -5.843 -29.659 1.00 92.12 310 SER A C 1
ATOM 2406 O O . SER A 1 310 ? -0.617 -6.702 -30.519 1.00 92.12 310 SER A O 1
ATOM 2408 N N . GLY A 1 311 ? -0.488 -6.043 -28.383 1.00 92.00 311 GLY A N 1
ATOM 2409 C CA . GLY A 1 311 ? 0.056 -7.305 -27.893 1.00 92.00 311 GLY A CA 1
ATOM 2410 C C . GLY A 1 311 ? -0.967 -8.450 -27.906 1.00 92.00 311 GLY A C 1
ATOM 2411 O O . GLY A 1 311 ? -2.167 -8.172 -27.821 1.00 92.00 311 GLY A O 1
ATOM 2412 N N . PRO A 1 312 ? -0.531 -9.723 -27.959 1.00 94.12 312 PRO A N 1
ATOM 2413 C CA . PRO A 1 312 ? -1.421 -10.884 -27.910 1.00 94.12 312 PRO A CA 1
ATOM 2414 C C . PRO A 1 312 ? -1.958 -11.111 -26.486 1.00 94.12 312 PRO A C 1
ATOM 2416 O O . PRO A 1 312 ? -1.670 -12.113 -25.848 1.00 94.12 312 PRO A O 1
ATOM 2419 N N . THR A 1 313 ? -2.745 -10.174 -25.955 1.00 95.19 313 THR A N 1
ATOM 2420 C CA . THR A 1 313 ? -3.343 -10.262 -24.612 1.00 95.19 313 THR A CA 1
ATOM 2421 C C . THR A 1 313 ? -4.868 -10.332 -24.700 1.00 95.19 313 THR A C 1
ATOM 2423 O O . THR A 1 313 ? -5.466 -9.773 -25.625 1.00 95.19 313 THR A O 1
ATOM 2426 N N . PRO A 1 314 ? -5.554 -10.960 -23.729 1.00 96.19 314 PRO A N 1
ATOM 2427 C CA . PRO A 1 314 ? -7.010 -10.914 -23.679 1.00 96.19 314 PRO A CA 1
ATOM 2428 C C . PRO A 1 314 ? -7.514 -9.468 -23.588 1.00 96.19 314 PRO A C 1
ATOM 2430 O O . PRO A 1 314 ? -7.159 -8.743 -22.657 1.00 96.19 314 PRO A O 1
ATOM 2433 N N . ARG A 1 315 ? -8.385 -9.048 -24.511 1.00 96.81 315 ARG A N 1
ATOM 2434 C CA . ARG A 1 315 ? -9.062 -7.738 -24.469 1.00 96.81 315 ARG A CA 1
ATOM 2435 C C . ARG A 1 315 ? -10.292 -7.771 -23.577 1.00 96.81 315 ARG A C 1
ATOM 2437 O O . ARG A 1 315 ? -10.533 -6.836 -22.807 1.00 96.81 315 ARG A O 1
ATOM 2444 N N . SER A 1 316 ? -11.068 -8.844 -23.685 1.00 98.19 316 SER A N 1
ATOM 2445 C CA . SER A 1 316 ? -12.275 -9.063 -22.895 1.00 98.19 316 SER A CA 1
ATOM 2446 C C . SER A 1 316 ? -12.273 -10.470 -22.317 1.00 98.19 316 SER A C 1
ATOM 2448 O O . SER A 1 316 ? -11.939 -11.428 -23.012 1.00 98.19 316 SER A O 1
ATOM 2450 N N . TYR A 1 317 ? -12.629 -10.597 -21.043 1.00 98.56 317 TYR A N 1
ATOM 2451 C CA . TYR A 1 317 ? -12.688 -11.879 -20.355 1.00 98.56 317 TYR A CA 1
ATOM 2452 C C . TYR A 1 317 ? -13.572 -11.828 -19.109 1.00 98.56 317 TYR A C 1
ATOM 2454 O O . TYR A 1 317 ? -13.900 -10.766 -18.576 1.00 98.56 317 TYR A O 1
ATOM 2462 N N . THR A 1 318 ? -13.935 -13.005 -18.615 1.00 98.81 318 THR A N 1
ATOM 2463 C CA . THR A 1 318 ? -14.605 -13.187 -17.326 1.00 98.81 318 THR A CA 1
ATOM 2464 C C . THR A 1 318 ? -13.830 -14.160 -16.452 1.00 98.81 318 THR A C 1
ATOM 2466 O O . THR A 1 318 ? -13.125 -15.029 -16.968 1.00 98.81 318 THR A O 1
ATOM 2469 N N . ILE A 1 319 ? -13.973 -14.019 -15.133 1.00 98.88 319 ILE A N 1
ATOM 2470 C CA . ILE A 1 319 ? -13.466 -14.991 -14.158 1.00 98.88 319 ILE A CA 1
ATOM 2471 C C . ILE A 1 319 ? -14.644 -15.479 -13.324 1.00 98.88 319 ILE A C 1
ATOM 2473 O O . ILE A 1 319 ? -15.408 -14.676 -12.774 1.00 98.88 319 ILE A O 1
ATOM 2477 N N . ALA A 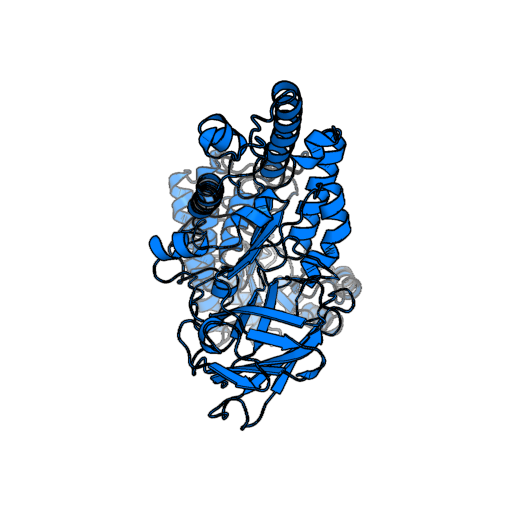1 320 ? -14.801 -16.796 -13.248 1.00 98.81 320 ALA A N 1
ATOM 2478 C CA . ALA A 1 320 ? -15.889 -17.465 -12.556 1.00 98.81 320 ALA A CA 1
ATOM 2479 C C . ALA A 1 320 ? -15.375 -18.547 -11.606 1.00 98.81 320 ALA A C 1
ATOM 2481 O O . ALA A 1 320 ? -14.290 -19.094 -11.792 1.00 98.81 320 ALA A O 1
ATOM 2482 N N . VAL A 1 321 ? -16.187 -18.876 -10.605 1.00 98.81 321 VAL A N 1
ATOM 2483 C CA . VAL A 1 321 ? -15.893 -19.923 -9.620 1.00 98.81 321 VAL A CA 1
ATOM 2484 C C . VAL A 1 321 ? -16.992 -20.977 -9.588 1.00 98.81 321 VAL A C 1
ATOM 2486 O O . VAL A 1 321 ? -18.152 -20.680 -9.890 1.00 98.81 321 VAL A O 1
ATOM 2489 N N . SER A 1 322 ? -16.633 -22.205 -9.219 1.00 98.62 322 SER A N 1
ATOM 2490 C CA . SER A 1 322 ? -17.580 -23.307 -9.028 1.00 98.62 322 SER A CA 1
ATOM 2491 C C . SER A 1 322 ? -17.183 -24.188 -7.845 1.00 98.62 322 SER A C 1
ATOM 2493 O O . SER A 1 322 ? -16.000 -24.361 -7.548 1.00 98.62 322 SER A O 1
ATOM 2495 N N . ALA A 1 323 ? -18.186 -24.755 -7.176 1.00 98.00 323 ALA A N 1
ATOM 2496 C CA . ALA A 1 323 ? -18.017 -25.725 -6.096 1.00 98.00 323 ALA A CA 1
ATOM 2497 C C . ALA A 1 323 ? -18.134 -27.182 -6.574 1.00 98.00 323 ALA A C 1
ATOM 2499 O O . ALA A 1 323 ? -17.721 -28.097 -5.865 1.00 98.00 323 ALA A O 1
ATOM 2500 N N . ASN A 1 324 ? -18.747 -27.410 -7.740 1.00 97.44 324 ASN A N 1
ATOM 2501 C CA . ASN A 1 324 ? -19.225 -28.730 -8.158 1.00 97.44 324 ASN A CA 1
ATOM 2502 C C . ASN A 1 324 ? -18.906 -29.088 -9.615 1.00 97.44 324 ASN A C 1
ATOM 2504 O O . ASN A 1 324 ? -19.483 -30.044 -10.130 1.00 97.44 324 ASN A O 1
ATOM 2508 N N . SER A 1 325 ? -18.028 -28.338 -10.284 1.00 98.19 325 SER A N 1
ATOM 2509 C CA . SER A 1 325 ? -17.475 -28.790 -11.561 1.00 98.19 325 SER A CA 1
ATOM 2510 C C . SER A 1 325 ? -16.563 -30.004 -11.346 1.00 98.19 325 SER A C 1
ATOM 2512 O O . SER A 1 325 ? -15.970 -30.176 -10.278 1.00 98.19 325 SER A O 1
ATOM 2514 N N . THR A 1 326 ? -16.459 -30.855 -12.360 1.00 96.62 326 THR A N 1
ATOM 2515 C CA . THR A 1 326 ? -15.538 -31.993 -12.398 1.00 96.62 326 THR A CA 1
ATOM 2516 C C . THR A 1 326 ? -14.452 -31.832 -13.458 1.00 96.62 326 THR A C 1
ATOM 2518 O O . THR A 1 326 ? -13.400 -32.458 -13.341 1.00 96.62 326 THR A O 1
ATOM 2521 N N . ASN A 1 327 ? -14.675 -30.994 -14.476 1.00 95.19 327 ASN A N 1
ATOM 2522 C CA . ASN A 1 327 ? -13.767 -30.865 -15.622 1.00 95.19 327 ASN A CA 1
ATOM 2523 C C . ASN A 1 327 ? -13.770 -29.473 -16.284 1.00 95.19 327 ASN A C 1
ATOM 2525 O O . ASN A 1 327 ? -13.370 -29.332 -17.438 1.00 95.19 327 ASN A O 1
ATOM 2529 N N . GLY A 1 328 ? -14.297 -28.444 -15.620 1.00 96.00 328 GLY A N 1
ATOM 2530 C CA . GLY A 1 328 ? -14.399 -27.093 -16.177 1.00 96.00 328 GLY A CA 1
ATOM 2531 C C . GLY A 1 328 ? -15.597 -26.855 -17.108 1.00 96.00 328 GLY A C 1
ATOM 2532 O O . GLY A 1 328 ? -16.069 -25.720 -17.195 1.00 96.00 328 GLY A O 1
ATOM 2533 N N . SER A 1 329 ? -16.124 -27.887 -17.777 1.00 96.62 329 SER A N 1
ATOM 2534 C CA . SER A 1 329 ? -17.243 -27.766 -18.732 1.00 96.62 329 SER A CA 1
ATOM 2535 C C . SER A 1 329 ? -18.626 -27.903 -18.084 1.00 96.62 329 SER A C 1
ATOM 2537 O O . SER A 1 329 ? -19.612 -27.381 -18.601 1.00 96.62 329 SER A O 1
ATOM 2539 N N . ASP A 1 330 ? -18.691 -28.572 -16.936 1.00 97.25 330 ASP A N 1
ATOM 2540 C CA . ASP A 1 330 ? -19.899 -28.876 -16.174 1.00 97.25 330 ASP A CA 1
ATOM 2541 C C . ASP A 1 330 ? -20.011 -28.034 -14.889 1.00 97.25 330 ASP A C 1
ATOM 2543 O O . ASP A 1 330 ? -19.191 -27.156 -14.619 1.00 97.25 330 ASP A O 1
ATOM 2547 N N . GLY A 1 331 ? -21.028 -28.312 -14.073 1.00 96.50 331 GLY A N 1
ATOM 2548 C CA . GLY A 1 331 ? -21.235 -27.650 -12.786 1.00 96.50 331 GLY A CA 1
ATOM 2549 C C . GLY A 1 331 ? -21.892 -26.271 -12.886 1.00 96.50 331 GLY A C 1
ATOM 2550 O O . GLY A 1 331 ? -22.213 -25.759 -13.960 1.00 96.50 331 GLY A O 1
ATOM 2551 N N . SER A 1 332 ? -22.119 -25.670 -11.722 1.00 97.88 332 SER A N 1
ATOM 2552 C CA . SER A 1 332 ? -22.726 -24.347 -11.590 1.00 97.88 332 SER A CA 1
ATOM 2553 C C . SER A 1 332 ? -21.629 -23.299 -11.441 1.00 97.88 332 SER A C 1
ATOM 2555 O O . SER A 1 332 ? -20.851 -23.355 -10.487 1.00 97.88 332 SER A O 1
ATOM 2557 N N . TRP A 1 333 ? -21.574 -22.341 -12.366 1.00 98.44 333 TRP A N 1
ATOM 2558 C CA . TRP A 1 333 ? -20.549 -21.296 -12.397 1.00 98.44 333 TRP A CA 1
ATOM 2559 C C . TRP A 1 333 ? -21.109 -19.944 -11.974 1.00 98.44 333 TRP A C 1
ATOM 2561 O O . TRP A 1 333 ? -22.140 -19.500 -12.476 1.00 98.44 333 TRP A O 1
ATOM 2571 N N . LYS A 1 334 ? -20.394 -19.269 -11.072 1.00 98.38 334 LYS A N 1
ATOM 2572 C CA . LYS A 1 334 ? -20.676 -17.895 -10.655 1.00 98.38 334 LYS A CA 1
ATOM 2573 C C . LYS A 1 334 ? -19.582 -16.973 -11.177 1.00 98.38 334 LYS A C 1
ATOM 2575 O O . LYS A 1 334 ? -18.459 -17.019 -10.682 1.00 98.38 334 LYS A O 1
ATOM 2580 N N . THR A 1 335 ? -19.916 -16.117 -12.137 1.00 98.62 335 THR A N 1
ATOM 2581 C CA . THR A 1 335 ? -19.015 -15.059 -12.610 1.00 98.62 335 THR A CA 1
ATOM 2582 C C . THR A 1 335 ? -18.823 -14.006 -11.523 1.00 98.62 335 THR A C 1
ATOM 2584 O O . THR A 1 335 ? -19.798 -13.483 -10.984 1.00 98.62 335 THR A O 1
ATOM 2587 N N . LEU A 1 336 ? -17.567 -13.711 -11.194 1.00 98.19 336 LEU A N 1
ATOM 2588 C CA . LEU A 1 336 ? -17.176 -12.698 -10.209 1.00 98.19 336 LEU A CA 1
ATOM 2589 C C . LEU A 1 336 ? -16.569 -11.462 -10.872 1.00 98.19 336 LEU A C 1
ATOM 2591 O O . LEU A 1 336 ? -16.755 -10.353 -10.384 1.00 98.19 336 LEU A O 1
ATOM 2595 N N . VAL A 1 337 ? -15.870 -11.660 -11.989 1.00 98.38 337 VAL A N 1
ATOM 2596 C CA . VAL A 1 337 ? -15.166 -10.601 -12.713 1.00 98.38 337 VAL A CA 1
ATOM 2597 C C . VAL A 1 337 ? -15.642 -10.572 -14.154 1.00 98.38 337 VAL A C 1
ATOM 2599 O O . VAL A 1 337 ? -15.832 -11.613 -14.785 1.00 98.38 337 VAL A O 1
ATOM 2602 N N . THR A 1 338 ? -15.806 -9.370 -14.692 1.00 98.38 338 THR A N 1
ATOM 2603 C CA . THR A 1 338 ? -16.003 -9.126 -16.122 1.00 98.38 338 THR A CA 1
ATOM 2604 C C . THR A 1 338 ? -15.138 -7.946 -16.533 1.00 98.38 338 THR A C 1
ATOM 2606 O O . THR A 1 338 ? -15.252 -6.861 -15.968 1.00 98.38 338 THR A O 1
ATOM 2609 N N . VAL A 1 339 ? -14.278 -8.162 -17.521 1.00 98.12 339 VAL A N 1
ATOM 2610 C CA . VAL A 1 339 ? -13.401 -7.148 -18.104 1.00 98.12 339 VAL A CA 1
ATOM 2611 C C . VAL A 1 339 ? -13.707 -7.064 -19.591 1.00 98.12 339 VAL A C 1
ATOM 2613 O O . VAL A 1 339 ? -13.747 -8.081 -20.273 1.00 98.12 339 VAL A O 1
ATOM 2616 N N . SER A 1 340 ? -13.931 -5.857 -20.105 1.00 96.06 340 SER A N 1
ATOM 2617 C CA . SER A 1 340 ? -14.255 -5.624 -21.521 1.00 96.06 340 SER A CA 1
ATOM 2618 C C . SER A 1 340 ? -13.169 -4.864 -22.281 1.00 96.06 340 SER A C 1
ATOM 2620 O O . SER A 1 340 ? -13.132 -4.920 -23.507 1.00 96.06 340 SER A O 1
ATOM 2622 N N . ALA A 1 341 ? -12.291 -4.157 -21.567 1.00 94.12 341 ALA A N 1
ATOM 2623 C CA . ALA A 1 341 ? -11.341 -3.223 -22.154 1.00 94.12 341 ALA A CA 1
ATOM 2624 C C . ALA A 1 341 ? -9.931 -3.342 -21.554 1.00 94.12 341 ALA A C 1
ATOM 2626 O O . ALA A 1 341 ? -9.302 -2.338 -21.217 1.00 94.12 341 ALA A O 1
ATOM 2627 N N . ASN A 1 342 ? -9.429 -4.567 -21.407 1.00 96.69 342 ASN A N 1
ATOM 2628 C CA . ASN A 1 342 ? -8.083 -4.793 -20.898 1.00 96.69 342 ASN A CA 1
ATOM 2629 C C . ASN A 1 342 ? -7.013 -4.296 -21.883 1.00 96.69 342 ASN A C 1
ATOM 2631 O O . ASN A 1 342 ? -7.147 -4.470 -23.093 1.00 96.69 342 ASN A O 1
ATOM 2635 N N . ARG A 1 343 ? -5.957 -3.689 -21.345 1.00 95.31 343 ARG A N 1
ATOM 2636 C CA . ARG A 1 343 ? -4.720 -3.331 -22.064 1.00 95.31 343 ARG A CA 1
ATOM 2637 C C . ARG A 1 343 ? -3.479 -3.878 -21.357 1.00 95.31 343 ARG A C 1
ATOM 2639 O O . ARG A 1 343 ? -2.380 -3.739 -21.875 1.00 95.31 343 ARG A O 1
ATOM 2646 N N . ALA A 1 344 ? -3.647 -4.423 -20.151 1.00 96.75 344 ALA A N 1
ATOM 2647 C CA . ALA A 1 344 ? -2.543 -4.903 -19.342 1.00 96.75 344 ALA A CA 1
ATOM 2648 C C . ALA A 1 344 ? -2.078 -6.275 -19.838 1.00 96.75 344 ALA A C 1
ATOM 2650 O O . ALA A 1 344 ? -2.928 -7.096 -20.186 1.00 96.75 344 ALA A O 1
ATOM 2651 N N . ARG A 1 345 ? -0.769 -6.540 -19.836 1.00 95.69 345 ARG A N 1
ATOM 2652 C CA . ARG A 1 345 ? -0.220 -7.873 -20.154 1.00 95.69 345 ARG A CA 1
ATOM 2653 C C . ARG A 1 345 ? -0.199 -8.841 -18.973 1.00 95.69 345 ARG A C 1
ATOM 2655 O O . ARG A 1 345 ? -0.065 -10.039 -19.164 1.00 95.69 345 ARG A O 1
ATOM 2662 N N . ASN A 1 346 ? -0.339 -8.325 -17.763 1.00 95.62 346 ASN A N 1
ATOM 2663 C CA . ASN A 1 346 ? -0.518 -9.101 -16.547 1.00 95.62 346 ASN A CA 1
ATOM 2664 C C . ASN A 1 346 ? -1.428 -8.316 -15.593 1.00 95.62 346 ASN A C 1
ATOM 2666 O O . ASN A 1 346 ? -1.490 -7.084 -15.645 1.00 95.62 346 ASN A O 1
ATOM 2670 N N . ARG A 1 347 ? -2.235 -9.007 -14.786 1.00 93.25 347 ARG A N 1
ATOM 2671 C CA . ARG A 1 347 ? -3.215 -8.333 -13.919 1.00 93.25 347 ARG A CA 1
ATOM 2672 C C . ARG A 1 347 ? -3.688 -9.214 -12.776 1.00 93.25 347 ARG A C 1
ATOM 2674 O O . ARG A 1 347 ? -3.823 -10.424 -12.947 1.00 93.25 347 ARG A O 1
ATOM 2681 N N . GLU A 1 348 ? -4.029 -8.579 -11.659 1.00 96.94 348 GLU A N 1
ATOM 2682 C CA . GLU A 1 348 ? -4.657 -9.233 -10.516 1.00 96.94 348 GLU A CA 1
ATOM 2683 C C . GLU A 1 348 ? -6.191 -9.153 -10.488 1.00 96.94 348 GLU A C 1
ATOM 2685 O O . GLU A 1 348 ? -6.798 -8.243 -11.058 1.00 96.94 348 GLU A O 1
ATOM 2690 N N . HIS A 1 349 ? -6.803 -10.092 -9.761 1.00 98.31 349 HIS A N 1
ATOM 2691 C CA . HIS A 1 349 ? -8.213 -10.089 -9.376 1.00 98.31 349 HIS A CA 1
ATOM 2692 C C . HIS A 1 349 ? -8.412 -10.783 -8.025 1.00 98.31 349 HIS A C 1
ATOM 2694 O O . HIS A 1 349 ? -8.144 -11.981 -7.897 1.00 98.31 349 HIS A O 1
ATOM 2700 N N . LEU A 1 350 ? -8.957 -10.079 -7.030 1.00 98.25 350 LEU A N 1
ATOM 2701 C CA . LEU A 1 350 ? -9.371 -10.690 -5.768 1.00 98.25 350 LEU A CA 1
ATOM 2702 C C . LEU A 1 350 ? -10.734 -11.395 -5.901 1.00 98.25 350 LEU A C 1
ATOM 2704 O O . LEU A 1 350 ? -11.762 -10.792 -6.213 1.00 98.25 350 LEU A O 1
ATOM 2708 N N . LEU A 1 351 ? -10.760 -12.695 -5.613 1.00 98.31 351 LEU A N 1
ATOM 2709 C CA . LEU A 1 351 ? -11.916 -13.572 -5.778 1.00 98.31 351 LEU A CA 1
ATOM 2710 C C . LEU A 1 351 ? -12.458 -14.036 -4.421 1.00 98.31 351 LEU A C 1
ATOM 2712 O O . LEU A 1 351 ? -11.725 -14.550 -3.575 1.00 98.31 351 LEU A O 1
ATOM 2716 N N . SER A 1 352 ? -13.776 -13.941 -4.234 1.00 97.31 352 SER A N 1
ATOM 2717 C CA . SER A 1 352 ? -14.465 -14.656 -3.152 1.00 97.31 352 SER A CA 1
ATOM 2718 C C . SER A 1 352 ? -14.555 -16.144 -3.499 1.00 97.31 352 SER A C 1
ATOM 2720 O O . SER A 1 352 ? -15.106 -16.503 -4.539 1.00 97.31 352 SER A O 1
ATOM 2722 N N . PHE A 1 353 ? -14.023 -17.008 -2.632 1.00 98.12 353 PHE A N 1
ATOM 2723 C CA . PHE A 1 353 ? -13.827 -18.434 -2.921 1.00 98.12 353 PHE A CA 1
ATOM 2724 C C . PHE A 1 353 ? -14.378 -19.378 -1.838 1.00 98.12 353 PHE A C 1
ATOM 2726 O O . PHE A 1 353 ? -14.201 -20.590 -1.906 1.00 98.12 353 PHE A O 1
ATOM 2733 N N . ALA A 1 354 ? -15.084 -18.849 -0.836 1.00 96.88 354 ALA A N 1
ATOM 2734 C CA . ALA A 1 354 ? -15.646 -19.653 0.245 1.00 96.88 354 ALA A CA 1
ATOM 2735 C C . ALA A 1 354 ? -16.593 -20.745 -0.287 1.00 96.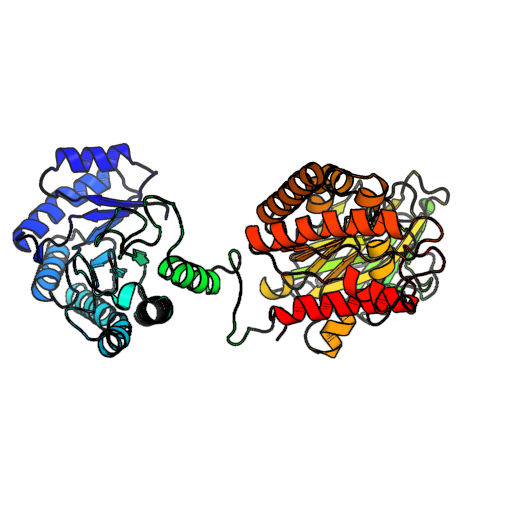88 354 ALA A C 1
ATOM 2737 O O . ALA A 1 354 ? -17.592 -20.455 -0.948 1.00 96.88 354 ALA A O 1
ATOM 2738 N N . GLY A 1 355 ? -16.271 -22.004 0.024 1.00 96.00 355 GLY A N 1
ATOM 2739 C CA . GLY A 1 355 ? -17.036 -23.172 -0.419 1.00 96.00 355 GLY A CA 1
ATOM 2740 C C . GLY A 1 355 ? -16.869 -23.525 -1.901 1.00 96.00 355 GLY A C 1
ATOM 2741 O O . GLY A 1 355 ? -17.613 -24.368 -2.393 1.00 96.00 355 GLY A O 1
ATOM 2742 N N . MET A 1 356 ? -15.925 -22.898 -2.606 1.00 98.31 356 MET A N 1
ATOM 2743 C CA . MET A 1 356 ? -15.602 -23.190 -4.004 1.00 98.31 356 MET A CA 1
ATOM 2744 C C . MET A 1 356 ? -14.375 -24.108 -4.097 1.00 98.31 356 MET A C 1
ATOM 2746 O O . MET A 1 356 ? -13.650 -24.307 -3.121 1.00 98.31 356 MET A O 1
ATOM 2750 N N . SER A 1 357 ? -14.154 -24.684 -5.276 1.00 98.19 357 SER A N 1
ATOM 2751 C CA . SER A 1 357 ? -13.006 -25.557 -5.564 1.00 98.19 357 SER A CA 1
ATOM 2752 C C . SER A 1 357 ? -12.390 -25.327 -6.945 1.00 98.19 357 SER A C 1
ATOM 2754 O O . SER A 1 357 ? -11.268 -25.769 -7.189 1.00 98.19 357 SER A O 1
ATOM 2756 N N . TRP A 1 358 ? -13.068 -24.582 -7.822 1.00 98.69 358 TRP A N 1
ATOM 2757 C CA . TRP A 1 358 ? -12.619 -24.288 -9.181 1.00 98.69 358 TRP A CA 1
ATOM 2758 C C . TRP A 1 358 ? -12.625 -22.800 -9.495 1.00 98.69 358 TRP A C 1
ATOM 2760 O O . TRP A 1 358 ? -13.567 -22.095 -9.129 1.00 98.69 358 TRP A O 1
ATOM 2770 N N . VAL A 1 359 ? -11.628 -22.364 -10.264 1.00 98.81 359 VAL A N 1
ATOM 2771 C CA . VAL A 1 359 ? -11.586 -21.054 -10.930 1.00 98.81 359 VAL A CA 1
ATOM 2772 C C . VAL A 1 359 ? -11.565 -21.280 -12.439 1.00 98.81 359 VAL A C 1
ATOM 2774 O O . VAL A 1 359 ? -10.895 -22.194 -12.910 1.00 98.81 359 VAL A O 1
ATOM 2777 N N . LYS A 1 360 ? -12.286 -20.465 -13.209 1.00 98.62 360 LYS A N 1
ATOM 2778 C CA . LYS A 1 360 ? -12.271 -20.479 -14.676 1.00 98.62 360 LYS A CA 1
ATOM 2779 C C . LYS A 1 360 ? -12.111 -19.073 -15.216 1.00 98.62 360 LYS A C 1
ATOM 2781 O O . LYS A 1 360 ? -12.876 -18.190 -14.833 1.00 98.62 360 LYS A O 1
ATOM 2786 N N . MET A 1 361 ? -11.185 -18.902 -16.152 1.00 98.62 361 MET A N 1
ATOM 2787 C CA . MET A 1 361 ? -11.078 -17.707 -16.980 1.00 98.62 361 MET A CA 1
ATOM 2788 C C . MET A 1 361 ? -11.660 -18.009 -18.362 1.00 98.62 361 MET A C 1
ATOM 2790 O O . MET A 1 361 ? -11.356 -19.039 -18.955 1.00 98.62 361 MET A O 1
ATOM 2794 N N . THR A 1 362 ? -12.537 -17.141 -18.864 1.00 98.44 362 THR A N 1
ATOM 2795 C CA . THR A 1 362 ? -13.112 -17.239 -20.216 1.00 98.44 362 THR A CA 1
ATOM 2796 C C . THR A 1 362 ? -12.783 -15.974 -20.982 1.00 98.44 362 THR A C 1
ATOM 2798 O O . THR A 1 362 ? -13.272 -14.906 -20.613 1.00 98.44 362 THR A O 1
ATOM 2801 N N . VAL A 1 363 ? -11.977 -16.090 -22.033 1.00 98.19 363 VAL A N 1
ATOM 2802 C CA . VAL A 1 363 ? -11.646 -14.997 -22.946 1.00 98.19 363 VAL A CA 1
ATOM 2803 C C . VAL A 1 363 ? -12.742 -14.885 -23.999 1.00 98.19 363 VAL A C 1
ATOM 2805 O O . VAL A 1 363 ? -13.182 -15.875 -24.584 1.00 98.19 363 VAL A O 1
ATOM 2808 N N . THR A 1 364 ? -13.210 -13.660 -24.211 1.00 97.81 364 THR A N 1
ATOM 2809 C CA . THR A 1 364 ? -14.314 -13.318 -25.117 1.00 97.81 364 THR A CA 1
ATOM 2810 C C . THR A 1 364 ? -13.949 -12.225 -26.116 1.00 97.81 364 THR A C 1
ATOM 2812 O O . THR A 1 364 ? -14.774 -11.878 -26.955 1.00 97.81 364 THR A O 1
ATOM 2815 N N . GLY A 1 365 ? -12.723 -11.696 -26.061 1.00 96.94 365 GLY A N 1
ATOM 2816 C CA . GLY A 1 365 ? -12.209 -10.734 -27.032 1.00 96.94 365 GLY A CA 1
ATOM 2817 C C . GLY A 1 365 ? -10.685 -10.664 -27.018 1.00 96.94 365 GLY A C 1
ATOM 2818 O O . GLY A 1 365 ? -10.072 -10.785 -25.955 1.00 96.94 365 GLY A O 1
ATOM 2819 N N . VAL A 1 366 ? -10.096 -10.411 -28.185 1.00 96.06 366 VAL A N 1
ATOM 2820 C CA . VAL A 1 366 ? -8.654 -10.187 -28.419 1.00 96.06 366 VAL A CA 1
ATOM 2821 C C . VAL A 1 366 ? -8.364 -8.708 -28.679 1.00 96.06 366 VAL A C 1
ATOM 2823 O O . VAL A 1 366 ? -9.290 -7.929 -28.930 1.00 96.06 366 VAL A O 1
ATOM 2826 N N . GLN A 1 367 ? -7.097 -8.289 -28.584 1.00 95.75 367 GLN A N 1
ATOM 2827 C CA . GLN A 1 367 ? -6.734 -6.897 -28.864 1.00 95.75 367 GLN A CA 1
ATOM 2828 C C . GLN A 1 367 ? -7.038 -6.532 -30.326 1.00 95.75 367 GLN A C 1
ATOM 2830 O O . GLN A 1 367 ? -6.602 -7.238 -31.234 1.00 95.75 367 GLN A O 1
ATOM 2835 N N . PRO A 1 368 ? -7.725 -5.406 -30.594 1.00 92.00 368 PRO A N 1
ATOM 2836 C CA . PRO A 1 368 ? -8.042 -5.003 -31.963 1.00 92.00 368 PRO A CA 1
ATOM 2837 C C . PRO A 1 368 ? -6.799 -4.582 -32.759 1.00 92.00 368 PRO A C 1
ATOM 2839 O O . PRO A 1 368 ? -6.810 -4.656 -33.983 1.00 92.00 368 PRO A O 1
ATOM 2842 N N . GLY A 1 369 ? -5.744 -4.118 -32.079 1.00 91.50 369 GLY A N 1
ATOM 2843 C CA . GLY A 1 369 ? -4.485 -3.720 -32.706 1.00 91.50 369 GLY A CA 1
ATOM 2844 C C . GLY A 1 369 ? -3.500 -4.870 -32.918 1.00 91.50 369 GLY A C 1
ATOM 2845 O O . GLY A 1 369 ? -2.422 -4.631 -33.456 1.00 91.50 369 GLY A O 1
ATOM 2846 N N . ASN A 1 370 ? -3.824 -6.088 -32.476 1.00 93.88 370 ASN A N 1
ATOM 2847 C CA . ASN A 1 370 ? -2.994 -7.262 -32.717 1.00 93.88 370 ASN A CA 1
ATOM 2848 C C . ASN A 1 370 ? -3.284 -7.806 -34.123 1.00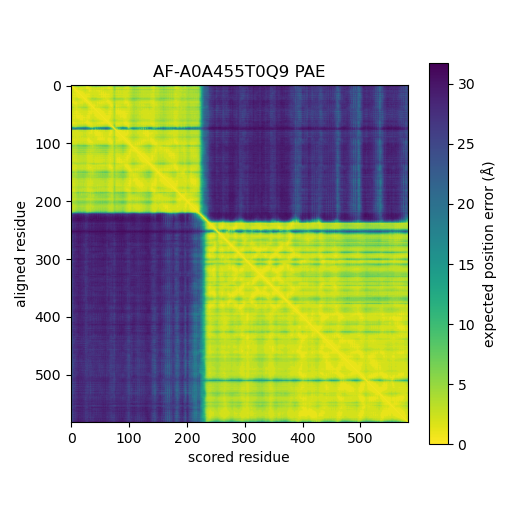 93.88 370 ASN A C 1
ATOM 2850 O O . ASN A 1 370 ? -4.425 -8.150 -34.423 1.00 93.88 370 ASN A O 1
ATOM 2854 N N . SER A 1 371 ? -2.265 -7.866 -34.987 1.00 92.19 371 SER A N 1
ATOM 2855 C CA . SER A 1 371 ? -2.429 -8.262 -36.396 1.00 92.19 371 SER A CA 1
ATOM 2856 C C . SER A 1 371 ? -2.858 -9.714 -36.578 1.00 92.19 371 SER A C 1
ATOM 2858 O O . SER A 1 371 ? -3.538 -10.029 -37.552 1.00 92.19 371 SER A O 1
ATOM 2860 N N . GLU A 1 372 ? -2.479 -10.580 -35.641 1.00 91.94 372 GLU A N 1
ATOM 2861 C CA . GLU A 1 372 ? -2.823 -12.004 -35.658 1.00 91.94 372 GLU A CA 1
ATOM 2862 C C . GLU A 1 372 ? -4.211 -12.275 -35.052 1.00 91.94 372 GLU A C 1
ATOM 2864 O O . GLU A 1 372 ? -4.736 -13.383 -35.160 1.00 91.94 372 GLU A O 1
ATOM 2869 N N . HIS A 1 373 ? -4.845 -11.253 -34.462 1.00 93.69 373 HIS A N 1
ATOM 2870 C CA . HIS A 1 373 ? -6.123 -11.345 -33.759 1.00 93.69 373 HIS A CA 1
ATOM 2871 C C . HIS A 1 373 ? -6.144 -12.484 -32.728 1.00 93.69 373 HIS A C 1
ATOM 2873 O O . HIS A 1 373 ? -7.088 -13.280 -32.667 1.00 93.69 373 HIS A O 1
ATOM 2879 N N . GLU A 1 374 ? -5.095 -12.550 -31.911 1.00 93.69 374 GLU A N 1
ATOM 2880 C CA . GLU A 1 374 ? -4.846 -13.637 -30.966 1.00 93.69 374 GLU A CA 1
ATOM 2881 C C . GLU A 1 374 ? -4.617 -13.156 -29.528 1.00 93.69 374 GLU A C 1
ATOM 2883 O O . GLU A 1 374 ? -4.454 -11.963 -29.250 1.00 93.69 374 GLU A O 1
ATOM 2888 N N . PHE A 1 375 ? -4.621 -14.107 -28.597 1.00 94.19 375 PHE A N 1
ATOM 2889 C CA . PHE A 1 375 ? -4.131 -13.914 -27.240 1.00 94.19 375 PHE A CA 1
ATOM 2890 C C . PHE A 1 375 ? -3.278 -15.101 -26.797 1.00 94.19 375 PHE A C 1
ATOM 2892 O O . PHE A 1 375 ? -3.507 -16.232 -27.218 1.00 94.19 375 PHE A O 1
ATOM 2899 N N . MET A 1 376 ? -2.336 -14.835 -25.900 1.00 93.88 376 MET A N 1
ATOM 2900 C CA . MET A 1 376 ? -1.495 -15.822 -25.240 1.00 93.88 376 MET A CA 1
ATOM 2901 C C . MET A 1 376 ? -1.520 -15.547 -23.735 1.00 93.88 376 MET A C 1
ATOM 2903 O O . MET A 1 376 ? -1.517 -14.392 -23.316 1.00 93.88 376 MET A O 1
ATOM 2907 N N . ILE A 1 377 ? -1.590 -16.594 -22.919 1.00 94.50 377 ILE A N 1
ATOM 2908 C CA . ILE A 1 377 ? -1.407 -16.529 -21.463 1.00 94.50 377 ILE A CA 1
ATOM 2909 C C . ILE A 1 377 ? -0.452 -17.662 -21.113 1.00 94.50 377 ILE A C 1
ATOM 2911 O O . ILE A 1 377 ? -0.781 -18.822 -21.362 1.00 94.50 377 ILE A O 1
ATOM 2915 N N . ASP A 1 378 ? 0.722 -17.342 -20.583 1.00 91.62 378 ASP A N 1
ATOM 2916 C CA . ASP A 1 378 ? 1.688 -18.351 -20.142 1.00 91.62 378 ASP A CA 1
ATOM 2917 C C . ASP A 1 378 ? 1.398 -18.820 -18.718 1.00 91.62 378 ASP A C 1
ATOM 2919 O O . ASP A 1 378 ? 1.539 -20.002 -18.441 1.00 91.62 378 ASP A O 1
ATOM 2923 N N . GLU A 1 379 ? 0.869 -17.950 -17.853 1.00 95.56 379 GLU A N 1
ATOM 2924 C CA . GLU A 1 379 ? 0.694 -18.289 -16.442 1.00 95.56 379 GLU A CA 1
ATOM 2925 C C . GLU A 1 379 ? -0.605 -17.764 -15.812 1.00 95.56 379 GLU A C 1
ATOM 2927 O O . GLU A 1 379 ? -1.016 -16.623 -16.044 1.00 95.56 379 GLU A O 1
ATOM 2932 N N . ILE A 1 380 ? -1.218 -18.573 -14.935 1.00 97.62 380 ILE A N 1
ATOM 2933 C CA . ILE A 1 380 ? -2.242 -18.150 -13.973 1.00 97.62 380 ILE A CA 1
ATOM 2934 C C . ILE A 1 380 ? -1.859 -18.620 -12.562 1.00 97.62 380 ILE A C 1
ATOM 2936 O O . ILE A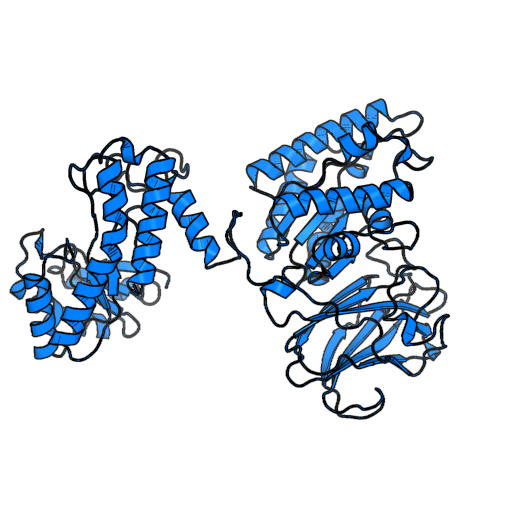 1 380 ? -2.059 -19.772 -12.162 1.00 97.62 380 ILE A O 1
ATOM 2940 N N . ASP A 1 381 ? -1.414 -17.669 -11.751 1.00 97.81 381 ASP A N 1
ATOM 2941 C CA . ASP A 1 381 ? -1.121 -17.874 -10.342 1.00 97.81 381 ASP A CA 1
ATOM 2942 C C . ASP A 1 381 ? -2.346 -17.593 -9.461 1.00 97.81 381 ASP A C 1
ATOM 2944 O O . ASP A 1 381 ? -3.071 -16.611 -9.636 1.00 97.81 381 ASP A O 1
ATOM 2948 N N . LEU A 1 382 ? -2.593 -18.480 -8.494 1.00 98.31 382 LEU A N 1
ATOM 2949 C CA . LEU A 1 382 ? -3.677 -18.359 -7.518 1.00 98.31 382 LEU A CA 1
ATOM 2950 C C . LEU A 1 382 ? -3.101 -18.413 -6.113 1.00 98.31 382 LEU A C 1
ATOM 2952 O O . LEU A 1 382 ? -2.624 -19.460 -5.682 1.00 98.31 382 LEU A O 1
ATOM 2956 N N . PHE A 1 383 ? -3.205 -17.317 -5.377 1.00 97.44 383 PHE A N 1
ATOM 2957 C CA . PHE A 1 383 ? -2.679 -17.199 -4.023 1.00 97.44 383 PHE A CA 1
ATOM 2958 C C . PHE A 1 383 ? -3.795 -17.331 -2.996 1.00 97.44 383 PHE A C 1
ATOM 2960 O O . PHE A 1 383 ? -4.840 -16.684 -3.111 1.00 97.44 383 PHE A O 1
ATOM 2967 N N . ASN A 1 384 ? -3.587 -18.147 -1.965 1.00 95.50 384 ASN A N 1
ATOM 2968 C CA . ASN A 1 384 ? -4.523 -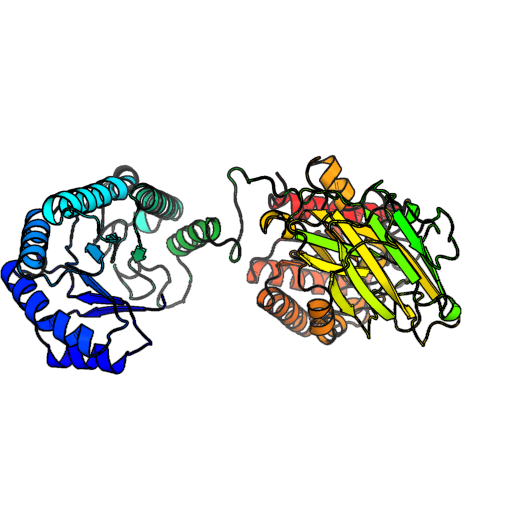18.236 -0.852 1.00 95.50 384 ASN A CA 1
ATOM 2969 C C . ASN A 1 384 ? -4.394 -17.014 0.068 1.00 95.50 384 ASN A C 1
ATOM 2971 O O . ASN A 1 384 ? -3.588 -16.993 0.993 1.00 95.50 384 ASN A O 1
ATOM 2975 N N . VAL A 1 385 ? -5.287 -16.047 -0.137 1.00 95.38 385 VAL A N 1
ATOM 2976 C CA . VAL A 1 385 ? -5.360 -14.784 0.617 1.00 95.38 385 VAL A CA 1
ATOM 2977 C C . VAL A 1 385 ? -6.574 -14.743 1.548 1.00 95.38 385 VAL A C 1
ATOM 2979 O O . VAL A 1 385 ? -7.246 -13.723 1.718 1.00 95.38 385 VAL A O 1
ATOM 2982 N N . SER A 1 386 ? -6.895 -15.889 2.157 1.00 93.94 386 SER A N 1
ATOM 2983 C CA . SER A 1 386 ? -8.021 -16.016 3.098 1.00 93.94 386 SER A CA 1
ATOM 2984 C C . SER A 1 386 ? -7.918 -15.058 4.293 1.00 93.94 386 SER A C 1
ATOM 2986 O O . SER A 1 386 ? -8.934 -14.736 4.912 1.00 93.94 386 SER A O 1
ATOM 2988 N N . THR A 1 387 ? -6.713 -14.573 4.601 1.00 89.50 387 THR A N 1
ATOM 2989 C CA . THR A 1 387 ? -6.452 -13.518 5.584 1.00 89.50 387 THR A CA 1
ATOM 2990 C C . THR A 1 387 ? -5.960 -12.248 4.889 1.00 89.50 387 THR A C 1
ATOM 2992 O O . THR A 1 387 ? -5.350 -12.295 3.823 1.00 89.50 387 THR A O 1
ATOM 2995 N N . GLN A 1 388 ? -6.185 -11.088 5.513 1.00 84.88 388 GLN A N 1
ATOM 2996 C CA . GLN A 1 388 ? -5.631 -9.831 5.000 1.00 84.88 388 GLN A CA 1
ATOM 2997 C C . GLN A 1 388 ? -4.095 -9.808 5.059 1.00 84.88 388 GLN A C 1
ATOM 2999 O O . GLN A 1 388 ? -3.466 -9.193 4.209 1.00 84.88 388 GLN A O 1
ATOM 3004 N N . ALA A 1 389 ? -3.491 -10.494 6.035 1.00 84.12 389 ALA A N 1
ATOM 3005 C CA . ALA A 1 389 ? -2.038 -10.592 6.144 1.00 84.12 389 ALA A CA 1
ATOM 3006 C C . ALA A 1 389 ? -1.421 -11.255 4.902 1.00 84.12 389 ALA A C 1
ATOM 3008 O O . ALA A 1 389 ? -0.452 -10.720 4.376 1.00 84.12 389 ALA A O 1
ATOM 3009 N N . ALA A 1 390 ? -2.036 -12.334 4.405 1.00 89.06 390 ALA A N 1
ATOM 3010 C CA . ALA A 1 390 ? -1.627 -13.010 3.175 1.00 89.06 390 ALA A CA 1
ATOM 3011 C C . ALA A 1 390 ? -1.835 -12.138 1.927 1.00 89.06 390 ALA A C 1
ATOM 3013 O O . ALA A 1 390 ? -0.980 -12.099 1.052 1.00 89.06 390 ALA A O 1
ATOM 3014 N N . LEU A 1 391 ? -2.935 -11.373 1.855 1.00 90.31 391 LEU A N 1
ATOM 3015 C CA . LEU A 1 391 ? -3.125 -10.423 0.748 1.00 90.31 391 LEU A CA 1
ATOM 3016 C C . LEU A 1 391 ? -2.028 -9.348 0.709 1.00 90.31 391 LEU A C 1
ATOM 3018 O O . LEU A 1 391 ? -1.644 -8.889 -0.362 1.00 90.31 391 LEU A O 1
ATOM 3022 N N . ASN A 1 392 ? -1.507 -8.964 1.874 1.00 90.31 392 ASN A N 1
ATOM 3023 C CA . ASN A 1 392 ? -0.456 -7.962 1.973 1.00 90.31 392 ASN A CA 1
ATOM 3024 C C . ASN A 1 392 ? 0.931 -8.476 1.528 1.00 90.31 392 ASN A C 1
ATOM 3026 O O . ASN A 1 392 ? 1.875 -7.690 1.546 1.00 90.31 392 ASN A O 1
ATOM 3030 N N . ASP A 1 393 ? 1.073 -9.751 1.149 1.00 91.69 393 ASP A N 1
ATOM 3031 C CA . ASP A 1 393 ? 2.283 -10.321 0.536 1.00 91.69 393 ASP A CA 1
ATOM 3032 C C . ASP A 1 393 ? 2.192 -10.259 -1.003 1.00 91.69 393 ASP A C 1
ATOM 3034 O O . ASP A 1 393 ? 2.159 -11.268 -1.711 1.00 91.69 393 ASP A O 1
ATOM 3038 N N . SER A 1 394 ? 2.031 -9.039 -1.520 1.00 95.81 394 SER A N 1
ATOM 3039 C CA . SER A 1 394 ? 1.761 -8.763 -2.933 1.00 95.81 394 SER A CA 1
ATOM 3040 C C . SER A 1 394 ? 2.466 -7.491 -3.407 1.00 95.81 394 SER A C 1
ATOM 3042 O O . SER A 1 394 ? 2.538 -6.491 -2.682 1.00 95.81 394 SER A O 1
ATOM 3044 N N . PHE A 1 395 ? 3.006 -7.543 -4.625 1.00 97.62 395 PHE A N 1
ATOM 3045 C CA . PHE A 1 395 ? 3.917 -6.547 -5.174 1.00 97.62 395 PHE A CA 1
ATOM 3046 C C . PHE A 1 395 ? 3.519 -6.142 -6.593 1.00 97.62 395 PHE A C 1
ATOM 3048 O O . PHE A 1 395 ? 3.461 -6.965 -7.506 1.00 97.62 395 PHE A O 1
ATOM 3055 N N . PHE A 1 396 ? 3.338 -4.840 -6.796 1.00 98.62 396 PHE A N 1
ATOM 3056 C CA . PHE A 1 396 ? 3.309 -4.234 -8.119 1.00 98.62 396 PHE A CA 1
ATOM 3057 C C . PHE A 1 396 ? 4.654 -3.560 -8.400 1.00 98.62 396 PHE A C 1
ATOM 3059 O O . PHE A 1 396 ? 5.052 -2.629 -7.696 1.00 98.62 396 PHE A O 1
ATOM 3066 N N . CYS A 1 397 ? 5.359 -4.028 -9.427 1.00 98.56 397 CYS A N 1
ATOM 3067 C CA . CYS A 1 397 ? 6.649 -3.489 -9.848 1.00 98.56 397 CYS A CA 1
ATOM 3068 C C . CYS A 1 397 ? 6.424 -2.410 -10.911 1.00 98.56 397 CYS A C 1
ATOM 3070 O O . CYS A 1 397 ? 6.357 -2.708 -12.101 1.00 98.56 397 CYS A O 1
ATOM 3072 N N . LEU A 1 398 ? 6.269 -1.161 -10.482 1.00 98.50 398 LEU A N 1
ATOM 3073 C CA . LEU A 1 398 ? 6.028 -0.013 -11.349 1.00 98.50 398 LEU A CA 1
ATOM 3074 C C . LEU A 1 398 ? 7.356 0.608 -11.794 1.00 98.50 398 LEU A C 1
ATOM 3076 O O . LEU A 1 398 ? 8.118 1.107 -10.969 1.00 98.50 398 LEU A O 1
ATOM 3080 N N . GLY A 1 399 ? 7.623 0.664 -13.097 1.00 97.94 399 GLY A N 1
ATOM 3081 C CA . GLY A 1 399 ? 8.863 1.292 -13.540 1.00 97.94 399 GLY A CA 1
ATOM 3082 C C . GLY A 1 399 ? 9.084 1.342 -15.036 1.00 97.94 399 GLY A C 1
ATOM 3083 O O . GLY A 1 399 ? 8.133 1.421 -15.817 1.00 97.94 399 GLY A O 1
ATOM 3084 N N . THR A 1 400 ? 10.356 1.355 -15.422 1.00 98.56 400 THR A N 1
ATOM 3085 C CA . THR A 1 400 ? 10.787 1.604 -16.801 1.00 98.56 400 THR A CA 1
ATOM 3086 C C . THR A 1 400 ? 11.036 0.303 -17.583 1.00 98.56 400 THR A C 1
ATOM 3088 O O . THR A 1 400 ? 10.600 -0.779 -17.175 1.00 98.56 400 THR A O 1
ATOM 3091 N N . SER A 1 401 ? 11.781 0.372 -18.694 1.00 98.38 401 SER A N 1
ATOM 3092 C CA . SER A 1 401 ? 12.322 -0.808 -19.381 1.00 98.38 401 SER A CA 1
ATOM 3093 C C . SER A 1 401 ? 13.210 -1.665 -18.472 1.00 98.38 401 SER A C 1
ATOM 3095 O O . SER A 1 401 ? 13.227 -2.884 -18.623 1.00 98.38 401 SER A O 1
ATOM 3097 N N . ILE A 1 402 ? 13.910 -1.063 -17.504 1.00 98.62 402 ILE A N 1
ATOM 3098 C CA . ILE A 1 402 ? 14.731 -1.788 -16.521 1.00 98.62 402 ILE A CA 1
ATOM 3099 C C . ILE A 1 402 ? 13.845 -2.700 -15.665 1.00 98.62 402 ILE A C 1
ATOM 3101 O O . ILE A 1 402 ? 14.154 -3.878 -15.486 1.00 98.62 402 ILE A O 1
ATOM 3105 N N . THR A 1 403 ? 12.708 -2.184 -15.194 1.00 98.56 403 THR A N 1
ATOM 3106 C CA . THR A 1 403 ? 11.694 -2.969 -14.474 1.00 98.56 403 THR A CA 1
ATOM 3107 C C . THR A 1 403 ? 11.065 -4.042 -15.365 1.00 98.56 403 THR A C 1
ATOM 3109 O O . THR A 1 403 ? 10.978 -5.195 -14.943 1.00 98.56 403 THR A O 1
ATOM 3112 N N . ALA A 1 404 ? 10.686 -3.694 -16.603 1.00 97.75 404 ALA A N 1
ATOM 3113 C CA . ALA A 1 404 ? 10.077 -4.637 -17.545 1.00 97.75 404 ALA A CA 1
ATOM 3114 C C . ALA A 1 404 ? 10.971 -5.865 -17.781 1.00 97.75 404 ALA A C 1
ATOM 3116 O O . ALA A 1 404 ? 10.479 -6.992 -17.715 1.00 97.75 404 ALA A O 1
ATOM 3117 N N . LEU A 1 405 ? 12.276 -5.646 -17.976 1.00 97.38 405 LEU A N 1
ATOM 3118 C CA . LEU A 1 405 ? 13.275 -6.701 -18.166 1.00 97.38 405 LEU A CA 1
ATOM 3119 C C . LEU A 1 405 ? 13.541 -7.497 -16.884 1.00 97.38 405 LEU A C 1
ATOM 3121 O O . LEU A 1 405 ? 13.632 -8.719 -16.930 1.00 97.38 405 LEU A O 1
ATOM 3125 N N . SER A 1 406 ? 13.646 -6.822 -15.737 1.00 98.00 406 SER A N 1
ATOM 3126 C CA . SER A 1 406 ? 14.067 -7.472 -14.489 1.00 98.00 406 SER A CA 1
ATOM 3127 C C . SER A 1 406 ? 12.994 -8.382 -13.895 1.00 98.00 406 SER A C 1
ATOM 3129 O O . SER A 1 406 ? 13.316 -9.407 -13.305 1.00 98.00 406 SER A O 1
ATOM 3131 N N . PHE A 1 407 ? 11.716 -8.034 -14.046 1.00 97.38 407 PHE A N 1
ATOM 3132 C CA . PHE A 1 407 ? 10.604 -8.749 -13.411 1.00 97.38 407 PHE A CA 1
ATOM 3133 C C . PHE A 1 407 ? 9.801 -9.642 -14.374 1.00 97.38 407 PHE A C 1
ATOM 3135 O O . PHE A 1 407 ? 8.667 -9.998 -14.067 1.00 97.38 407 PHE A O 1
ATOM 3142 N N . ASN A 1 408 ? 10.329 -9.989 -15.555 1.00 93.50 408 ASN A N 1
ATOM 3143 C CA . ASN A 1 408 ? 9.657 -10.895 -16.509 1.00 93.50 408 ASN A CA 1
ATOM 3144 C C . ASN A 1 408 ? 9.725 -12.385 -16.105 1.00 93.50 408 ASN A C 1
ATOM 3146 O O . ASN A 1 408 ? 9.094 -13.218 -16.735 1.00 93.50 408 ASN A O 1
ATOM 3150 N N . ARG A 1 409 ? 10.493 -12.724 -15.056 1.00 93.19 409 ARG A N 1
ATOM 3151 C CA . ARG A 1 409 ? 10.597 -14.073 -14.463 1.00 93.19 409 ARG A CA 1
ATOM 3152 C C . ARG A 1 409 ? 11.031 -15.177 -15.441 1.00 93.19 409 ARG A C 1
ATOM 3154 O O . ARG A 1 409 ? 10.850 -16.360 -15.142 1.00 93.19 409 ARG A O 1
ATOM 3161 N N . PHE A 1 410 ? 11.661 -14.812 -16.558 1.00 94.94 410 PHE A N 1
ATOM 3162 C CA . PHE A 1 410 ? 12.218 -15.769 -17.518 1.00 94.94 410 PHE A CA 1
ATOM 3163 C C . PHE A 1 410 ? 13.303 -16.624 -16.875 1.00 94.94 410 PHE A C 1
ATOM 3165 O O . PHE A 1 410 ? 13.907 -16.222 -15.880 1.00 94.94 410 PHE A O 1
ATOM 3172 N N . ALA A 1 411 ? 13.569 -17.799 -17.449 1.00 93.44 411 ALA A N 1
ATOM 3173 C CA . ALA A 1 411 ? 14.521 -18.760 -16.896 1.00 93.44 411 ALA A CA 1
ATOM 3174 C C . ALA A 1 411 ? 15.923 -18.157 -16.688 1.00 93.44 411 ALA A C 1
ATOM 3176 O O . ALA A 1 411 ? 16.585 -18.465 -15.697 1.00 93.44 411 ALA A O 1
ATOM 3177 N N . GLU A 1 412 ? 16.355 -17.262 -17.577 1.00 94.69 412 GLU A N 1
ATOM 3178 C CA . GLU A 1 412 ? 17.652 -16.580 -17.517 1.00 94.69 412 GLU A CA 1
ATOM 3179 C C . GLU A 1 412 ? 17.704 -15.513 -16.409 1.00 94.69 412 GLU A C 1
ATOM 3181 O O . GLU A 1 412 ? 18.786 -15.125 -15.971 1.00 94.69 412 GLU A O 1
ATOM 3186 N N . HIS A 1 413 ? 16.542 -15.061 -15.925 1.00 95.50 413 HIS A N 1
ATOM 3187 C CA . HIS A 1 413 ? 16.381 -14.035 -14.890 1.00 95.50 413 HIS A CA 1
ATOM 3188 C C . HIS A 1 413 ? 15.997 -14.617 -13.519 1.00 95.50 413 HIS A C 1
ATOM 3190 O O . HIS A 1 413 ? 15.563 -13.889 -12.624 1.00 95.50 413 HIS A O 1
ATOM 3196 N N . GLN A 1 414 ? 16.173 -15.928 -13.332 1.00 93.75 414 GLN A N 1
ATOM 3197 C CA . GLN A 1 414 ? 15.942 -16.612 -12.061 1.00 93.75 414 GLN A CA 1
ATOM 3198 C C . GLN A 1 414 ? 17.202 -16.638 -11.164 1.00 93.75 414 GLN A C 1
ATOM 3200 O O . GLN A 1 414 ? 18.326 -16.700 -11.669 1.00 93.75 414 GLN A O 1
ATOM 3205 N N . PRO A 1 415 ? 17.054 -16.666 -9.822 1.00 95.94 415 PRO A N 1
ATOM 3206 C CA . PRO A 1 415 ? 15.793 -16.598 -9.081 1.00 95.94 415 PRO A CA 1
ATOM 3207 C C . PRO A 1 415 ? 15.208 -15.176 -9.077 1.00 95.94 415 PRO A C 1
ATOM 3209 O O . PRO A 1 415 ? 15.918 -14.214 -8.769 1.00 95.94 415 PRO A O 1
ATOM 3212 N N . ALA A 1 416 ? 13.917 -15.051 -9.385 1.00 96.19 416 ALA A N 1
ATOM 3213 C CA . ALA A 1 416 ? 13.193 -13.792 -9.254 1.00 96.19 416 ALA A CA 1
ATOM 3214 C C . ALA A 1 416 ? 12.760 -13.548 -7.794 1.00 96.19 416 ALA A C 1
ATOM 3216 O O . ALA A 1 416 ? 12.999 -14.368 -6.903 1.00 96.19 416 ALA A O 1
ATOM 3217 N N . LEU A 1 417 ? 12.187 -12.370 -7.518 1.00 96.62 417 LEU A N 1
ATOM 3218 C CA . LEU A 1 417 ? 11.836 -11.945 -6.158 1.00 96.62 417 LEU A CA 1
ATOM 3219 C C . LEU A 1 417 ? 10.986 -12.987 -5.390 1.00 96.62 417 LEU A C 1
ATOM 3221 O O . LEU A 1 417 ? 11.379 -13.317 -4.270 1.00 96.62 417 LEU A O 1
ATOM 3225 N N . PRO A 1 418 ? 9.889 -13.559 -5.932 1.00 95.19 418 PRO A N 1
ATOM 3226 C CA . PRO A 1 418 ? 9.111 -14.569 -5.212 1.00 95.19 418 PRO A CA 1
ATOM 3227 C C . PRO A 1 418 ? 9.895 -15.850 -4.900 1.00 95.19 418 PRO A C 1
ATOM 3229 O O . PRO A 1 418 ? 9.771 -16.400 -3.808 1.00 95.19 418 PRO A O 1
ATOM 3232 N N . GLU A 1 419 ? 10.750 -16.301 -5.817 1.00 94.81 419 GLU A N 1
ATOM 3233 C CA . GLU A 1 419 ? 11.592 -17.486 -5.649 1.00 94.81 419 GLU A CA 1
ATOM 3234 C C . GLU A 1 419 ? 12.696 -17.253 -4.604 1.00 94.81 419 GLU A C 1
ATOM 3236 O O . GLU A 1 419 ? 12.999 -18.146 -3.812 1.00 94.81 419 GLU A O 1
ATOM 3241 N N . LEU A 1 420 ? 13.266 -16.043 -4.546 1.00 96.19 420 LEU A N 1
ATOM 3242 C CA . LEU A 1 420 ? 14.189 -15.631 -3.482 1.00 96.19 420 LEU A CA 1
ATOM 3243 C C . LEU A 1 420 ? 13.504 -15.625 -2.110 1.00 96.19 420 LEU A C 1
ATOM 3245 O O . LEU A 1 420 ? 14.090 -16.102 -1.135 1.00 96.19 420 LEU A O 1
ATOM 3249 N N . VAL A 1 421 ? 12.265 -15.125 -2.043 1.00 94.69 421 VAL A N 1
ATOM 3250 C CA . VAL A 1 421 ? 11.461 -15.143 -0.816 1.00 94.69 421 VAL A CA 1
ATOM 3251 C C . VAL A 1 421 ? 11.190 -16.574 -0.386 1.00 94.69 421 VAL A C 1
ATOM 3253 O O . VAL A 1 421 ? 11.531 -16.911 0.739 1.00 94.69 421 VAL A O 1
ATOM 3256 N N . GLN A 1 422 ? 10.693 -17.439 -1.270 1.00 92.75 422 GLN A N 1
ATOM 3257 C CA . GLN A 1 422 ? 10.419 -18.837 -0.932 1.00 92.75 422 GLN A CA 1
ATOM 3258 C C . GLN A 1 422 ? 11.681 -19.593 -0.495 1.00 92.75 422 GLN A C 1
ATOM 3260 O O . GLN A 1 422 ? 11.633 -20.408 0.427 1.00 92.75 422 GLN A O 1
ATOM 3265 N N . ALA A 1 423 ? 12.826 -19.324 -1.127 1.00 92.75 423 ALA A N 1
ATOM 3266 C CA . ALA A 1 423 ? 14.090 -19.945 -0.744 1.00 92.75 423 ALA A CA 1
ATOM 3267 C C . ALA A 1 423 ? 14.518 -19.572 0.687 1.00 92.75 423 ALA A C 1
ATOM 3269 O O . ALA A 1 423 ? 15.089 -20.407 1.392 1.00 92.75 423 ALA A O 1
ATOM 3270 N N . ALA A 1 424 ? 14.246 -18.338 1.123 1.00 90.06 424 ALA A N 1
ATOM 3271 C CA . ALA A 1 424 ? 14.535 -17.873 2.479 1.00 90.06 424 ALA A CA 1
ATOM 3272 C C . ALA A 1 424 ? 13.419 -18.209 3.488 1.00 90.06 424 ALA A C 1
ATOM 3274 O O . ALA A 1 424 ? 13.704 -18.478 4.655 1.00 90.06 424 ALA A O 1
ATOM 3275 N N . TYR A 1 425 ? 12.170 -18.231 3.027 1.00 89.75 425 TYR A N 1
ATOM 3276 C CA . TYR A 1 425 ? 10.940 -18.374 3.799 1.00 89.75 425 TYR A CA 1
ATOM 3277 C C . TYR A 1 425 ? 10.017 -19.382 3.091 1.00 89.75 425 TYR A C 1
ATOM 3279 O O . TYR A 1 425 ? 9.139 -18.993 2.326 1.00 89.75 425 TYR A O 1
ATOM 3287 N N . PRO A 1 426 ? 10.177 -20.700 3.327 1.00 87.38 426 PRO A N 1
ATOM 3288 C CA . PRO A 1 426 ? 9.506 -21.741 2.533 1.00 87.38 426 PRO A CA 1
ATOM 3289 C C . PRO A 1 426 ? 7.970 -21.719 2.527 1.00 87.38 426 PRO A C 1
ATOM 3291 O O . PRO A 1 426 ? 7.354 -22.415 1.721 1.00 87.38 426 PRO A O 1
ATOM 3294 N N . ALA A 1 427 ? 7.344 -20.977 3.445 1.00 83.00 427 ALA A N 1
ATOM 3295 C CA . ALA A 1 427 ? 5.895 -20.813 3.515 1.00 83.00 427 ALA A CA 1
ATOM 3296 C C . ALA A 1 427 ? 5.373 -19.631 2.675 1.00 83.00 427 ALA A C 1
ATOM 3298 O O . ALA A 1 427 ? 4.168 -19.557 2.431 1.00 83.00 427 ALA A O 1
ATOM 3299 N N . ASP A 1 428 ? 6.253 -18.733 2.236 1.00 86.50 428 ASP A N 1
ATOM 3300 C CA . ASP A 1 428 ? 5.912 -17.476 1.581 1.00 86.50 428 ASP A CA 1
ATOM 3301 C C . ASP A 1 428 ? 6.272 -17.543 0.092 1.00 86.50 428 ASP A C 1
ATOM 3303 O O . ASP A 1 428 ? 7.357 -17.971 -0.301 1.00 86.50 428 ASP A O 1
ATOM 3307 N N . PHE A 1 429 ? 5.328 -17.140 -0.754 1.00 92.38 429 PHE A N 1
ATOM 3308 C CA . PHE A 1 429 ? 5.542 -16.968 -2.186 1.00 92.38 429 PHE A CA 1
ATOM 3309 C C . PHE A 1 429 ? 4.679 -15.782 -2.625 1.00 92.38 429 PHE A C 1
ATOM 3311 O O . PHE A 1 429 ? 3.481 -15.957 -2.858 1.00 92.38 429 PHE A O 1
ATOM 3318 N N . PRO A 1 430 ? 5.242 -14.568 -2.675 1.00 94.25 430 PRO A N 1
ATOM 3319 C CA . PRO A 1 430 ? 4.449 -13.372 -2.885 1.00 94.25 430 PRO A CA 1
ATOM 3320 C C . PRO A 1 430 ? 3.881 -13.274 -4.296 1.00 94.25 430 PRO A C 1
ATOM 3322 O O . PRO A 1 430 ? 4.513 -13.683 -5.274 1.00 94.25 430 PRO A O 1
ATOM 3325 N N . ALA A 1 431 ? 2.715 -12.639 -4.409 1.00 95.62 431 ALA A N 1
ATOM 3326 C CA . ALA A 1 431 ? 2.181 -12.244 -5.706 1.00 95.62 431 ALA A CA 1
ATOM 3327 C C . ALA A 1 431 ? 3.019 -11.107 -6.297 1.00 95.62 431 ALA A C 1
ATOM 3329 O O . ALA A 1 431 ? 3.349 -10.150 -5.596 1.00 95.62 431 ALA A O 1
ATOM 3330 N N . LEU A 1 432 ? 3.345 -11.191 -7.587 1.00 96.44 432 LEU A N 1
ATOM 3331 C CA . LEU A 1 432 ? 4.132 -10.176 -8.282 1.00 96.44 432 LEU A CA 1
ATOM 3332 C C . LEU A 1 432 ? 3.522 -9.864 -9.647 1.00 96.44 432 LEU A C 1
ATOM 3334 O O . LEU A 1 432 ? 3.345 -10.759 -10.469 1.00 96.44 432 LEU A O 1
ATOM 3338 N N . VAL A 1 433 ? 3.251 -8.584 -9.904 1.00 97.75 433 VAL A N 1
ATOM 3339 C CA . VAL A 1 433 ? 2.840 -8.070 -11.218 1.00 97.75 433 VAL A CA 1
ATOM 3340 C C . VAL A 1 433 ? 3.905 -7.112 -11.747 1.00 97.75 433 VAL A C 1
ATOM 3342 O O . VAL A 1 433 ? 4.250 -6.119 -11.104 1.00 97.75 433 VAL A O 1
ATOM 3345 N N . ASN A 1 434 ? 4.417 -7.407 -12.943 1.00 97.81 434 ASN A N 1
ATOM 3346 C CA . ASN A 1 434 ? 5.421 -6.595 -13.627 1.00 97.81 434 ASN A CA 1
ATOM 3347 C C . ASN A 1 434 ? 4.756 -5.455 -14.413 1.00 97.81 434 ASN A C 1
ATOM 3349 O O . ASN A 1 434 ? 4.229 -5.671 -15.505 1.00 97.81 434 ASN A O 1
ATOM 3353 N N . GLY A 1 435 ? 4.821 -4.247 -13.854 1.00 97.81 435 GLY A N 1
ATOM 3354 C CA . GLY A 1 435 ? 4.265 -3.004 -14.385 1.00 97.81 435 GLY A CA 1
ATOM 3355 C C . GLY A 1 435 ? 5.239 -2.145 -15.200 1.00 97.81 435 GLY A C 1
ATOM 3356 O O . GLY A 1 435 ? 4.987 -0.951 -15.365 1.00 97.81 435 GLY A O 1
ATOM 3357 N N . GLY A 1 436 ? 6.359 -2.702 -15.671 1.00 98.06 436 GLY A N 1
ATOM 3358 C CA . GLY A 1 436 ? 7.364 -1.957 -16.431 1.00 98.06 436 GLY A CA 1
ATOM 3359 C C . GLY A 1 436 ? 6.866 -1.455 -17.794 1.00 98.06 436 GLY A C 1
ATOM 3360 O O . GLY A 1 436 ? 6.167 -2.171 -18.515 1.00 98.06 436 GLY A O 1
ATOM 3361 N N . ILE A 1 437 ? 7.239 -0.223 -18.154 1.00 98.19 437 ILE A N 1
ATOM 3362 C CA . ILE A 1 437 ? 6.975 0.393 -19.466 1.00 98.19 437 ILE A CA 1
ATOM 3363 C C . ILE A 1 437 ? 8.263 1.038 -19.995 1.00 98.19 437 ILE A C 1
ATOM 3365 O O . ILE A 1 437 ? 8.906 1.839 -19.314 1.00 98.19 437 ILE A O 1
ATOM 3369 N N . GLY A 1 438 ? 8.653 0.716 -21.224 1.00 97.94 438 GLY A N 1
ATOM 3370 C CA . GLY A 1 438 ? 9.826 1.279 -21.883 1.00 97.94 438 GLY A CA 1
ATOM 3371 C C . GLY A 1 438 ? 9.754 2.798 -22.029 1.00 97.94 438 GLY A C 1
ATOM 3372 O O . GLY A 1 438 ? 8.722 3.362 -22.382 1.00 97.94 438 GLY A O 1
ATOM 3373 N N . GLY A 1 439 ? 10.866 3.482 -21.744 1.00 97.31 439 GLY A N 1
ATOM 3374 C CA . GLY A 1 439 ? 10.958 4.943 -21.868 1.00 97.31 439 GLY A CA 1
ATOM 3375 C C . GLY A 1 439 ? 10.131 5.742 -20.851 1.00 97.31 439 GLY A C 1
ATOM 3376 O O . GLY A 1 439 ? 10.062 6.966 -20.954 1.00 97.31 439 GLY A O 1
ATOM 3377 N N . GLN A 1 440 ? 9.513 5.082 -19.867 1.00 97.38 440 GLN A N 1
ATOM 3378 C CA . GLN A 1 440 ? 8.677 5.740 -18.868 1.00 97.38 440 GLN A CA 1
ATOM 3379 C C . GLN A 1 440 ? 9.475 6.769 -18.050 1.00 97.38 440 GLN A C 1
ATOM 3381 O O . GLN A 1 440 ? 10.549 6.467 -17.527 1.00 97.38 440 GLN A O 1
ATOM 3386 N N . THR A 1 441 ? 8.929 7.979 -17.918 1.00 98.56 441 THR A N 1
ATOM 3387 C CA . THR A 1 441 ? 9.435 9.043 -17.030 1.00 98.56 441 THR A CA 1
ATOM 3388 C C . THR A 1 441 ? 8.556 9.167 -15.789 1.00 98.56 441 THR A C 1
ATOM 3390 O O . THR A 1 441 ? 7.418 8.685 -15.777 1.00 98.56 441 THR A O 1
ATOM 3393 N N . SER A 1 442 ? 9.027 9.867 -14.756 1.00 98.50 442 SER A N 1
ATOM 3394 C CA . SER A 1 442 ? 8.214 10.147 -13.562 1.00 98.50 442 SER A CA 1
ATOM 3395 C C . SER A 1 442 ? 6.904 10.874 -13.902 1.00 98.50 442 SER A C 1
ATOM 3397 O O . SER A 1 442 ? 5.848 10.557 -13.348 1.00 98.50 442 SER A O 1
ATOM 3399 N N . ALA A 1 443 ? 6.937 11.802 -14.864 1.00 98.50 443 ALA A N 1
ATOM 3400 C CA . ALA A 1 443 ? 5.757 12.531 -15.325 1.00 98.50 443 ALA A CA 1
ATOM 3401 C C . ALA A 1 443 ? 4.773 11.623 -16.082 1.00 98.50 443 ALA A C 1
ATOM 3403 O O . ALA A 1 443 ? 3.567 11.673 -15.825 1.00 98.50 443 ALA A O 1
ATOM 3404 N N . GLY A 1 444 ? 5.280 10.759 -16.972 1.00 98.25 444 GLY A N 1
ATOM 3405 C CA . GLY A 1 444 ? 4.471 9.756 -17.672 1.00 98.25 444 GLY A CA 1
ATOM 3406 C C . GLY A 1 444 ? 3.782 8.814 -16.686 1.00 98.25 444 GLY A C 1
ATOM 3407 O O . GLY A 1 444 ? 2.560 8.652 -16.723 1.00 98.25 444 GLY A O 1
ATOM 3408 N N . MET A 1 445 ? 4.544 8.316 -15.712 1.00 98.06 445 MET A N 1
ATOM 3409 C CA . MET A 1 445 ? 4.047 7.472 -14.632 1.00 98.06 445 MET A CA 1
ATOM 3410 C C . MET A 1 445 ? 2.937 8.154 -13.823 1.00 98.06 445 MET A C 1
ATOM 3412 O O . MET A 1 445 ? 1.885 7.555 -13.603 1.00 98.06 445 MET A O 1
ATOM 3416 N N . LEU A 1 446 ? 3.119 9.421 -13.433 1.00 98.38 446 LEU A N 1
ATOM 3417 C CA . LEU A 1 446 ? 2.103 10.174 -12.689 1.00 98.38 446 LEU A CA 1
ATOM 3418 C C . LEU A 1 446 ? 0.825 10.396 -13.506 1.00 98.38 446 LEU A C 1
ATOM 3420 O O . LEU A 1 446 ? -0.274 10.317 -12.954 1.00 98.38 446 LEU A O 1
ATOM 3424 N N . SER A 1 447 ? 0.960 10.650 -14.810 1.00 98.12 447 SER A N 1
ATOM 3425 C CA . SER A 1 447 ? -0.183 10.852 -15.708 1.00 98.12 447 SER A CA 1
ATOM 3426 C C . SER A 1 447 ? -1.045 9.596 -15.867 1.00 98.12 447 SER A C 1
ATOM 3428 O O . SER A 1 447 ? -2.255 9.695 -16.056 1.00 98.12 447 SER A O 1
ATOM 3430 N N . GLN A 1 448 ? -0.436 8.415 -15.735 1.00 97.69 448 GLN A N 1
ATOM 3431 C CA . GLN A 1 448 ? -1.096 7.117 -15.875 1.00 97.69 448 GLN A CA 1
ATOM 3432 C C . GLN A 1 448 ? -1.440 6.464 -14.528 1.00 97.69 448 GLN A C 1
ATOM 3434 O O . GLN A 1 448 ? -2.033 5.385 -14.516 1.00 97.69 448 GLN A O 1
ATOM 3439 N N . LEU A 1 449 ? -1.120 7.106 -13.396 1.00 98.19 449 LEU A N 1
ATOM 3440 C CA . LEU A 1 449 ? -1.229 6.490 -12.072 1.00 98.19 449 LEU A CA 1
ATOM 3441 C C . LEU A 1 449 ? -2.634 5.955 -11.767 1.00 98.19 449 LEU A C 1
ATOM 3443 O O . LEU A 1 449 ? -2.754 4.843 -11.267 1.00 98.19 449 LEU A O 1
ATOM 3447 N N . ASP A 1 450 ? -3.695 6.693 -12.109 1.00 97.50 450 ASP A N 1
ATOM 3448 C CA . ASP A 1 450 ? -5.070 6.219 -11.877 1.00 97.50 450 ASP A CA 1
ATOM 3449 C C . ASP A 1 450 ? -5.377 4.939 -12.659 1.00 97.50 450 ASP A C 1
ATOM 3451 O O . ASP A 1 450 ? -6.088 4.063 -12.170 1.00 97.50 450 ASP A O 1
ATOM 3455 N N . THR A 1 451 ? -4.803 4.800 -13.859 1.00 97.38 451 THR A N 1
ATOM 3456 C CA . THR A 1 451 ? -4.929 3.567 -14.641 1.00 97.38 451 THR A CA 1
ATOM 3457 C C . THR A 1 451 ? -4.227 2.423 -13.920 1.00 97.38 451 THR A C 1
ATOM 3459 O O . THR A 1 451 ? -4.855 1.389 -13.706 1.00 97.38 451 THR A O 1
ATOM 3462 N N . PHE A 1 452 ? -2.980 2.611 -13.472 1.00 98.25 452 PHE A N 1
ATOM 3463 C CA . PHE A 1 452 ? -2.251 1.580 -12.725 1.00 98.25 452 PHE A CA 1
ATOM 3464 C C . PHE A 1 452 ? -2.981 1.169 -11.441 1.00 98.25 452 PHE A C 1
ATOM 3466 O O . PHE A 1 452 ? -3.134 -0.026 -11.199 1.00 98.25 452 PHE A O 1
ATOM 3473 N N . LEU A 1 453 ? -3.4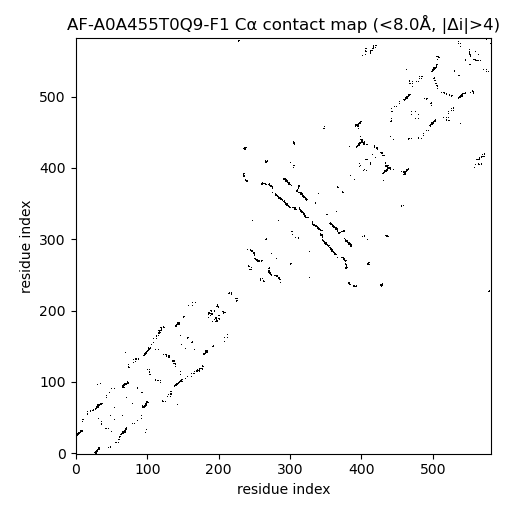80 2.133 -10.659 1.00 97.81 453 LEU A N 1
ATOM 3474 C CA . LEU A 1 453 ? -4.223 1.877 -9.418 1.00 97.81 453 LEU A CA 1
ATOM 3475 C C . LEU A 1 453 ? -5.519 1.104 -9.690 1.00 97.81 453 LEU A C 1
ATOM 3477 O O . LEU A 1 453 ? -5.848 0.164 -8.977 1.00 97.81 453 LEU A O 1
ATOM 3481 N N . SER A 1 454 ? -6.245 1.453 -10.757 1.00 96.19 454 SER A N 1
ATOM 3482 C CA . SER A 1 454 ? -7.488 0.758 -11.121 1.00 96.19 454 SER A CA 1
ATOM 3483 C C . SER A 1 454 ? -7.272 -0.678 -11.613 1.00 96.19 454 SER A C 1
ATOM 3485 O O . SER A 1 454 ? -8.165 -1.523 -11.508 1.00 96.19 454 SER A O 1
ATOM 3487 N N . LEU A 1 455 ? -6.101 -0.953 -12.193 1.00 96.62 455 LEU A N 1
ATOM 3488 C CA . LEU A 1 455 ? -5.750 -2.273 -12.700 1.00 96.62 455 LEU A CA 1
ATOM 3489 C C . LEU A 1 455 ? -5.201 -3.183 -11.599 1.00 96.62 455 LEU A C 1
ATOM 3491 O O . LEU A 1 455 ? -5.390 -4.392 -11.725 1.00 96.62 455 LEU A O 1
ATOM 3495 N N . ASN A 1 456 ? -4.604 -2.604 -10.549 1.00 97.38 456 ASN A N 1
ATOM 3496 C CA . ASN A 1 456 ? -3.952 -3.309 -9.441 1.00 97.38 456 ASN A CA 1
ATOM 3497 C C . ASN A 1 456 ? -4.417 -2.783 -8.057 1.00 97.38 456 ASN A C 1
ATOM 3499 O O . ASN A 1 456 ? -3.610 -2.223 -7.308 1.00 97.38 456 ASN A O 1
ATOM 3503 N N . PRO A 1 457 ? -5.722 -2.882 -7.731 1.00 96.12 457 PRO A N 1
ATOM 3504 C CA . PRO A 1 457 ? -6.291 -2.309 -6.509 1.00 96.12 457 PRO A CA 1
ATOM 3505 C C . PRO A 1 457 ? -5.989 -3.101 -5.224 1.00 96.12 457 PRO A C 1
ATOM 3507 O O . PRO A 1 457 ? -6.187 -2.575 -4.131 1.00 96.12 457 PRO A O 1
ATOM 3510 N N . ASP A 1 458 ? -5.552 -4.352 -5.334 1.00 95.62 458 ASP A N 1
ATOM 3511 C CA . ASP A 1 458 ? -5.316 -5.279 -4.228 1.00 95.62 458 ASP A CA 1
ATOM 3512 C C . ASP A 1 458 ? -3.810 -5.458 -3.915 1.00 95.62 458 ASP A C 1
ATOM 3514 O O . ASP A 1 458 ? -3.471 -5.883 -2.806 1.00 95.62 458 ASP A O 1
ATOM 3518 N N . MET A 1 459 ? -2.909 -5.064 -4.829 1.00 96.25 459 MET A N 1
ATOM 3519 C CA . MET A 1 459 ? -1.452 -5.076 -4.625 1.00 96.25 459 MET A CA 1
ATOM 3520 C C . MET A 1 459 ? -1.030 -4.177 -3.467 1.00 96.25 459 MET A C 1
ATOM 3522 O O . MET A 1 459 ? -1.261 -2.968 -3.483 1.00 96.25 459 MET A O 1
ATOM 3526 N N . HIS A 1 460 ? -0.339 -4.722 -2.470 1.00 95.56 460 HIS A N 1
ATOM 3527 C CA . HIS A 1 460 ? -0.013 -3.972 -1.260 1.00 95.56 460 HIS A CA 1
ATOM 3528 C C . HIS A 1 460 ? 1.243 -3.102 -1.397 1.00 95.56 460 HIS A C 1
ATOM 3530 O O . HIS A 1 460 ? 1.205 -1.908 -1.082 1.00 95.56 460 HIS A O 1
ATOM 3536 N N . TYR A 1 461 ? 2.348 -3.676 -1.873 1.00 97.88 461 TYR A N 1
ATOM 3537 C CA . TYR A 1 461 ? 3.623 -2.981 -2.040 1.00 97.88 461 TYR A CA 1
ATOM 3538 C C . TYR A 1 461 ? 3.808 -2.515 -3.484 1.00 97.88 461 TYR A C 1
ATOM 3540 O O . TYR A 1 461 ? 3.667 -3.289 -4.425 1.00 97.88 461 TYR A O 1
ATOM 3548 N N . TRP A 1 462 ? 4.153 -1.243 -3.661 1.00 98.56 462 TRP A N 1
ATOM 3549 C CA . TRP A 1 462 ? 4.414 -0.635 -4.963 1.00 98.56 462 TRP A CA 1
ATOM 3550 C C . TRP A 1 462 ? 5.905 -0.337 -5.065 1.00 98.56 462 TRP A C 1
ATOM 3552 O O . TRP A 1 462 ? 6.387 0.642 -4.491 1.00 98.56 462 TRP A O 1
ATOM 3562 N N . LEU A 1 463 ? 6.634 -1.215 -5.752 1.00 98.75 463 LEU A N 1
ATOM 3563 C CA . LEU A 1 463 ? 8.074 -1.101 -5.964 1.00 98.75 463 LEU A CA 1
ATOM 3564 C C . LEU A 1 463 ? 8.306 -0.191 -7.165 1.00 98.75 463 LEU A C 1
ATOM 3566 O O . LEU A 1 463 ? 7.854 -0.510 -8.261 1.00 98.75 463 LEU A O 1
ATOM 3570 N N . ILE A 1 464 ? 8.957 0.950 -6.950 1.00 98.81 464 ILE A N 1
ATOM 3571 C CA . ILE A 1 464 ? 9.052 2.019 -7.942 1.00 98.81 464 ILE A CA 1
ATOM 3572 C C . ILE A 1 464 ? 10.506 2.215 -8.355 1.00 98.81 464 ILE A C 1
ATOM 3574 O O . ILE A 1 464 ? 11.356 2.580 -7.538 1.00 98.81 464 ILE A O 1
ATOM 3578 N N . GLU A 1 465 ? 10.765 2.024 -9.643 1.00 98.44 465 GLU A N 1
ATOM 3579 C CA . GLU A 1 465 ? 12.026 2.347 -10.309 1.00 98.44 465 GLU A CA 1
ATOM 3580 C C . GLU A 1 465 ? 11.745 3.368 -11.413 1.00 98.44 465 GLU A C 1
ATOM 3582 O O . GLU A 1 465 ? 11.009 3.101 -12.362 1.00 98.44 465 GLU A O 1
ATOM 3587 N N . VAL A 1 466 ? 12.287 4.575 -11.257 1.00 98.44 466 VAL A N 1
ATOM 3588 C CA . VAL A 1 466 ? 12.193 5.655 -12.242 1.00 98.44 466 VAL A CA 1
ATOM 3589 C C . VAL A 1 466 ? 13.339 6.642 -12.018 1.00 98.44 466 VAL A C 1
ATOM 3591 O O . VAL A 1 466 ? 13.853 6.751 -10.905 1.00 98.44 466 VAL A O 1
ATOM 3594 N N . GLY A 1 467 ? 13.758 7.345 -13.071 1.00 98.00 467 GLY A N 1
ATOM 3595 C CA . GLY A 1 467 ? 14.807 8.368 -12.997 1.00 98.00 467 GLY A CA 1
ATOM 3596 C C . GLY A 1 467 ? 15.785 8.344 -14.169 1.00 98.00 467 GLY A C 1
ATOM 3597 O O . GLY A 1 467 ? 16.235 9.402 -14.591 1.00 98.00 467 GLY A O 1
ATOM 3598 N N . THR A 1 468 ? 16.069 7.182 -14.767 1.00 98.31 468 THR A N 1
ATOM 3599 C CA . THR A 1 468 ? 17.008 7.094 -15.906 1.00 98.31 468 THR A CA 1
ATOM 3600 C C . THR A 1 468 ? 16.503 7.864 -17.132 1.00 98.31 468 THR A C 1
ATOM 3602 O O . THR A 1 468 ? 17.251 8.625 -17.742 1.00 98.31 468 THR A O 1
ATOM 3605 N N . ASN A 1 469 ? 15.217 7.730 -17.479 1.00 98.56 469 ASN A N 1
ATOM 3606 C CA . ASN A 1 469 ? 14.624 8.474 -18.599 1.00 98.56 469 ASN A CA 1
ATOM 3607 C C . ASN A 1 469 ? 14.448 9.967 -18.278 1.00 98.56 469 ASN A C 1
ATOM 3609 O O . ASN A 1 469 ? 14.606 10.809 -19.159 1.00 98.56 469 ASN A O 1
ATOM 3613 N N . ASP A 1 470 ? 14.166 10.310 -17.019 1.00 98.75 470 ASP A N 1
ATOM 3614 C CA . ASP A 1 470 ? 14.128 11.696 -16.544 1.00 98.75 470 ASP A CA 1
ATOM 3615 C C . ASP A 1 470 ? 15.513 12.359 -16.650 1.00 98.75 470 ASP A C 1
ATOM 3617 O O . ASP A 1 470 ? 15.615 13.500 -17.097 1.00 98.75 470 ASP A O 1
ATOM 3621 N N . ALA A 1 471 ? 16.582 11.623 -16.333 1.00 98.38 471 ALA A N 1
ATOM 3622 C CA . ALA A 1 471 ? 17.964 12.066 -16.495 1.00 98.38 471 ALA A CA 1
ATOM 3623 C C . ALA A 1 471 ? 18.336 12.261 -17.974 1.00 98.38 471 ALA A C 1
ATOM 3625 O O . ALA A 1 471 ? 18.950 13.268 -18.324 1.00 98.38 471 ALA A O 1
ATOM 3626 N N . PHE A 1 472 ? 17.896 11.368 -18.871 1.00 96.75 472 PHE A N 1
ATOM 3627 C CA . PHE A 1 472 ? 18.024 11.592 -20.319 1.00 96.75 472 PHE A CA 1
ATOM 3628 C C . PHE A 1 472 ? 17.298 12.849 -20.793 1.00 96.75 472 PHE A C 1
ATOM 3630 O O . PHE A 1 472 ? 17.797 13.562 -21.663 1.00 96.75 472 PHE A O 1
ATOM 3637 N N . GLY A 1 473 ? 16.127 13.119 -20.219 1.00 96.94 473 GLY A N 1
ATOM 3638 C CA . GLY A 1 473 ? 15.360 14.331 -20.476 1.00 96.94 473 GLY A CA 1
ATOM 3639 C C . GLY A 1 473 ? 15.903 15.581 -19.780 1.00 96.94 473 GLY A C 1
ATOM 3640 O O . GLY A 1 473 ? 15.321 16.646 -19.979 1.00 96.94 473 GLY A O 1
ATOM 3641 N N . GLN A 1 474 ? 16.967 15.464 -18.972 1.00 97.31 474 GLN A N 1
ATOM 3642 C CA . GLN A 1 474 ? 17.512 16.535 -18.128 1.00 97.31 474 GLN A CA 1
ATOM 3643 C C . GLN A 1 474 ? 16.417 17.237 -17.309 1.00 97.31 474 GLN A C 1
ATOM 3645 O O . GLN A 1 474 ? 16.343 18.466 -17.241 1.00 97.31 474 GLN A O 1
ATOM 3650 N N . VAL A 1 475 ? 15.503 16.443 -16.739 1.00 98.31 475 VAL A N 1
ATOM 3651 C CA . VAL A 1 475 ? 14.390 16.956 -15.936 1.00 98.31 475 VAL A CA 1
ATOM 3652 C C . VAL A 1 475 ? 14.940 17.665 -14.703 1.00 98.31 475 VAL A C 1
ATOM 3654 O O . VAL A 1 475 ? 15.702 17.093 -13.928 1.00 98.31 475 VAL A O 1
ATOM 3657 N N . ASP A 1 476 ? 14.496 18.903 -14.491 1.00 98.19 476 ASP A N 1
ATOM 3658 C CA . ASP A 1 476 ? 14.875 19.697 -13.326 1.00 98.19 476 ASP A CA 1
ATOM 3659 C C . ASP A 1 476 ? 14.574 18.946 -12.001 1.00 98.19 476 ASP A C 1
ATOM 3661 O O . ASP A 1 476 ? 13.444 18.470 -11.806 1.00 98.19 476 ASP A O 1
ATOM 3665 N N . PRO A 1 477 ? 15.532 18.862 -11.052 1.00 98.44 477 PRO A N 1
ATOM 3666 C CA . PRO A 1 477 ? 15.345 18.125 -9.802 1.00 98.44 477 PRO A CA 1
ATOM 3667 C C . PRO A 1 477 ? 14.155 18.584 -8.949 1.00 98.44 477 PRO A C 1
ATOM 3669 O O . PRO A 1 477 ? 13.582 17.771 -8.220 1.00 98.44 477 PRO A O 1
ATOM 3672 N N . ALA A 1 478 ? 13.745 19.858 -9.011 1.00 97.81 478 ALA A N 1
ATOM 3673 C CA . ALA A 1 478 ? 12.565 20.328 -8.283 1.00 97.81 478 ALA A CA 1
ATOM 3674 C C . ALA A 1 478 ? 11.265 19.838 -8.943 1.00 97.81 478 ALA A C 1
ATOM 3676 O O . ALA A 1 478 ? 10.338 19.424 -8.242 1.00 97.81 478 ALA A O 1
ATOM 3677 N N . THR A 1 479 ? 11.224 19.793 -10.275 1.00 98.12 479 THR A N 1
ATOM 3678 C CA . THR A 1 479 ? 10.111 19.194 -11.033 1.00 98.12 479 THR A CA 1
ATOM 3679 C C . THR A 1 479 ? 9.997 17.693 -10.760 1.00 98.12 479 THR A C 1
ATOM 3681 O O . THR A 1 479 ? 8.908 17.189 -10.462 1.00 98.12 479 THR A O 1
ATOM 3684 N N . TYR A 1 480 ? 11.125 16.978 -10.785 1.00 98.62 480 TYR A N 1
ATOM 3685 C CA . TYR A 1 480 ? 11.182 15.556 -10.442 1.00 98.62 480 TYR A CA 1
ATOM 3686 C C . TYR A 1 480 ? 10.705 15.304 -9.003 1.00 98.62 480 TYR A C 1
ATOM 3688 O O . TYR A 1 480 ? 9.870 14.431 -8.759 1.00 98.62 480 TYR A O 1
ATOM 3696 N N . ARG A 1 481 ? 11.143 16.139 -8.049 1.00 98.50 481 ARG A N 1
ATOM 3697 C CA . ARG A 1 481 ? 10.707 16.084 -6.646 1.00 98.50 481 ARG A CA 1
ATOM 3698 C C . ARG A 1 481 ? 9.202 16.220 -6.496 1.00 98.50 481 ARG A C 1
ATOM 3700 O O . ARG A 1 481 ? 8.587 15.386 -5.835 1.00 98.50 481 ARG A O 1
ATOM 3707 N N . GLN A 1 482 ? 8.612 17.253 -7.092 1.00 97.62 482 GLN A N 1
ATOM 3708 C CA . GLN A 1 482 ? 7.173 17.486 -7.002 1.00 97.62 482 GLN A CA 1
ATOM 3709 C C . GLN A 1 482 ? 6.389 16.312 -7.605 1.00 97.62 482 GLN A C 1
ATOM 3711 O O . GLN A 1 482 ? 5.390 15.862 -7.040 1.00 97.62 482 GLN A O 1
ATOM 3716 N N . THR A 1 483 ? 6.872 15.777 -8.726 1.00 98.19 483 THR A N 1
ATOM 3717 C CA . THR A 1 483 ? 6.260 14.634 -9.409 1.00 98.19 483 THR A CA 1
ATOM 3718 C C . THR A 1 483 ? 6.296 13.375 -8.541 1.00 98.19 483 THR A C 1
ATOM 3720 O O . THR A 1 483 ? 5.253 12.756 -8.319 1.00 98.19 483 THR A O 1
ATOM 3723 N N . LEU A 1 484 ? 7.455 13.035 -7.967 1.00 97.94 484 LEU A N 1
ATOM 3724 C CA . LEU A 1 484 ? 7.592 11.895 -7.057 1.00 97.94 484 LEU A CA 1
ATOM 3725 C C . LEU A 1 484 ? 6.790 12.064 -5.760 1.00 97.94 484 LEU A C 1
ATOM 3727 O O . LEU A 1 484 ? 6.174 11.106 -5.299 1.00 97.94 484 LEU A O 1
ATOM 3731 N N . GLN A 1 485 ? 6.743 13.266 -5.176 1.00 97.06 485 GLN A N 1
ATOM 3732 C CA . GLN A 1 485 ? 5.917 13.537 -3.993 1.00 97.06 485 GLN A CA 1
ATOM 3733 C C . GLN A 1 485 ? 4.431 13.294 -4.281 1.00 97.06 485 GLN A C 1
ATOM 3735 O O . GLN A 1 485 ? 3.737 12.690 -3.459 1.00 97.06 485 GLN A O 1
ATOM 3740 N N . ASN A 1 486 ? 3.954 13.706 -5.458 1.00 93.12 486 ASN A N 1
ATOM 3741 C CA . ASN A 1 486 ? 2.582 13.459 -5.895 1.00 93.12 486 ASN A CA 1
ATOM 3742 C C . ASN A 1 486 ? 2.316 11.967 -6.134 1.00 93.12 486 ASN A C 1
ATOM 3744 O O . ASN A 1 486 ? 1.289 11.465 -5.679 1.00 93.12 486 ASN A O 1
ATOM 3748 N N . LEU A 1 487 ? 3.239 11.252 -6.788 1.00 97.69 487 LEU A N 1
ATOM 3749 C CA . LEU A 1 487 ? 3.165 9.796 -6.964 1.00 97.69 487 LEU A CA 1
ATOM 3750 C C . LEU A 1 487 ? 3.043 9.083 -5.610 1.00 97.69 487 LEU A C 1
ATOM 3752 O O . LEU A 1 487 ? 2.058 8.389 -5.364 1.00 97.69 487 LEU A O 1
ATOM 3756 N N . VAL A 1 488 ? 3.993 9.317 -4.700 1.00 94.81 488 VAL A N 1
ATOM 3757 C CA . VAL A 1 488 ? 4.026 8.709 -3.358 1.00 94.81 488 VAL A CA 1
ATOM 3758 C C . VAL A 1 488 ? 2.758 9.028 -2.570 1.00 94.81 488 VAL A C 1
ATOM 3760 O O . VAL A 1 488 ? 2.173 8.139 -1.953 1.00 94.81 488 VAL A O 1
ATOM 3763 N N . THR A 1 489 ? 2.320 10.289 -2.588 1.00 89.00 489 THR A N 1
ATOM 3764 C CA . THR A 1 489 ? 1.121 10.727 -1.863 1.00 89.00 489 THR A CA 1
ATOM 3765 C C . THR A 1 489 ? -0.121 10.007 -2.368 1.00 89.00 489 THR A C 1
ATOM 3767 O O . THR A 1 489 ? -0.888 9.485 -1.563 1.00 89.00 489 THR A O 1
ATOM 3770 N N . ARG A 1 490 ? -0.308 9.929 -3.688 1.00 93.12 490 ARG A N 1
ATOM 3771 C CA . ARG A 1 490 ? -1.490 9.302 -4.290 1.00 93.12 490 ARG A CA 1
ATOM 3772 C C . ARG A 1 490 ? -1.506 7.785 -4.104 1.00 93.12 490 ARG A C 1
ATOM 3774 O O . ARG A 1 490 ? -2.559 7.238 -3.795 1.00 93.12 490 ARG A O 1
ATOM 3781 N N . ILE A 1 491 ? -0.353 7.120 -4.197 1.00 92.38 491 ILE A N 1
ATOM 3782 C CA . ILE A 1 491 ? -0.230 5.678 -3.916 1.00 92.38 491 ILE A CA 1
ATOM 3783 C C . ILE A 1 491 ? -0.589 5.382 -2.451 1.00 92.38 491 ILE A C 1
ATOM 3785 O O . ILE A 1 491 ? -1.382 4.483 -2.180 1.00 92.38 491 ILE A O 1
ATOM 3789 N N . LYS A 1 492 ? -0.095 6.193 -1.501 1.00 87.31 492 LYS A N 1
ATOM 3790 C CA . LYS A 1 492 ? -0.475 6.083 -0.081 1.00 87.31 492 LYS A CA 1
ATOM 3791 C C . LYS A 1 492 ? -1.959 6.351 0.159 1.00 87.31 492 LYS A C 1
ATOM 3793 O O . LYS A 1 492 ? -2.586 5.639 0.934 1.00 87.31 492 LYS A O 1
ATOM 3798 N N . GLN A 1 493 ? -2.523 7.374 -0.485 1.00 83.50 493 GLN A N 1
ATOM 3799 C CA . GLN A 1 493 ? -3.950 7.708 -0.377 1.00 83.50 493 GLN A CA 1
ATOM 3800 C C . GLN A 1 493 ? -4.852 6.585 -0.896 1.00 83.50 493 GLN A C 1
ATOM 3802 O O . GLN A 1 493 ? -5.948 6.404 -0.373 1.00 83.50 493 GLN A O 1
ATOM 3807 N N . ALA A 1 494 ? -4.383 5.819 -1.881 1.00 78.62 494 ALA A N 1
ATOM 3808 C CA . ALA A 1 494 ? -5.059 4.624 -2.371 1.00 78.62 494 ALA A CA 1
ATOM 3809 C C . ALA A 1 494 ? -4.899 3.395 -1.449 1.00 78.62 494 ALA A C 1
ATOM 3811 O O . ALA A 1 494 ? -5.527 2.373 -1.693 1.00 78.62 494 ALA A O 1
ATOM 3812 N N . GLY A 1 495 ? -4.128 3.497 -0.357 1.00 83.38 495 GLY A N 1
ATOM 3813 C CA . GLY A 1 495 ? -3.968 2.433 0.641 1.00 83.38 495 GLY A CA 1
ATOM 3814 C C . GLY A 1 495 ? -2.768 1.511 0.412 1.00 83.38 495 GLY A C 1
ATOM 3815 O O . GLY A 1 495 ? -2.649 0.495 1.099 1.00 83.38 495 GLY A O 1
ATOM 3816 N N . HIS A 1 496 ? -1.868 1.864 -0.508 1.00 93.12 496 HIS A N 1
ATOM 3817 C CA . HIS A 1 496 ? -0.696 1.059 -0.850 1.00 93.12 496 HIS A CA 1
ATOM 3818 C C . HIS A 1 496 ? 0.598 1.600 -0.223 1.00 93.12 496 HIS A C 1
ATOM 3820 O O . HIS A 1 496 ? 0.676 2.747 0.231 1.00 93.12 496 HIS A O 1
ATOM 3826 N N . VAL A 1 497 ? 1.649 0.778 -0.226 1.00 94.31 497 VAL A N 1
ATOM 3827 C CA . VAL A 1 497 ? 2.966 1.104 0.338 1.00 94.31 497 VAL A CA 1
ATOM 3828 C C . VAL A 1 497 ? 3.979 1.353 -0.787 1.00 94.31 497 VAL A C 1
ATOM 3830 O O . VAL A 1 497 ? 4.492 0.388 -1.353 1.00 94.31 497 VAL A O 1
ATOM 3833 N N . PRO A 1 498 ? 4.308 2.617 -1.121 1.00 96.69 498 PRO A N 1
ATOM 3834 C CA . PRO A 1 498 ? 5.341 2.908 -2.110 1.00 96.69 498 PRO A CA 1
ATOM 3835 C C . PRO A 1 498 ? 6.744 2.675 -1.538 1.00 96.69 498 PRO A C 1
ATOM 3837 O O . PRO A 1 498 ? 7.052 3.116 -0.426 1.00 96.69 498 PRO A O 1
ATOM 3840 N N . VAL A 1 499 ? 7.607 2.046 -2.335 1.00 98.12 499 VAL A N 1
ATOM 3841 C CA . VAL A 1 499 ? 9.027 1.813 -2.043 1.00 98.12 499 VAL A CA 1
ATOM 3842 C C . VAL A 1 499 ? 9.842 2.291 -3.243 1.00 98.12 499 VAL A C 1
ATOM 3844 O O . VAL A 1 499 ? 9.636 1.810 -4.352 1.00 98.12 499 VAL A O 1
ATOM 3847 N N . LEU A 1 500 ? 10.739 3.259 -3.041 1.00 98.44 500 LEU A N 1
ATOM 3848 C CA . LEU A 1 500 ? 11.510 3.878 -4.126 1.00 98.44 500 LEU A CA 1
ATOM 3849 C C . LEU A 1 500 ? 12.918 3.274 -4.207 1.00 98.44 500 LEU A C 1
ATOM 3851 O O . LEU A 1 500 ? 13.637 3.280 -3.205 1.00 98.44 500 LEU A O 1
ATOM 3855 N N . ALA A 1 501 ? 13.319 2.801 -5.387 1.00 98.75 501 ALA A N 1
ATOM 3856 C CA . ALA A 1 501 ? 14.713 2.490 -5.699 1.00 98.75 501 ALA A CA 1
ATOM 3857 C C . ALA A 1 501 ? 15.472 3.740 -6.159 1.00 98.75 501 ALA A C 1
ATOM 3859 O O . ALA A 1 501 ? 14.882 4.688 -6.681 1.00 98.75 501 ALA A O 1
ATOM 3860 N N . LEU A 1 502 ? 16.796 3.718 -6.007 1.00 98.81 502 LEU A N 1
ATOM 3861 C CA . LEU A 1 502 ? 17.664 4.653 -6.720 1.00 98.81 502 LEU A CA 1
ATOM 3862 C C . LEU A 1 502 ? 17.841 4.165 -8.161 1.00 98.81 502 LEU A C 1
ATOM 3864 O O . LEU A 1 502 ? 18.020 2.969 -8.379 1.00 98.81 502 LEU A O 1
ATOM 3868 N N . ALA A 1 503 ? 17.805 5.074 -9.133 1.00 98.56 503 ALA A N 1
ATOM 3869 C CA . ALA A 1 503 ? 18.039 4.750 -10.537 1.00 98.56 503 ALA A CA 1
ATOM 3870 C C . ALA A 1 503 ? 19.484 4.242 -10.745 1.00 98.56 503 ALA A C 1
ATOM 3872 O O . ALA A 1 503 ? 20.401 4.763 -10.098 1.00 98.56 503 ALA A O 1
ATOM 3873 N N . PRO A 1 504 ? 19.704 3.233 -11.611 1.00 98.44 504 PRO A N 1
ATOM 3874 C CA . PRO A 1 504 ? 21.000 2.574 -11.756 1.00 98.44 504 PRO A CA 1
ATOM 3875 C C . PRO A 1 504 ? 22.061 3.460 -12.411 1.00 98.44 504 PRO A C 1
ATOM 3877 O O . PRO A 1 504 ? 21.754 4.361 -13.186 1.00 98.44 504 PRO A O 1
ATOM 3880 N N . TYR A 1 505 ? 23.329 3.164 -12.125 1.00 98.44 505 TYR A N 1
ATOM 3881 C CA . TYR A 1 505 ? 24.469 3.753 -12.823 1.00 98.44 505 TYR A CA 1
ATOM 3882 C C . TYR A 1 505 ? 24.487 3.299 -14.285 1.00 98.44 505 TYR A C 1
ATOM 3884 O O . TYR A 1 505 ? 24.159 2.152 -14.589 1.00 98.44 505 TYR A O 1
ATOM 3892 N N . SER A 1 506 ? 24.941 4.173 -15.181 1.00 97.69 506 SER A N 1
ATOM 3893 C CA . SER A 1 506 ? 25.100 3.871 -16.603 1.00 97.69 506 SER A CA 1
ATOM 3894 C C . SER A 1 506 ? 26.563 3.916 -17.042 1.00 97.69 506 SER A C 1
ATOM 3896 O O . SER A 1 506 ? 27.279 4.868 -16.749 1.00 97.69 506 SER A O 1
ATOM 3898 N N . ASN A 1 507 ? 27.007 2.951 -17.846 1.00 95.69 507 ASN A N 1
ATOM 3899 C CA . ASN A 1 507 ? 28.283 3.034 -18.570 1.00 95.69 507 ASN A CA 1
ATOM 3900 C C . ASN A 1 507 ? 28.082 3.310 -20.072 1.00 95.69 507 ASN A C 1
ATOM 3902 O O . ASN A 1 507 ? 28.962 2.986 -20.874 1.00 95.69 507 ASN A O 1
ATOM 3906 N N . ARG A 1 508 ? 26.943 3.919 -20.443 1.00 94.62 508 ARG A N 1
ATOM 3907 C CA . ARG A 1 508 ? 26.564 4.188 -21.834 1.00 94.62 508 ARG A CA 1
ATOM 3908 C C . ARG A 1 508 ? 27.721 4.829 -22.615 1.00 94.62 508 ARG A C 1
ATOM 3910 O O . ARG A 1 508 ? 28.290 5.837 -22.174 1.00 94.62 508 ARG A O 1
ATOM 3917 N N . PRO A 1 509 ? 28.097 4.263 -23.777 1.00 90.88 509 PRO A N 1
ATOM 3918 C CA . PRO A 1 509 ? 29.196 4.794 -24.569 1.00 90.88 509 PRO A CA 1
ATOM 3919 C C . PRO A 1 509 ? 28.944 6.237 -25.022 1.00 90.88 509 PRO A C 1
ATOM 3921 O O . PRO A 1 509 ? 27.977 6.525 -25.723 1.00 90.88 509 PRO A O 1
ATOM 3924 N N . GLY A 1 510 ? 29.869 7.134 -24.676 1.00 88.94 510 GLY A N 1
ATOM 3925 C CA . GLY A 1 510 ? 29.916 8.509 -25.182 1.00 88.94 510 GLY A CA 1
ATOM 3926 C C . GLY A 1 510 ? 29.265 9.579 -24.298 1.00 88.94 510 GLY A C 1
ATOM 3927 O O . GLY A 1 510 ? 29.627 10.743 -24.450 1.00 88.94 510 GLY A O 1
ATOM 3928 N N . ASP A 1 511 ? 28.380 9.226 -23.361 1.00 89.50 511 ASP A N 1
ATOM 3929 C CA . ASP A 1 511 ? 27.644 10.201 -22.533 1.00 89.50 511 ASP A CA 1
ATOM 3930 C C . ASP A 1 511 ? 27.526 9.841 -21.037 1.00 89.50 511 ASP A C 1
ATOM 3932 O O . ASP A 1 511 ? 26.966 10.627 -20.268 1.00 89.50 511 ASP A O 1
ATOM 3936 N N . SER A 1 512 ? 28.102 8.716 -20.594 1.00 91.25 512 SER A N 1
ATOM 3937 C CA . SER A 1 512 ? 27.959 8.212 -19.219 1.00 91.25 512 SER A CA 1
ATOM 3938 C C . SER A 1 512 ? 28.289 9.237 -18.129 1.00 91.25 512 SER A C 1
ATOM 3940 O O . SER A 1 512 ? 27.577 9.308 -17.134 1.00 91.25 512 SER A O 1
ATOM 3942 N N . THR A 1 513 ? 29.319 10.074 -18.287 1.00 95.62 513 THR A N 1
ATOM 3943 C CA . THR A 1 513 ? 29.661 11.094 -17.276 1.00 95.62 513 THR A CA 1
ATOM 3944 C C . THR A 1 513 ? 28.528 12.095 -17.051 1.00 95.62 513 THR A C 1
ATOM 3946 O O . THR A 1 513 ? 28.210 12.413 -15.908 1.00 95.62 513 THR A O 1
ATOM 3949 N N . VAL A 1 514 ? 27.918 12.593 -18.131 1.00 95.94 514 VAL A N 1
ATOM 3950 C CA . VAL A 1 514 ? 26.828 13.578 -18.044 1.00 95.94 514 VAL A CA 1
ATOM 3951 C C . VAL A 1 514 ? 25.576 12.902 -17.503 1.00 95.94 514 VAL A C 1
ATOM 3953 O O . VAL A 1 514 ? 24.976 13.398 -16.556 1.00 95.94 514 VAL A O 1
ATOM 3956 N N . LEU A 1 515 ? 25.232 11.733 -18.045 1.00 97.62 515 LEU A N 1
ATOM 3957 C CA . LEU A 1 515 ? 24.047 10.996 -17.625 1.00 97.62 515 LEU A CA 1
ATOM 3958 C C . LEU A 1 515 ? 24.094 10.622 -16.138 1.00 97.62 515 LEU A C 1
ATOM 3960 O O . LEU A 1 515 ? 23.115 10.817 -15.427 1.00 97.62 515 LEU A O 1
ATOM 3964 N N . ASN A 1 516 ? 25.233 10.137 -15.639 1.00 98.38 516 ASN A N 1
ATOM 3965 C CA . ASN A 1 516 ? 25.355 9.796 -14.223 1.00 98.38 516 ASN A CA 1
ATOM 3966 C C . ASN A 1 516 ? 25.309 11.026 -13.314 1.00 98.38 516 ASN A C 1
ATOM 3968 O O . ASN A 1 516 ? 24.763 10.934 -12.220 1.00 98.38 516 ASN A O 1
ATOM 3972 N N . ALA A 1 517 ? 25.816 12.182 -13.756 1.00 98.12 517 ALA A N 1
ATOM 3973 C CA . ALA A 1 517 ? 25.679 13.417 -12.986 1.00 98.12 517 ALA A CA 1
ATOM 3974 C C . ALA A 1 517 ? 24.202 13.823 -12.818 1.00 98.12 517 ALA A C 1
ATOM 3976 O O . ALA A 1 517 ? 23.815 14.264 -11.734 1.00 98.12 517 ALA A O 1
ATOM 3977 N N . GLU A 1 518 ? 23.376 13.634 -13.852 1.00 98.50 518 GLU A N 1
ATOM 3978 C CA . GLU A 1 518 ? 21.921 13.829 -13.778 1.00 98.50 518 GLU A CA 1
ATOM 3979 C C . GLU A 1 518 ? 21.260 12.778 -12.867 1.00 98.50 518 GLU A C 1
ATOM 3981 O O . GLU A 1 518 ? 20.528 13.127 -11.939 1.00 98.50 518 GLU A O 1
ATOM 3986 N N . ILE A 1 519 ? 21.582 11.490 -13.047 1.00 98.75 519 ILE A N 1
ATOM 3987 C CA . ILE A 1 519 ? 21.054 10.391 -12.217 1.00 98.75 519 ILE A CA 1
ATOM 3988 C C . ILE A 1 519 ? 21.367 10.614 -10.733 1.00 98.75 519 ILE A C 1
ATOM 3990 O O . ILE A 1 519 ? 20.490 10.457 -9.887 1.00 98.75 519 ILE A O 1
ATOM 3994 N N . GLU A 1 520 ? 22.586 11.031 -10.387 1.00 98.69 520 GLU A N 1
ATOM 3995 C CA . GLU A 1 520 ? 22.965 11.335 -9.006 1.00 98.69 520 GLU A CA 1
ATOM 3996 C C . GLU A 1 520 ? 22.140 12.480 -8.409 1.00 98.69 520 GLU A C 1
ATOM 3998 O O . GLU A 1 520 ? 21.770 12.421 -7.233 1.00 98.69 520 GLU A O 1
ATOM 4003 N N . GLN A 1 521 ? 21.833 13.523 -9.189 1.00 98.62 521 GLN A N 1
ATOM 4004 C CA . GLN A 1 521 ? 20.972 14.615 -8.726 1.00 98.62 521 GLN A CA 1
ATOM 4005 C C . GLN A 1 521 ? 19.557 14.117 -8.430 1.00 98.62 521 GLN A C 1
ATOM 4007 O O . GLN A 1 521 ? 19.018 14.416 -7.361 1.00 98.62 521 GLN A O 1
ATOM 4012 N N . LEU A 1 522 ? 18.981 13.312 -9.323 1.00 98.81 522 LEU A N 1
ATOM 4013 C CA . LEU A 1 522 ? 17.648 12.740 -9.129 1.00 98.81 522 LEU A CA 1
ATOM 4014 C C . LEU A 1 522 ? 17.624 11.715 -7.982 1.00 98.81 522 LEU A C 1
ATOM 4016 O O . LEU A 1 522 ? 16.687 11.700 -7.184 1.00 98.81 522 LEU A O 1
ATOM 4020 N N . ASN A 1 523 ? 18.682 10.925 -7.802 1.00 98.81 523 ASN A N 1
ATOM 4021 C CA . ASN A 1 523 ? 18.797 9.979 -6.691 1.00 98.81 523 ASN A CA 1
ATOM 4022 C C . ASN A 1 523 ? 18.863 10.682 -5.326 1.00 98.81 523 ASN A C 1
ATOM 4024 O O . ASN A 1 523 ? 18.270 10.191 -4.364 1.00 98.81 523 ASN A O 1
ATOM 4028 N N . ARG A 1 524 ? 19.485 11.868 -5.221 1.00 98.69 524 ARG A N 1
ATOM 4029 C CA . ARG A 1 524 ? 19.404 12.688 -3.991 1.00 98.69 524 ARG A CA 1
ATOM 4030 C C . ARG A 1 524 ? 17.957 13.070 -3.668 1.00 98.69 524 ARG A C 1
ATOM 4032 O O . ARG A 1 524 ? 17.544 12.964 -2.515 1.00 98.69 524 ARG A O 1
ATOM 4039 N N . VAL A 1 525 ? 17.160 13.421 -4.681 1.00 98.44 525 VAL A N 1
ATOM 4040 C CA . VAL A 1 525 ? 15.722 13.694 -4.510 1.00 98.44 525 VAL A CA 1
ATOM 4041 C C . VAL A 1 525 ? 14.978 12.459 -3.990 1.00 98.44 525 VAL A C 1
ATOM 4043 O O . VAL A 1 525 ? 14.184 12.582 -3.056 1.00 98.44 525 VAL A O 1
ATOM 4046 N N . VAL A 1 526 ? 15.251 11.270 -4.542 1.00 98.00 526 VAL A N 1
ATOM 4047 C CA . VAL A 1 526 ? 14.645 10.010 -4.072 1.00 98.00 526 VAL A CA 1
ATOM 4048 C C . VAL A 1 526 ? 14.965 9.759 -2.596 1.00 98.00 526 VAL A C 1
ATOM 4050 O O . VAL A 1 526 ? 14.060 9.440 -1.821 1.00 98.00 526 VAL A O 1
ATOM 4053 N N . VAL A 1 527 ? 16.222 9.950 -2.179 1.00 95.06 527 VAL A N 1
ATOM 4054 C CA . VAL A 1 527 ? 16.646 9.795 -0.775 1.00 95.06 527 VAL A CA 1
ATOM 4055 C C . VAL A 1 527 ? 15.894 10.763 0.141 1.00 95.06 527 VAL A C 1
ATOM 4057 O O . VAL A 1 527 ? 15.362 10.347 1.171 1.00 95.06 527 VAL A O 1
ATOM 4060 N N . GLU A 1 528 ? 15.802 12.036 -0.237 1.00 89.88 528 GLU A N 1
ATOM 4061 C CA . GLU A 1 528 ? 15.116 13.059 0.558 1.00 89.88 528 GLU A CA 1
ATOM 4062 C C . GLU A 1 528 ? 13.607 12.793 0.686 1.00 89.88 528 GLU A C 1
ATOM 4064 O O . GLU A 1 528 ? 13.039 12.945 1.771 1.00 89.88 528 GLU A O 1
ATOM 4069 N N . ILE A 1 529 ? 12.941 12.351 -0.387 1.00 85.94 529 ILE A N 1
ATOM 4070 C CA . ILE A 1 529 ? 11.518 11.970 -0.345 1.00 85.94 529 ILE A CA 1
ATOM 4071 C C . ILE A 1 529 ? 11.321 10.728 0.522 1.00 85.94 529 ILE A C 1
ATOM 4073 O O . ILE A 1 529 ? 10.432 10.708 1.371 1.00 85.94 529 ILE A O 1
ATOM 4077 N N . THR A 1 530 ? 12.170 9.715 0.354 1.00 79.75 530 THR A N 1
ATOM 4078 C CA . THR A 1 530 ? 12.126 8.479 1.146 1.00 79.75 530 THR A CA 1
ATOM 4079 C C . THR A 1 530 ? 12.226 8.783 2.641 1.00 79.75 530 THR A C 1
ATOM 4081 O O . THR A 1 530 ? 11.439 8.262 3.430 1.00 79.75 530 THR A O 1
ATOM 4084 N N . GLN A 1 531 ? 13.137 9.680 3.034 1.00 79.62 531 GLN A N 1
ATOM 4085 C CA . GLN A 1 531 ? 13.304 10.112 4.423 1.00 79.62 531 GLN A CA 1
ATOM 4086 C C . GLN A 1 531 ? 12.128 10.961 4.921 1.00 79.62 531 GLN A C 1
ATOM 4088 O O . GLN A 1 531 ? 11.523 10.628 5.938 1.00 79.62 531 GLN A O 1
ATOM 4093 N N . SER A 1 532 ? 11.775 12.033 4.205 1.00 69.94 532 SER A N 1
ATOM 4094 C CA . SER A 1 532 ? 10.727 12.974 4.633 1.00 69.94 532 SER A CA 1
ATOM 4095 C C . SER A 1 532 ? 9.332 12.347 4.685 1.00 69.94 532 SER A C 1
ATOM 4097 O O . SER A 1 532 ? 8.531 12.700 5.546 1.00 69.94 532 SER A O 1
ATOM 4099 N N . ALA A 1 533 ? 9.045 11.381 3.809 1.00 71.25 533 ALA A N 1
ATOM 4100 C CA . ALA A 1 533 ? 7.780 10.655 3.790 1.00 71.25 533 ALA A CA 1
ATOM 4101 C C . ALA A 1 533 ? 7.800 9.359 4.627 1.00 71.25 533 ALA A C 1
ATOM 4103 O O . ALA A 1 533 ? 6.793 8.643 4.632 1.00 71.25 533 ALA A O 1
ATOM 4104 N N . GLY A 1 534 ? 8.909 9.041 5.311 1.00 79.38 534 GLY A N 1
ATOM 4105 C CA . GLY A 1 534 ? 9.048 7.849 6.155 1.00 79.38 534 GLY A CA 1
ATOM 4106 C C . GLY A 1 534 ? 8.812 6.534 5.405 1.00 79.38 534 GLY A C 1
ATOM 4107 O O . GLY A 1 534 ? 8.114 5.659 5.916 1.00 79.38 534 GLY A O 1
ATOM 4108 N N . LEU A 1 535 ? 9.307 6.427 4.168 1.00 78.88 535 LEU A N 1
ATOM 4109 C CA . LEU A 1 535 ? 9.143 5.234 3.333 1.00 78.88 535 LEU A CA 1
ATOM 4110 C C . LEU A 1 535 ? 10.158 4.149 3.705 1.00 78.88 535 LEU A C 1
ATOM 4112 O O . LEU A 1 535 ? 11.228 4.428 4.255 1.00 78.88 535 LEU A O 1
ATOM 4116 N N . MET A 1 536 ? 9.846 2.908 3.328 1.00 87.19 536 MET A N 1
ATOM 4117 C CA . MET A 1 536 ? 10.872 1.875 3.208 1.00 87.19 536 MET A CA 1
ATOM 4118 C C . MET A 1 536 ? 11.867 2.294 2.123 1.00 87.19 536 MET A C 1
ATOM 4120 O O . MET A 1 536 ? 11.480 2.851 1.093 1.00 87.19 536 MET A O 1
ATOM 4124 N N . ARG A 1 537 ? 13.151 2.038 2.361 1.00 86.88 537 ARG A N 1
ATOM 4125 C CA . ARG A 1 537 ? 14.205 2.273 1.377 1.00 86.88 537 ARG A CA 1
ATOM 4126 C C . ARG A 1 537 ? 14.208 1.112 0.391 1.00 86.88 537 ARG A C 1
ATOM 4128 O O . ARG A 1 537 ? 14.361 -0.030 0.813 1.00 86.88 537 ARG A O 1
ATOM 4135 N N . GLY A 1 538 ? 14.034 1.410 -0.894 1.00 94.81 538 GLY A N 1
ATOM 4136 C CA . GLY A 1 538 ? 14.331 0.457 -1.957 1.00 94.81 538 GLY A CA 1
ATOM 4137 C C . GLY A 1 538 ? 15.842 0.325 -2.180 1.00 94.81 538 GLY A C 1
ATOM 4138 O O . GLY A 1 538 ? 16.637 0.968 -1.483 1.00 94.81 538 GLY A O 1
ATOM 4139 N N . PRO A 1 539 ? 16.255 -0.513 -3.140 1.00 98.00 539 PRO A N 1
ATOM 4140 C CA . PRO A 1 539 ? 17.662 -0.775 -3.396 1.00 98.00 539 PRO A CA 1
ATOM 4141 C C . PRO A 1 539 ? 18.403 0.442 -3.967 1.00 98.00 539 PRO A C 1
ATOM 4143 O O . PRO A 1 539 ? 17.861 1.230 -4.746 1.00 98.00 539 PRO A O 1
ATOM 4146 N N . ASP A 1 540 ? 19.687 0.547 -3.619 1.00 98.25 540 ASP A N 1
ATOM 4147 C CA . ASP A 1 540 ? 20.640 1.450 -4.268 1.00 98.25 540 ASP A CA 1
ATOM 4148 C C . ASP A 1 540 ? 21.174 0.795 -5.552 1.00 98.25 540 ASP A C 1
ATOM 4150 O O . ASP A 1 540 ? 22.270 0.225 -5.583 1.00 98.25 540 ASP A O 1
ATOM 4154 N N . LEU A 1 541 ? 20.372 0.843 -6.623 1.00 98.69 541 LEU A N 1
ATOM 4155 C CA . LEU A 1 541 ? 20.791 0.293 -7.915 1.00 98.69 541 LEU A CA 1
ATOM 4156 C C . LEU A 1 541 ? 21.941 1.106 -8.524 1.00 98.69 541 LEU A C 1
ATOM 4158 O O . LEU A 1 541 ? 22.692 0.582 -9.344 1.00 98.69 541 LEU A O 1
ATOM 4162 N N . TYR A 1 542 ? 22.122 2.367 -8.120 1.00 98.69 542 TYR A N 1
ATOM 4163 C CA . TYR A 1 542 ? 23.236 3.181 -8.594 1.00 98.69 542 TYR A CA 1
ATOM 4164 C C . TYR A 1 542 ? 24.571 2.562 -8.187 1.00 98.69 542 TYR A C 1
ATOM 4166 O O . TYR A 1 542 ? 25.399 2.235 -9.039 1.00 98.69 542 TYR A O 1
ATOM 4174 N N . THR A 1 543 ? 24.750 2.330 -6.887 1.00 98.44 543 THR A N 1
ATOM 4175 C CA . THR A 1 543 ? 25.949 1.686 -6.345 1.00 98.44 543 THR A CA 1
ATOM 4176 C C . THR A 1 543 ? 26.117 0.270 -6.896 1.00 98.44 543 THR A C 1
ATOM 4178 O O . THR A 1 543 ? 27.216 -0.077 -7.327 1.00 98.44 543 THR A O 1
ATOM 4181 N N . LEU A 1 544 ? 25.033 -0.516 -6.972 1.00 98.25 544 LEU A N 1
ATOM 4182 C CA . LEU A 1 544 ? 25.067 -1.883 -7.508 1.00 98.25 544 LEU A CA 1
ATOM 4183 C C . LEU A 1 544 ? 25.671 -1.935 -8.919 1.00 98.25 544 LEU A C 1
ATOM 4185 O O . LEU A 1 544 ? 26.592 -2.706 -9.173 1.00 98.25 544 LEU A O 1
ATOM 4189 N N . PHE A 1 545 ? 25.182 -1.106 -9.839 1.00 98.50 545 PHE A N 1
ATOM 4190 C CA . PHE A 1 545 ? 25.627 -1.138 -11.234 1.00 98.50 545 PHE A CA 1
ATOM 4191 C C . PHE A 1 545 ? 26.967 -0.427 -11.460 1.00 98.50 545 PHE A C 1
ATOM 4193 O O . PHE A 1 545 ? 27.712 -0.802 -12.367 1.00 98.50 545 PHE A O 1
ATOM 4200 N N . ARG A 1 546 ? 27.319 0.550 -10.615 1.00 97.88 546 ARG A N 1
ATOM 4201 C CA . ARG A 1 546 ? 28.645 1.184 -10.631 1.00 97.88 546 ARG A CA 1
ATOM 4202 C C . ARG A 1 546 ? 29.735 0.189 -10.242 1.00 97.88 546 ARG A C 1
ATOM 4204 O O . ARG A 1 546 ? 30.778 0.134 -10.892 1.00 97.88 546 ARG A O 1
ATOM 4211 N N . ASP A 1 547 ? 29.492 -0.587 -9.189 1.00 98.06 547 ASP A N 1
ATOM 4212 C CA . ASP A 1 547 ? 30.476 -1.522 -8.640 1.00 98.06 547 ASP A CA 1
ATOM 4213 C C . ASP A 1 547 ? 30.518 -2.840 -9.443 1.00 98.06 547 ASP A C 1
ATOM 4215 O O . ASP A 1 547 ? 31.528 -3.547 -9.440 1.00 98.06 547 ASP A O 1
ATOM 4219 N N . HIS A 1 548 ? 29.458 -3.132 -10.208 1.00 97.50 548 HIS A N 1
ATOM 4220 C CA . HIS A 1 548 ? 29.336 -4.313 -11.064 1.00 97.50 548 HIS A CA 1
ATOM 4221 C C . HIS A 1 548 ? 28.962 -3.954 -12.516 1.00 97.50 548 HIS A C 1
ATOM 4223 O O . HIS A 1 548 ? 27.884 -4.317 -12.986 1.00 97.50 548 HIS A O 1
ATOM 4229 N N . PRO A 1 549 ? 29.855 -3.317 -13.297 1.00 94.94 549 PRO A N 1
ATOM 4230 C CA . PRO A 1 549 ? 29.537 -2.868 -14.658 1.00 94.94 549 PRO A CA 1
ATOM 4231 C C . PRO A 1 549 ? 29.179 -4.005 -15.634 1.00 94.94 549 PRO A C 1
ATOM 4233 O O . PRO A 1 549 ? 28.556 -3.749 -16.659 1.00 94.94 549 PRO A O 1
ATOM 4236 N N . ALA A 1 550 ? 29.537 -5.258 -15.327 1.00 96.12 550 ALA A N 1
ATOM 4237 C CA . ALA A 1 550 ? 29.137 -6.440 -16.102 1.00 96.12 550 ALA A CA 1
ATOM 4238 C C . ALA A 1 550 ? 27.640 -6.797 -15.963 1.00 96.12 550 ALA A C 1
ATOM 4240 O O . ALA A 1 550 ? 27.124 -7.613 -16.726 1.00 96.12 550 ALA A O 1
ATOM 4241 N N . TYR A 1 551 ? 26.937 -6.201 -14.995 1.00 98.50 551 TYR A N 1
ATOM 4242 C CA . TYR A 1 551 ? 25.483 -6.309 -14.875 1.00 98.50 551 TYR A CA 1
ATOM 4243 C C . TYR A 1 551 ? 24.742 -5.438 -15.890 1.00 98.50 551 TYR A C 1
ATOM 4245 O O . TYR A 1 551 ? 23.541 -5.617 -16.058 1.00 98.50 551 TYR A O 1
ATOM 4253 N N . LEU A 1 552 ? 25.429 -4.537 -16.597 1.00 98.12 552 LEU A N 1
ATOM 4254 C CA . LEU A 1 552 ? 24.860 -3.814 -17.730 1.00 98.12 552 LEU A CA 1
ATOM 4255 C C . LEU A 1 552 ? 24.974 -4.636 -19.014 1.00 98.12 552 LEU A C 1
ATOM 4257 O O . LEU A 1 552 ? 25.945 -5.361 -19.239 1.00 98.12 552 LEU A O 1
ATOM 4261 N N . SER A 1 553 ? 23.982 -4.476 -19.881 1.00 97.25 553 SER A N 1
ATOM 4262 C CA . SER A 1 553 ? 24.030 -4.929 -21.264 1.00 97.25 553 SER A CA 1
ATOM 4263 C C . SER A 1 553 ? 25.020 -4.081 -22.084 1.00 97.25 553 SER A C 1
ATOM 4265 O O . SER A 1 553 ? 25.574 -3.088 -21.607 1.00 97.25 553 SER A O 1
ATOM 4267 N N . ALA A 1 554 ? 25.232 -4.445 -23.352 1.00 96.00 554 ALA A N 1
ATOM 4268 C CA . ALA A 1 554 ? 26.154 -3.738 -24.245 1.00 96.00 554 ALA A CA 1
ATOM 4269 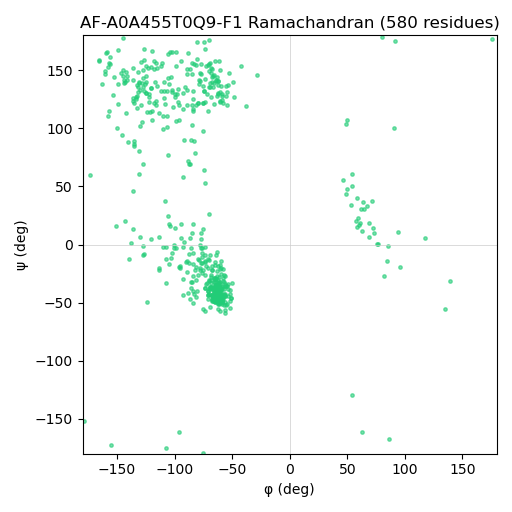C C . ALA A 1 554 ? 25.791 -2.257 -24.490 1.00 96.00 554 ALA A C 1
ATOM 4271 O O . ALA A 1 554 ? 26.660 -1.479 -24.882 1.00 96.00 554 ALA A O 1
ATOM 4272 N N . ASP A 1 555 ? 24.533 -1.858 -24.275 1.00 96.25 555 ASP A N 1
ATOM 4273 C CA . ASP A 1 555 ? 24.107 -0.460 -24.412 1.00 96.25 555 ASP A CA 1
ATOM 4274 C C . ASP A 1 555 ? 24.472 0.428 -23.213 1.00 96.25 555 ASP A C 1
ATOM 4276 O O . ASP A 1 555 ? 24.411 1.657 -23.305 1.00 96.25 555 ASP A O 1
ATOM 4280 N N . GLY A 1 556 ? 24.869 -0.191 -22.102 1.00 96.88 556 GLY A N 1
ATOM 4281 C CA . GLY A 1 556 ? 25.232 0.481 -20.868 1.00 96.88 556 G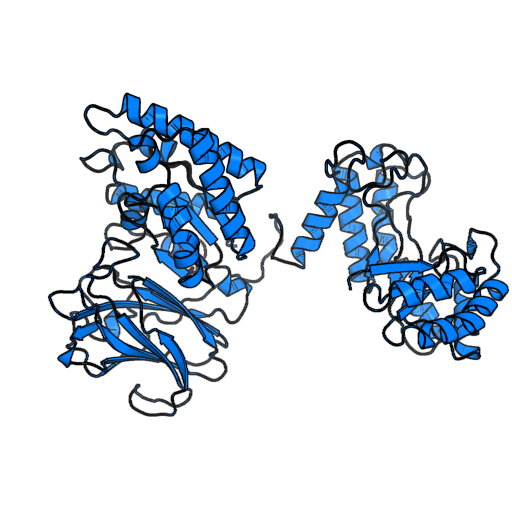LY A CA 1
ATOM 4282 C C . GLY A 1 556 ? 24.092 1.151 -20.110 1.00 96.88 556 GLY A C 1
ATOM 4283 O O . GLY A 1 556 ? 24.354 2.023 -19.277 1.00 96.88 556 GLY A O 1
ATOM 4284 N N . ILE A 1 557 ? 22.846 0.778 -20.402 1.00 97.25 557 ILE A N 1
ATOM 4285 C CA . ILE A 1 557 ? 21.627 1.306 -19.774 1.00 97.25 557 ILE A CA 1
ATOM 4286 C C . ILE A 1 557 ? 20.787 0.187 -19.177 1.00 97.25 557 ILE A C 1
ATOM 4288 O O . ILE A 1 557 ? 20.367 0.280 -18.025 1.00 97.25 557 ILE A O 1
ATOM 4292 N N . HIS A 1 558 ? 20.525 -0.858 -19.956 1.00 98.44 558 HIS A N 1
ATOM 4293 C CA . HIS A 1 558 ? 19.665 -1.950 -19.526 1.00 98.44 558 HIS A CA 1
ATOM 4294 C C . HIS A 1 558 ? 20.461 -3.010 -18.762 1.00 98.44 558 HIS A C 1
ATOM 4296 O O . HIS A 1 558 ? 21.655 -3.188 -19.026 1.00 98.44 558 HIS A O 1
ATOM 4302 N N . PRO A 1 559 ? 19.824 -3.737 -17.828 1.00 98.38 559 PRO A N 1
ATOM 4303 C CA . PRO A 1 559 ? 20.460 -4.884 -17.201 1.00 98.38 559 PRO A CA 1
ATOM 4304 C C . PRO A 1 559 ? 20.759 -5.978 -18.239 1.00 98.38 559 PRO A C 1
ATOM 4306 O O . PRO A 1 559 ? 19.986 -6.190 -19.172 1.00 98.38 559 PRO A O 1
ATOM 4309 N N . SER A 1 560 ? 21.878 -6.681 -18.069 1.00 98.31 560 SER A N 1
ATOM 4310 C CA . SER A 1 560 ? 22.077 -8.022 -18.629 1.00 98.31 560 SER A CA 1
ATOM 4311 C C . SER A 1 560 ? 21.260 -9.046 -17.833 1.00 98.31 560 SER A C 1
ATOM 4313 O O . SER A 1 560 ? 20.729 -8.709 -16.774 1.00 98.31 560 SER A O 1
ATOM 4315 N N . ASP A 1 561 ? 21.218 -10.307 -18.267 1.00 97.94 561 ASP A N 1
ATOM 4316 C CA . ASP A 1 561 ? 20.515 -11.372 -17.531 1.00 97.94 561 ASP A CA 1
ATOM 4317 C C . ASP A 1 561 ? 20.990 -11.457 -16.066 1.00 97.94 561 ASP A C 1
ATOM 4319 O O . ASP A 1 561 ? 20.197 -11.470 -15.125 1.00 97.94 561 ASP A O 1
ATOM 4323 N N . ALA A 1 562 ? 22.309 -11.383 -15.847 1.00 98.12 562 ALA A N 1
ATOM 4324 C CA . ALA A 1 562 ? 22.893 -11.340 -14.506 1.00 98.12 562 ALA A CA 1
ATOM 4325 C C . ALA A 1 562 ? 22.497 -10.072 -13.726 1.00 98.12 562 ALA A C 1
ATOM 4327 O O . ALA A 1 562 ? 22.304 -10.127 -12.510 1.00 98.12 562 ALA A O 1
ATOM 4328 N N . GLY A 1 563 ? 22.353 -8.935 -14.412 1.00 98.56 563 GLY A N 1
ATOM 4329 C CA . GLY A 1 563 ? 21.862 -7.693 -13.819 1.00 98.56 563 GLY A CA 1
ATOM 4330 C C . GLY A 1 563 ? 20.391 -7.759 -13.411 1.00 98.56 563 GLY A C 1
ATOM 4331 O O . GLY A 1 563 ? 20.041 -7.265 -12.341 1.00 98.56 563 GLY A O 1
ATOM 4332 N N . ALA A 1 564 ? 19.540 -8.417 -14.201 1.00 98.62 564 ALA A N 1
ATOM 4333 C CA . ALA A 1 564 ? 18.134 -8.647 -13.871 1.00 98.62 564 ALA A CA 1
ATOM 4334 C C . ALA A 1 564 ? 17.998 -9.508 -12.603 1.00 98.62 564 ALA A C 1
ATOM 4336 O O . ALA A 1 564 ? 17.251 -9.158 -11.682 1.00 98.62 564 ALA A O 1
ATOM 4337 N N . VAL A 1 565 ? 18.797 -10.575 -12.491 1.00 98.50 565 VAL A N 1
ATOM 4338 C CA . VAL A 1 565 ? 18.887 -11.391 -11.265 1.00 98.50 565 VAL A CA 1
ATOM 4339 C C . VAL A 1 565 ? 19.379 -10.553 -10.077 1.00 98.50 565 VAL A C 1
ATOM 4341 O O . VAL A 1 565 ? 18.836 -10.646 -8.973 1.00 98.50 565 VAL A O 1
ATOM 4344 N N . ALA A 1 566 ? 20.386 -9.699 -10.285 1.00 98.62 566 ALA A N 1
ATOM 4345 C CA . ALA A 1 566 ? 20.913 -8.826 -9.237 1.00 98.62 566 ALA A CA 1
ATOM 4346 C C . ALA A 1 566 ? 19.879 -7.794 -8.752 1.00 98.62 566 ALA A C 1
ATOM 4348 O O . ALA A 1 566 ? 19.799 -7.543 -7.551 1.00 98.62 566 ALA A O 1
ATOM 4349 N N . ILE A 1 567 ? 19.050 -7.243 -9.645 1.00 98.81 567 ILE A N 1
ATOM 4350 C CA . ILE A 1 567 ? 17.949 -6.335 -9.285 1.00 98.81 567 ILE A CA 1
ATOM 4351 C C . ILE A 1 567 ? 16.914 -7.054 -8.412 1.00 98.81 567 ILE A C 1
ATOM 4353 O O . ILE A 1 567 ? 16.535 -6.520 -7.368 1.00 98.81 567 ILE A O 1
ATOM 4357 N N . ASN A 1 568 ? 16.489 -8.268 -8.785 1.00 98.75 568 ASN A N 1
ATOM 4358 C CA . ASN A 1 568 ? 15.558 -9.060 -7.968 1.00 98.75 568 ASN A CA 1
ATOM 4359 C C . ASN A 1 568 ? 16.118 -9.313 -6.563 1.00 98.75 568 ASN A C 1
ATOM 4361 O O . ASN A 1 568 ? 15.416 -9.124 -5.567 1.00 98.75 568 ASN A O 1
ATOM 4365 N N . ARG A 1 569 ? 17.405 -9.668 -6.476 1.00 98.38 569 ARG A N 1
ATOM 4366 C CA . ARG A 1 569 ? 18.105 -9.857 -5.201 1.00 98.38 569 ARG A CA 1
ATOM 4367 C C . ARG A 1 569 ? 18.180 -8.578 -4.374 1.00 98.38 569 ARG A C 1
ATOM 4369 O O . ARG A 1 569 ? 17.894 -8.621 -3.182 1.00 98.38 569 ARG A O 1
ATOM 4376 N N . ALA A 1 570 ? 18.499 -7.446 -4.992 1.00 98.12 570 ALA A N 1
ATOM 4377 C CA . ALA A 1 570 ? 18.589 -6.169 -4.295 1.00 98.12 570 ALA A CA 1
ATOM 4378 C C . ALA A 1 570 ? 17.230 -5.731 -3.722 1.00 98.12 570 ALA A C 1
ATOM 4380 O O . ALA A 1 570 ? 17.160 -5.246 -2.593 1.00 98.12 570 ALA A O 1
ATOM 4381 N N . TRP A 1 571 ? 16.137 -5.944 -4.463 1.00 98.44 571 TRP A N 1
ATOM 4382 C CA . TRP A 1 571 ? 14.784 -5.720 -3.948 1.00 98.44 571 TRP A CA 1
ATOM 4383 C C . TRP A 1 571 ? 14.442 -6.661 -2.793 1.00 98.44 571 TRP A C 1
ATOM 4385 O O . TRP A 1 571 ? 13.932 -6.194 -1.775 1.00 98.44 571 TRP A O 1
ATOM 4395 N N . PHE A 1 572 ? 14.754 -7.953 -2.917 1.00 96.62 572 PHE A N 1
ATOM 4396 C CA . PHE A 1 572 ? 14.563 -8.926 -1.841 1.00 96.62 572 PHE A CA 1
ATOM 4397 C C . PHE A 1 572 ? 15.277 -8.494 -0.554 1.00 96.62 572 PHE A C 1
ATOM 4399 O O . PHE A 1 572 ? 14.644 -8.405 0.493 1.00 96.62 572 PHE A O 1
ATOM 4406 N N . GLU A 1 573 ? 16.567 -8.163 -0.633 1.00 92.50 573 GLU A N 1
ATOM 4407 C CA . GLU A 1 573 ? 17.381 -7.751 0.517 1.00 92.50 573 GLU A CA 1
ATOM 4408 C C . GLU A 1 573 ? 16.867 -6.447 1.147 1.00 92.50 573 GLU A C 1
ATOM 4410 O O . GLU A 1 573 ? 16.762 -6.342 2.373 1.00 92.50 573 GLU A O 1
ATOM 4415 N N . ALA A 1 574 ? 16.483 -5.468 0.319 1.00 88.62 574 ALA A N 1
ATOM 4416 C CA . ALA A 1 574 ? 15.909 -4.210 0.787 1.00 88.62 574 ALA A CA 1
ATOM 4417 C C . ALA A 1 574 ? 14.603 -4.436 1.565 1.00 88.62 574 ALA A C 1
ATOM 4419 O O . ALA A 1 574 ? 14.421 -3.875 2.643 1.00 88.62 574 ALA A O 1
ATOM 4420 N N . LEU A 1 575 ? 13.712 -5.287 1.051 1.00 89.94 575 LEU A N 1
ATOM 4421 C CA . LEU A 1 575 ? 12.428 -5.625 1.670 1.00 89.94 575 LEU A CA 1
ATOM 4422 C C . LEU A 1 575 ? 12.602 -6.491 2.928 1.00 89.94 575 LEU A C 1
ATOM 4424 O O . LEU A 1 575 ? 11.953 -6.250 3.951 1.00 89.94 575 LEU A O 1
ATOM 4428 N N . GLN A 1 576 ? 13.531 -7.447 2.890 1.00 86.44 576 GLN A N 1
ATOM 4429 C CA . GLN A 1 576 ? 13.866 -8.320 4.013 1.00 86.44 576 GLN A CA 1
ATOM 4430 C C . GLN A 1 576 ? 14.336 -7.519 5.235 1.00 86.44 576 GLN A C 1
ATOM 4432 O O . GLN A 1 576 ? 13.948 -7.834 6.361 1.00 86.44 576 GLN A O 1
ATOM 4437 N N . ALA A 1 577 ? 15.105 -6.445 5.032 1.00 79.44 577 ALA A N 1
ATOM 4438 C CA . ALA A 1 577 ? 15.591 -5.585 6.113 1.00 79.44 577 ALA A CA 1
ATOM 4439 C C . ALA A 1 577 ? 14.466 -4.933 6.947 1.00 79.44 577 ALA A C 1
ATOM 4441 O O . ALA A 1 577 ? 14.699 -4.531 8.088 1.00 79.44 577 ALA A O 1
ATOM 4442 N N . TYR A 1 578 ? 13.245 -4.856 6.408 1.00 80.31 578 TYR A N 1
ATOM 4443 C CA . TYR A 1 578 ? 12.064 -4.337 7.105 1.00 80.31 578 TYR A CA 1
ATOM 4444 C C . TYR A 1 578 ? 11.220 -5.423 7.789 1.00 80.31 578 TYR A C 1
ATOM 4446 O O . TYR A 1 578 ? 10.162 -5.110 8.339 1.00 80.31 578 TYR A O 1
ATOM 4454 N N . GLY A 1 579 ? 11.676 -6.682 7.788 1.00 78.25 579 GLY A N 1
ATOM 4455 C CA . GLY A 1 579 ? 10.979 -7.799 8.431 1.00 78.25 579 GLY A CA 1
ATOM 4456 C C . GLY A 1 579 ? 9.617 -8.083 7.802 1.00 78.25 579 GLY A C 1
ATOM 4457 O O . GLY A 1 579 ? 8.657 -8.368 8.517 1.00 78.25 579 GLY A O 1
ATOM 4458 N N . ILE A 1 580 ? 9.508 -7.931 6.475 1.00 79.88 580 ILE A N 1
ATOM 4459 C CA . ILE A 1 580 ? 8.259 -8.197 5.745 1.00 79.88 580 ILE A CA 1
ATOM 4460 C C . ILE A 1 580 ? 7.888 -9.683 5.832 1.00 79.88 580 ILE A C 1
ATOM 4462 O O . ILE A 1 580 ? 6.705 -9.990 6.003 1.00 79.88 580 ILE A O 1
ATOM 4466 N N . TRP A 1 581 ? 8.899 -10.554 5.806 1.00 79.75 581 TRP A N 1
ATOM 4467 C CA . TRP A 1 581 ? 8.811 -12.006 5.963 1.00 79.75 581 TRP A CA 1
ATOM 4468 C C . TRP A 1 581 ? 9.554 -12.453 7.228 1.00 79.75 581 TRP A C 1
ATOM 4470 O O . TRP A 1 581 ? 10.436 -11.740 7.721 1.00 79.75 581 TRP A O 1
ATOM 4480 N N . SER A 1 582 ? 9.175 -13.607 7.776 1.00 63.78 582 SER A N 1
ATOM 4481 C CA . SER A 1 582 ? 9.555 -14.039 9.130 1.00 63.78 582 SER A CA 1
ATOM 4482 C C . SER A 1 582 ? 9.741 -15.536 9.262 1.00 63.78 582 SER A C 1
ATOM 4484 O O . SER A 1 582 ? 8.794 -16.248 8.856 1.00 63.78 582 SER A O 1
#

Mean predicted aligned error: 14.88 Å

Foldseek 3Di:
DQDEAEQAPLPPLVVVLVVLLVCAPVAAHYEYHAACVVVVNALVNLLVSLLPRVVVSCVSHVRHFYEDDAHAALVVLVSLLSNLLSCLVSVSDGQEYEYADAQDDPDDLVVLLVSLLVLLVSLLSSQVSNCVRNVDGHAYEYAEYDHHQDLQDDPCLQPLVSRLSSLLNNVVSCVNSVHPYYQYPDDADCRSPCSRHQADNPPRHGGSNVVSVQVNVCVVVVQDDADDDDDDDALFFDWQQAPFDKAKALFPQFDPRRNLARHQAFPPRGWRKHALVSPFIKMKTQSADDFQKKKKKWADLQDQAQFALAGQAQQWKWKWWFLDDDHQPDGDIDTDDTHRGDRGRMFIDMDRAHNTGMMMMTGHATRPNHPRRMHTIRYMIITRPSDLSNLLLFEEEAEESQLSVLQSSHPLNPPFQQNVCCVVFVSHRGHYDRNYYHLDALQNCLVCVVVVCVRYLSGAEYEYEHQLSCLVVLPDLVNLLVSVLSSCVVCSVSSHAYEYEQHAQFPAPPCRVSSVVRSVSNSVSVVVSCVVVVHQYAFHNHVVCVVPVVQDDPRRHHGDSVVSNVNSVRRNVSCVVSVSGD